Protein 9P4C (pdb70)

Structure (mmCIF, N/CA/C/O backbone):
data_9P4C
#
_entry.id   9P4C
#
_cell.length_a   92.960
_cell.length_b   98.835
_cell.length_c   66.595
_cell.angle_alpha   90.000
_cell.angle_beta   131.972
_cell.angle_gamma   90.000
#
_symmetry.space_group_name_H-M   'C 1 2 1'
#
loop_
_entity.id
_entity.type
_entity.pdbx_description
1 polymer 'Light chain of the RO4 Fab fragment'
2 polymer 'Heavy chain of the RO4 fab fragment'
3 polymer 'Mesothelin, cleaved form'
4 non-polymer GLYCEROL
5 water water
#
loop_
_atom_site.group_PDB
_atom_site.id
_atom_site.type_symbol
_atom_site.label_atom_id
_atom_site.label_alt_id
_atom_site.label_comp_id
_atom_site.label_asym_id
_atom_site.label_entity_id
_atom_site.label_seq_id
_atom_site.pdbx_PDB_ins_code
_atom_site.Cartn_x
_atom_site.Cartn_y
_atom_site.Cartn_z
_atom_site.occupancy
_atom_site.B_iso_or_equiv
_atom_site.auth_seq_id
_atom_site.auth_comp_id
_atom_site.auth_asym_id
_atom_site.auth_atom_id
_atom_site.pdbx_PDB_model_num
ATOM 1 N N . ALA A 1 1 ? -7.77200 22.15600 14.01500 1.000 38.95730 1 ALA L N 1
ATOM 2 C CA . ALA A 1 1 ? -9.06400 21.53700 14.42700 1.000 39.29945 1 ALA L CA 1
ATOM 3 C C . ALA A 1 1 ? -10.05900 21.67900 13.28700 1.000 23.56072 1 ALA L C 1
ATOM 4 O O . ALA A 1 1 ? -10.04400 22.68100 12.56100 1.000 28.22180 1 ALA L O 1
ATOM 13 N N . ASP A 1 2 ? -10.92100 20.68100 13.11700 1.000 19.18651 2 ASP L N 1
ATOM 14 C CA . ASP A 1 2 ? -11.92700 20.79000 12.08000 1.000 14.90968 2 ASP L CA 1
ATOM 15 C C . ASP A 1 2 ? -12.89500 21.91000 12.42600 1.000 15.95981 2 ASP L C 1
ATOM 16 O O . ASP A 1 2 ? -13.17300 22.18000 13.60100 1.000 16.69411 2 ASP L O 1
ATOM 25 N N . VAL A 1 3 ? -13.47500 22.50500 11.38500 1.000 14.45963 3 VAL L N 1
ATOM 26 C CA . VAL A 1 3 ? -14.50900 23.50500 11.58800 1.000 14.53595 3 VAL L CA 1
ATOM 27 C C . VAL A 1 3 ? -15.65800 22.89900 12.38000 1.000 15.31763 3 VAL L C 1
ATOM 28 O O . VAL A 1 3 ? -16.01600 21.72600 12.20500 1.000 12.69363 3 VAL L O 1
ATOM 41 N N . VAL A 1 4 ? -16.26000 23.71200 13.24500 1.000 13.57268 4 VAL L N 1
ATOM 42 C CA . VAL A 1 4 ? -17.42100 23.32300 14.03100 1.000 12.82259 4 VAL L CA 1
ATOM 43 C C . VAL A 1 4 ? -18.57700 24.22600 13.64200 1.000 12.32779 4 VAL L C 1
ATOM 44 O O . VAL A 1 4 ? -18.42800 25.45300 13.59100 1.000 14.92811 4 VAL L O 1
ATOM 57 N N . MET A 1 5 ? -19.71900 23.61600 13.36600 1.000 12.34885 5 MET L N 1
ATOM 58 C CA . MET A 1 5 ? -20.93900 24.31300 12.99000 1.000 11.45664 5 MET L CA 1
ATOM 59 C C . MET A 1 5 ? -21.88100 24.24200 14.18200 1.000 12.87260 5 MET L C 1
ATOM 60 O O . MET A 1 5 ? -22.32800 23.15500 14.55900 1.000 15.01496 5 MET L O 1
ATOM 74 N N . THR A 1 6 ? -22.18200 25.38500 14.77300 1.000 11.27767 6 THR L N 1
ATOM 75 C CA . THR A 1 6 ? -23.06900 25.44200 15.92600 1.000 12.96471 6 THR L CA 1
ATOM 76 C C . THR A 1 6 ? -24.44800 25.88500 15.45200 1.000 13.25159 6 THR L C 1
ATOM 77 O O . THR A 1 6 ? -24.62800 27.03000 15.02300 1.000 15.47028 6 THR L O 1
ATOM 88 N N . GLN A 1 7 ? -25.42400 24.99100 15.56700 1.000 11.51191 7 GLN L N 1
ATOM 89 C CA . GLN A 1 7 ? -26.77300 25.21000 15.07100 1.000 12.16725 7 GLN L CA 1
ATOM 90 C C . GLN A 1 7 ? -27.71600 25.44200 16.24500 1.000 14.44121 7 GLN L C 1
ATOM 91 O O . GLN A 1 7 ? -27.72000 24.66600 17.20600 1.000 14.31751 7 GLN L O 1
ATOM 105 N N . THR A 1 8 ? -28.50700 26.50700 16.16800 1.000 13.29633 8 THR L N 1
ATOM 106 C CA . THR A 1 8 ? -29.47200 26.86100 17.19400 1.000 12.65415 8 THR L CA 1
ATOM 107 C C . THR A 1 8 ? -30.74800 27.32700 16.51300 1.000 16.09403 8 THR L C 1
ATOM 108 O O . THR A 1 8 ? -30.70800 27.82300 15.38400 1.000 15.67030 8 THR L O 1
ATOM 119 N N . PRO A 1 9 ? -31.88700 27.15700 17.15400 1.000 15.67556 9 PRO L N 1
ATOM 120 C CA . PRO A 1 9 ? -32.12200 26.41100 18.38000 1.000 15.60977 9 PRO L CA 1
ATOM 121 C C . PRO A 1 9 ? -32.13800 24.93300 18.06900 1.000 15.24920 9 PRO L C 1
ATOM 122 O O . PRO A 1 9 ? -32.15900 24.51200 16.91600 1.000 17.87583 9 PRO L O 1
ATOM 133 N N . SER A 1 10 ? -32.15700 24.11200 19.11000 1.000 16.88624 10 SER L N 1
ATOM 134 C CA . SER A 1 10 ? -32.24900 22.67400 18.90000 1.000 18.75225 10 SER L CA 1
ATOM 135 C C . SER A 1 10 ? -33.64700 22.26500 18.45300 1.000 17.34945 10 SER L C 1
ATOM 136 O O . SER A 1 10 ? -33.80700 21.23600 17.78500 1.000 16.18089 10 SER L O 1
ATOM 144 N N . SER A 1 11 ? -34.66300 23.03500 18.83200 1.000 17.61264 11 SER L N 1
ATOM 145 C CA . SER A 1 11 ? -36.04100 22.77300 18.43900 1.000 16.55725 11 SER L CA 1
ATOM 146 C C . SER A 1 11 ? -36.77900 24.10100 18.35700 1.000 18.88384 11 SER L C 1
ATOM 147 O O . SER A 1 11 ? -36.51800 25.01300 19.14800 1.000 18.90227 11 SER L O 1
ATOM 155 N N . VAL A 1 12 ? -37.69800 24.21100 17.39900 1.000 16.41513 12 VAL L N 1
ATOM 156 C CA . VAL A 1 12 ? -38.49400 25.42300 17.22100 1.000 17.56526 12 VAL L CA 1
ATOM 157 C C . VAL A 1 12 ? -39.90100 25.01600 16.80100 1.000 25.96890 12 VAL L C 1
ATOM 158 O O . VAL A 1 12 ? -40.10200 23.97500 16.17200 1.000 17.46262 12 VAL L O 1
ATOM 171 N N . SER A 1 13 ? -40.89000 25.82400 17.19000 1.000 22.13686 13 SER L N 1
ATOM 172 C CA . SER A 1 13 ? -42.29100 25.50900 16.94000 1.000 25.96890 13 SER L CA 1
ATOM 173 C C . SER A 1 13 ? -42.99300 26.73000 16.37100 1.000 27.77438 13 SER L C 1
ATOM 174 O O . SER A 1 13 ? -42.68100 27.86900 16.72900 1.000 23.66863 13 SER L O 1
ATOM 182 N N . ALA A 1 14 ? -43.91100 26.49100 15.44500 1.000 17.77318 14 ALA L N 1
ATOM 183 C CA . ALA A 1 14 ? -44.79200 27.54000 14.97700 1.000 18.90490 14 ALA L CA 1
ATOM 184 C C . ALA A 1 14 ? -46.06200 26.88300 14.47500 1.000 17.31787 14 ALA L C 1
ATOM 185 O O . ALA A 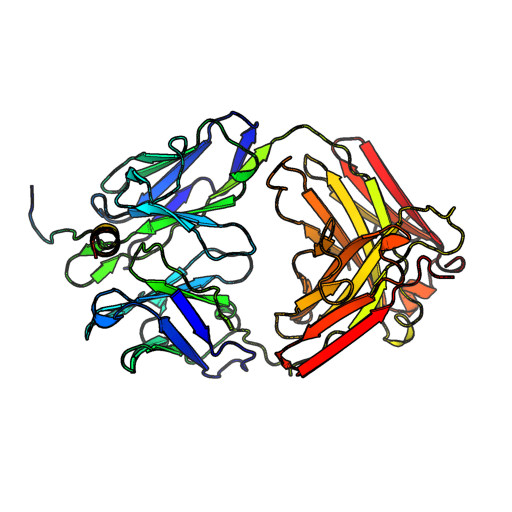1 14 ? -46.08900 25.68800 14.15200 1.000 17.13890 14 ALA L O 1
ATOM 192 N N . ALA A 1 15 ? -47.11600 27.68600 14.43900 1.000 18.76541 15 ALA L N 1
ATOM 193 C CA . ALA A 1 15 ? -48.38200 27.25100 13.89400 1.000 18.02321 15 ALA L CA 1
ATOM 194 C C . ALA A 1 15 ? -48.30100 27.15100 12.38100 1.000 20.72617 15 ALA L C 1
ATOM 195 O O . ALA A 1 15 ? -47.48000 27.80500 11.72300 1.000 18.07585 15 ALA L O 1
ATOM 202 N N . VAL A 1 16 ? -49.16900 26.30500 11.83300 1.000 19.08913 16 VAL L N 1
ATOM 203 C CA . VAL A 1 16 ? -49.36800 26.27600 10.39700 1.000 17.05994 16 VAL L CA 1
ATOM 204 C C . VAL A 1 16 ? -49.54400 27.69600 9.90200 1.000 20.52351 16 VAL L C 1
ATOM 205 O O . VAL A 1 16 ? -50.29200 28.48500 10.48700 1.000 21.49205 16 VAL L O 1
ATOM 218 N N . GLY A 1 17 ? -48.86800 28.01600 8.80400 1.000 18.87595 17 GLY L N 1
ATOM 219 C CA . GLY A 1 17 ? -48.93600 29.33300 8.23000 1.000 20.52351 17 GLY L CA 1
ATOM 220 C C . GLY A 1 17 ? -47.89300 30.27400 8.75900 1.000 17.28102 17 GLY L C 1
ATOM 221 O O . GLY A 1 17 ? -47.69100 31.34800 8.17800 1.000 17.67317 17 GLY L O 1
ATOM 225 N N . GLY A 1 18 ? -47.19700 29.88700 9.82100 1.000 15.64661 18 GLY L N 1
ATOM 226 C CA . GLY A 1 18 ? -46.24200 30.74900 10.47000 1.000 12.95682 18 GLY L CA 1
ATOM 227 C C . GLY A 1 18 ? -44.86100 30.67900 9.84900 1.000 14.63070 18 GLY L C 1
ATOM 228 O O . GLY A 1 18 ? -44.64100 30.09900 8.78700 1.000 16.17036 18 GLY L O 1
ATOM 232 N N . THR A 1 19 ? -43.92000 31.31300 10.54500 1.000 13.97273 19 THR L N 1
ATOM 233 C CA . THR A 1 19 ? -42.54000 31.44300 10.10100 1.000 17.14679 19 THR L CA 1
ATOM 234 C C . THR A 1 19 ? -41.59600 31.04600 11.22500 1.000 17.63633 19 THR L C 1
ATOM 235 O O . THR A 1 19 ? -41.78400 31.44300 12.37800 1.000 16.82307 19 THR L O 1
ATOM 246 N N . VAL A 1 20 ? -40.56900 30.27100 10.87400 1.000 17.62317 20 VAL L N 1
ATOM 247 C CA . VAL A 1 20 ? -39.51700 29.90200 11.81100 1.000 14.33593 20 VAL L CA 1
ATOM 248 C C . VAL A 1 20 ? -38.16800 30.19900 11.17300 1.000 13.61216 20 VAL L C 1
ATOM 249 O O . VAL A 1 20 ? -38.01000 30.18200 9.94600 1.000 14.94127 20 VAL L O 1
ATOM 262 N N . THR A 1 21 ? -37.19500 30.49300 12.03000 1.000 15.36237 21 THR L N 1
ATOM 263 C CA . THR A 1 21 ? -35.82300 30.69200 11.62200 1.000 14.15959 21 THR L CA 1
ATOM 264 C C . THR A 1 21 ? -34.90300 29.83400 12.47900 1.000 17.70212 21 THR L C 1
ATOM 265 O O . THR A 1 21 ? -35.18100 29.54800 13.65000 1.000 19.38127 21 THR L O 1
ATOM 276 N N . MET A 1 22 ? -33.79000 29.44300 11.87700 1.000 15.57292 22 MET L N 1
ATOM 277 C CA . MET A 1 22 ? -32.72900 28.73700 12.56900 1.000 16.68884 22 MET L CA 1
ATOM 278 C C . MET A 1 22 ? -31.39300 29.27100 12.06800 1.000 14.93074 22 MET L C 1
ATOM 279 O O . MET A 1 22 ? -31.27800 29.79400 10.95300 1.000 13.59110 22 MET L O 1
ATOM 293 N N . LYS A 1 23 ? -30.37600 29.12900 12.91900 1.000 16.51251 23 LYS L N 1
ATOM 294 C CA . LYS A 1 23 ? -29.06400 29.72300 12.70800 1.000 17.82056 23 LYS L CA 1
ATOM 295 C C . LYS A 1 23 ? -27.97700 28.65700 12.73400 1.000 13.84640 23 LYS L C 1
ATOM 296 O O . LYS A 1 23 ? -28.05200 27.69100 13.48800 1.000 12.56730 23 LYS L O 1
ATOM 315 N N . CYS A 1 24 ? -26.95500 28.86300 11.90300 1.000 12.82259 24 CYS L N 1
ATOM 316 C CA . CYS A 1 24 ? -25.75400 28.03700 11.83500 1.000 14.22539 24 CYS L CA 1
ATOM 317 C C . CYS A 1 24 ? -24.56700 28.98000 11.95600 1.000 14.16222 24 CYS L C 1
ATOM 318 O O . CYS A 1 24 ? -24.43600 29.91400 11.15500 1.000 17.63633 24 CYS L O 1
ATOM 325 N N . GLN A 1 25 ? -23.72200 28.76900 12.96300 1.000 15.13339 25 GLN L N 1
ATOM 326 C CA . GLN A 1 25 ? -22.52000 29.56700 13.15700 1.000 16.53356 25 GLN L CA 1
ATOM 327 C C . GLN A 1 25 ? -21.29000 28.70200 12.91400 1.000 16.60462 25 GLN L C 1
ATOM 328 O O . GLN A 1 25 ? -21.14600 27.64300 13.52800 1.000 18.41800 25 GLN L O 1
ATOM 342 N N . ALA A 1 26 ? -20.40900 29.15000 12.02100 1.000 14.83599 26 ALA L N 1
ATOM 343 C CA . ALA A 1 26 ? -19.18000 28.43000 11.71300 1.000 15.02812 26 ALA L CA 1
ATOM 344 C C . ALA A 1 26 ? -18.02300 28.97700 12.53700 1.000 16.97835 26 ALA L C 1
ATOM 345 O O . ALA A 1 26 ? -17.87800 30.19700 12.69300 1.000 18.86279 26 ALA L O 1
ATOM 352 N N . SER A 1 27 ? -17.17500 28.07400 13.03200 1.000 14.56754 27 SER L N 1
ATOM 353 C CA . SER A 1 27 ? -16.03600 28.49900 13.83100 1.000 16.60725 27 SER L CA 1
ATOM 354 C C . SER A 1 27 ? -14.91300 29.09400 12.99300 1.000 14.83862 27 SER L C 1
ATOM 355 O O . SER A 1 27 ? -14.00400 29.71700 13.55500 1.000 18.30746 27 SER L O 1
ATOM 363 N N . GLN A 1 28 ? -14.94900 28.88100 11.68400 1.000 14.95706 28 GLN L N 1
ATOM 364 C CA . GLN A 1 28 ? -14.03200 29.47700 10.72800 1.000 15.58608 28 GLN L CA 1
ATOM 365 C C . GLN A 1 28 ? -14.86300 29.94600 9.54700 1.000 16.55725 28 GLN L C 1
ATOM 366 O O . GLN A 1 28 ? -15.87500 29.32700 9.21600 1.000 15.11497 28 GLN L O 1
ATOM 380 N N . SER A 1 29 ? -14.42300 31.02200 8.89800 1.000 15.90191 29 SER L N 1
ATOM 381 C CA . SER A 1 29 ? -15.15700 31.54800 7.75200 1.000 14.28329 29 SER L CA 1
ATOM 382 C C . SER A 1 29 ? -15.15300 30.56700 6.58500 1.000 14.20697 29 SER L C 1
ATOM 383 O O . SER A 1 29 ? -14.10900 30.01400 6.23200 1.000 17.40998 29 SER L O 1
ATOM 391 N N . ILE A 1 30 ? -16.33100 30.37400 5.97200 1.000 13.65427 30 ILE L N 1
ATOM 392 C CA . ILE A 1 30 ? -16.49700 29.43400 4.86800 1.000 12.89365 30 ILE L CA 1
ATOM 393 C C . ILE A 1 30 ? -17.20400 30.10400 3.69100 1.000 13.47004 30 ILE L C 1
ATOM 394 O O . ILE A 1 30 ? -17.81000 29.42900 2.84800 1.000 13.09104 30 ILE L O 1
ATOM 410 N N . SER A 1 31 ? -17.11000 31.43000 3.61000 1.000 16.10983 31 SER L N 1
ATOM 411 C CA . SER A 1 31 ? -17.68700 32.20500 2.50800 1.000 15.56239 31 SER L CA 1
ATOM 412 C C . SER A 1 31 ? -19.16400 31.83600 2.40500 1.000 13.84113 31 SER L C 1
ATOM 413 O O . SER A 1 31 ? -19.89500 32.00400 3.39300 1.000 15.96770 31 SER L O 1
ATOM 421 N N . THR A 1 32 ? -19.66000 31.40300 1.25000 1.000 12.62520 32 THR L N 1
ATOM 422 C CA . THR A 1 32 ? -21.05300 30.99900 1.10900 1.000 14.60438 32 THR L CA 1
ATOM 423 C C . THR A 1 32 ? -21.16700 29.50000 0.83800 1.000 14.51753 32 THR L C 1
ATOM 424 O O . THR A 1 32 ? -22.19400 29.03000 0.33200 1.000 14.44647 32 THR L O 1
ATOM 435 N N . ALA A 1 33 ? -20.14400 28.73700 1.23000 1.000 12.08829 33 ALA L N 1
ATOM 436 C CA . ALA A 1 33 ? -20.04800 27.30600 0.93900 1.000 9.76170 33 ALA L CA 1
ATOM 437 C C . ALA A 1 33 ? -20.71800 26.50400 2.05400 1.000 11.98565 33 ALA L C 1
ATOM 438 O O . ALA A 1 33 ? -20.08700 25.82700 2.86800 1.000 12.64889 33 ALA L O 1
ATOM 445 N N . LEU A 1 34 ? -22.03800 26.55300 2.02400 1.000 10.13016 34 LEU L N 1
ATOM 446 C CA . LEU A 1 34 ? -22.85600 26.02100 3.09800 1.000 11.64613 34 LEU L CA 1
ATOM 447 C C . LEU A 1 34 ? -24.17400 25.54900 2.51400 1.000 11.79089 34 LEU L C 1
ATOM 448 O O . LEU A 1 34 ? -24.75200 26.21500 1.65000 1.000 12.16988 34 LEU L O 1
ATOM 464 N N . VAL A 1 35 ? -24.63800 24.39700 2.99100 1.000 9.59589 35 VAL L N 1
ATOM 465 C CA . VAL A 1 35 ? -25.91300 23.86700 2.54400 1.000 9.68537 35 VAL L CA 1
ATOM 466 C C . VAL A 1 35 ? -26.84100 23.61500 3.72500 1.000 9.85381 35 VAL L C 1
ATOM 467 O O . VAL A 1 35 ? -26.42300 23.53900 4.88400 1.000 9.97751 35 VAL L O 1
ATOM 480 N N . TRP A 1 36 ? -28.12000 23.47200 3.39100 1.000 9.22216 36 TRP L N 1
ATOM 481 C CA . TRP A 1 36 ? -29.16000 23.07300 4.32600 1.000 9.40376 36 TRP L CA 1
ATOM 482 C C . TRP A 1 36 ? -29.87300 21.82800 3.82200 1.000 9.15899 36 TRP L C 1
ATOM 483 O O . TRP A 1 36 ? -30.29000 21.77600 2.65300 1.000 11.43821 36 TRP L O 1
ATOM 504 N N . TYR A 1 37 ? -30.08300 20.87600 4.74500 1.000 8.79053 37 TYR L N 1
ATOM 505 C CA . TYR A 1 37 ? -30.80300 19.63500 4.52400 1.000 10.32492 37 TYR L CA 1
ATOM 506 C C . TYR A 1 37 ? -32.07400 19.57700 5.36700 1.000 9.32217 37 TYR L C 1
ATOM 507 O O . TYR A 1 37 ? -32.11900 20.07900 6.49500 1.000 11.09344 37 TYR L O 1
ATOM 525 N N . GLN A 1 38 ? -33.07800 18.89300 4.83100 1.000 9.00371 38 GLN L N 1
ATOM 526 C CA . GLN A 1 38 ? -34.30200 18.53900 5.54000 1.000 8.88264 38 GLN L CA 1
ATOM 527 C C . GLN A 1 38 ? -34.36700 17.02700 5.66900 1.000 10.22491 38 GLN L C 1
ATOM 528 O O . GLN A 1 38 ? -34.28700 16.32400 4.65900 1.000 12.12251 38 GLN L O 1
ATOM 542 N N . GLN A 1 39 ? -34.55100 16.54100 6.89600 1.000 10.10911 39 GLN L N 1
ATOM 543 C CA . GLN A 1 39 ? -34.65500 15.08500 7.09800 1.000 10.34861 39 GLN L CA 1
ATOM 544 C C . GLN A 1 39 ? -35.95600 14.64200 7.77200 1.000 10.49863 39 GLN L C 1
ATOM 545 O O . GLN A 1 39 ? -36.23700 15.10500 8.84800 1.000 14.30171 39 GLN L O 1
ATOM 559 N N . LYS A 1 40 ? -36.64400 13.72300 7.11300 1.000 19.16809 40 LYS L N 1
ATOM 560 C CA . LYS A 1 40 ? -37.81200 13.04500 7.69200 1.000 21.15517 40 LYS L CA 1
ATOM 561 C C . LYS A 1 40 ? -37.54000 11.53700 7.60600 1.000 31.85645 40 LYS L C 1
ATOM 562 O O . LYS A 1 40 ? -36.84300 11.11700 6.68300 1.000 29.68251 40 LYS L O 1
ATOM 581 N N . PRO A 1 41 ? -38.09000 10.68100 8.48900 1.000 35.53321 41 PRO L N 1
ATOM 582 C CA . PRO A 1 41 ? -37.98000 9.18800 8.34100 1.000 33.01448 41 PRO L CA 1
ATOM 583 C C . PRO A 1 41 ? -38.50200 8.68600 6.98800 1.000 34.60678 41 PRO L C 1
ATOM 584 O O . PRO A 1 41 ? -39.35900 9.35300 6.38300 1.000 47.12407 41 PRO L O 1
ATOM 595 N N . GLY A 1 42 ? -37.96100 7.57800 6.46300 1.000 44.36321 42 GLY L N 1
ATOM 596 C CA . GLY A 1 42 ? -38.42700 6.95300 5.20200 1.000 41.70237 42 GLY L CA 1
ATOM 597 C C . GLY A 1 42 ? -37.47500 7.17500 4.04300 1.000 39.62054 42 GLY L C 1
ATOM 598 O O . GLY A 1 42 ? -37.37900 6.29300 3.17400 1.000 42.49457 42 GLY L O 1
ATOM 602 N N . GLN A 1 43 ? -36.79300 8.30300 4.02300 1.000 32.19070 43 GLN L N 1
ATOM 603 C CA . GLN A 1 43 ? -35.86900 8.65100 2.92200 1.000 35.77534 43 GLN L CA 1
ATOM 604 C C . GLN A 1 43 ? -34.63000 9.30800 3.51800 1.000 37.67294 43 GLN L C 1
ATOM 605 O O . GLN A 1 43 ? -34.74600 9.90300 4.56800 1.000 26.42685 43 GLN L O 1
ATOM 619 N N . PRO A 1 44 ? -33.47500 9.30200 2.84500 1.000 25.98206 44 PRO L N 1
ATOM 620 C CA . PRO A 1 44 ? -32.31100 10.02700 3.37900 1.000 22.47112 44 PRO L CA 1
ATOM 621 C C . PRO A 1 44 ? -32.57300 11.52400 3.49000 1.000 19.91291 44 PRO L C 1
ATOM 622 O O . PRO A 1 44 ? -33.58800 12.03600 2.98600 1.000 19.88923 44 PRO L O 1
ATOM 633 N N . PRO A 1 45 ? -31.66900 12.29300 4.11500 1.000 18.65487 45 PRO L N 1
ATOM 634 C CA . PRO A 1 45 ? -31.78800 13.76000 4.10900 1.000 16.50987 45 PRO L CA 1
ATOM 635 C C . PRO A 1 45 ? -31.97300 14.28900 2.69600 1.000 15.80979 45 PRO L C 1
ATOM 636 O O . PRO A 1 45 ? -31.38000 13.72900 1.76200 1.000 16.58357 45 PRO L O 1
ATOM 647 N N . LYS A 1 46 ? -32.74000 15.35700 2.54100 1.000 14.64912 46 LYS L N 1
ATOM 648 C CA . 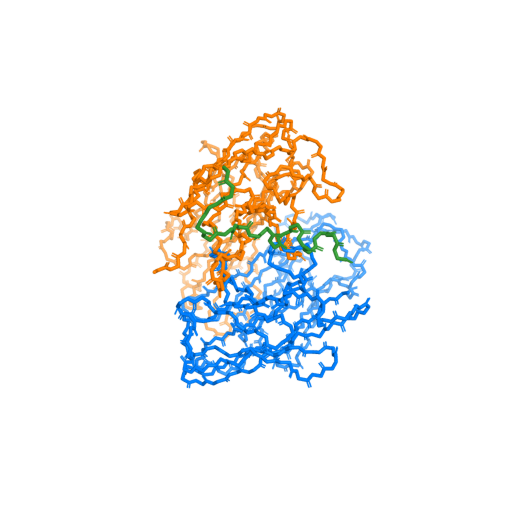LYS A 1 46 ? -33.02500 16.00800 1.26700 1.000 14.20170 46 LYS L CA 1
ATOM 649 C C . LYS A 1 46 ? -32.33800 17.36400 1.22300 1.000 12.68047 46 LYS L C 1
ATOM 650 O O . LYS A 1 46 ? -32.54100 18.20200 2.10800 1.000 11.84089 46 LYS L O 1
ATOM 669 N N . LEU A 1 47 ? -31.56500 17.60700 0.17200 1.000 12.62257 47 LEU L N 1
ATOM 670 C CA . LEU A 1 47 ? -30.96500 18.92000 -0.01200 1.000 11.71719 47 LEU L CA 1
ATOM 671 C C . LEU A 1 47 ? -32.03700 19.97200 -0.27900 1.000 13.08052 47 LEU L C 1
ATOM 672 O O . LEU A 1 47 ? -32.84200 19.82400 -1.20600 1.000 13.65164 47 LEU L O 1
ATOM 688 N N . LEU A 1 48 ? -32.02200 21.04900 0.51200 1.000 11.36189 48 LEU L N 1
ATOM 689 C CA . LEU A 1 48 ? -32.95600 22.15700 0.35400 1.000 10.70128 48 LEU L CA 1
ATOM 690 C C . LEU A 1 48 ? -32.32100 23.35400 -0.33000 1.000 12.35411 48 LEU L C 1
ATOM 691 O O . LEU A 1 48 ? -32.89800 23.95100 -1.24700 1.000 14.38857 48 LEU L O 1
ATOM 707 N N . ILE A 1 49 ? -31.14400 23.72900 0.15700 1.000 12.06197 49 ILE L N 1
ATOM 708 C CA . ILE A 1 49 ? -30.44100 24.93400 -0.25500 1.000 13.03577 49 ILE L CA 1
ATOM 709 C C . ILE A 1 49 ? -28.96000 24.60900 -0.33600 1.000 9.16952 49 ILE L C 1
ATOM 710 O O . ILE A 1 49 ? -28.40700 23.97800 0.56800 1.000 10.45125 49 ILE L O 1
ATOM 726 N N . ARG A 1 50 ? -28.30200 25.06700 -1.39900 1.000 12.26463 50 ARG L N 1
ATOM 727 C CA . ARG A 1 50 ? -26.85200 24.95500 -1.50600 1.000 11.74088 50 ARG L CA 1
ATOM 728 C C . ARG A 1 50 ? -26.30300 26.34400 -1.79600 1.000 12.56203 50 ARG L C 1
ATOM 729 O O . ARG A 1 50 ? -27.05000 27.27500 -2.13300 1.000 12.70679 50 ARG L O 1
ATOM 750 N N . SER A 1 51 ? -24.99200 26.49200 -1.60600 1.000 10.77761 51 SER L N 1
ATOM 751 C CA . SER A 1 51 ? -24.32400 27.78200 -1.76400 1.000 13.28317 51 SER L CA 1
ATOM 752 C C . SER A 1 51 ? -25.08100 28.89100 -1.03100 1.000 10.92499 51 SER L C 1
ATOM 753 O O . SER A 1 51 ? -25.31300 29.98200 -1.56300 1.000 14.15170 51 SER L O 1
ATOM 761 N N . THR A 1 52 ? -25.45700 28.58300 0.21700 1.000 12.31463 52 THR L N 1
ATOM 762 C CA . THR A 1 52 ? -26.10200 29.48100 1.17600 1.000 12.62520 52 THR L CA 1
ATOM 763 C C . THR A 1 52 ? -27.54100 29.84600 0.83700 1.000 15.98876 52 THR L C 1
ATOM 764 O O . THR A 1 52 ? -28.41000 29.81000 1.71900 1.000 14.51227 52 THR L O 1
ATOM 775 N N . SER A 1 53 ? -27.81700 30.17200 -0.41800 1.000 14.92284 53 SER L N 1
ATOM 776 C CA . SER A 1 53 ? -29.10400 30.75700 -0.76400 1.000 13.87798 53 SER L CA 1
ATOM 777 C C . SER A 1 53 ? -29.75000 30.17400 -2.01100 1.000 14.80967 53 SER L C 1
ATOM 778 O O . SER A 1 53 ? -30.88100 30.56200 -2.33500 1.000 16.69411 53 SER L O 1
ATOM 786 N N . THR A 1 54 ? -29.09900 29.25100 -2.71100 1.000 15.04391 54 THR L N 1
ATOM 787 C CA . THR A 1 54 ? -29.64000 28.71400 -3.95000 1.000 13.41477 54 THR L CA 1
ATOM 788 C C . THR A 1 54 ? -30.54600 27.53000 -3.64100 1.000 15.40448 54 THR L C 1
ATOM 789 O O . THR A 1 54 ? -30.07600 26.49700 -3.15500 1.000 15.43343 54 THR L O 1
ATOM 800 N N . LEU A 1 55 ? -31.83200 27.66800 -3.95400 1.000 17.16522 55 LEU L N 1
ATOM 801 C CA . LEU A 1 55 ? -32.77600 26.58300 -3.71900 1.000 22.07107 55 LEU L CA 1
ATOM 802 C C . LEU A 1 55 ? -32.44100 25.39300 -4.61000 1.000 17.37840 55 LEU L C 1
ATOM 803 O O . LEU A 1 55 ? -32.18900 25.54800 -5.80800 1.000 23.90023 55 LEU L O 1
ATOM 819 N N . ALA A 1 56 ? -32.45200 24.19900 -4.02500 1.000 19.06018 56 ALA L N 1
ATOM 820 C CA . ALA A 1 56 ? -32.31500 22.99100 -4.81800 1.000 18.43642 56 ALA L CA 1
ATOM 821 C C . ALA A 1 56 ? -33.60200 22.71700 -5.59800 1.000 23.61862 56 ALA L C 1
ATOM 822 O O . ALA A 1 56 ? -34.65600 23.31400 -5.34800 1.000 23.41070 56 ALA L O 1
ATOM 829 N N . SER A 1 57 ? -33.51900 21.77000 -6.53100 1.000 32.01173 57 SER L N 1
ATOM 830 C CA . SER A 1 57 ? -34.65400 21.49500 -7.40500 1.000 29.99044 57 SER L CA 1
ATOM 831 C C . SER A 1 57 ? -35.87000 21.07100 -6.58700 1.000 28.65080 57 SER L C 1
ATOM 832 O O . SER A 1 57 ? -35.75500 20.33000 -5.60500 1.000 31.47746 57 SER L O 1
ATOM 840 N N . GLY A 1 58 ? -37.03800 21.58000 -6.98800 1.000 36.85179 58 GLY L N 1
ATOM 841 C CA . GLY A 1 58 ? -38.31000 21.22000 -6.40000 1.000 35.61743 58 GLY L CA 1
ATOM 842 C C . GLY A 1 58 ? -38.62800 21.87200 -5.07600 1.000 34.32517 58 GLY L C 1
ATOM 843 O O . GLY A 1 58 ? -39.71800 21.64000 -4.53500 1.000 39.41788 58 GLY L O 1
ATOM 847 N N . VAL A 1 59 ? -37.72800 22.68100 -4.53500 1.000 27.54278 59 VAL L N 1
ATOM 848 C CA . VAL A 1 59 ? -37.91200 23.23700 -3.19900 1.000 20.38139 59 VAL L CA 1
ATOM 849 C C . VAL A 1 59 ? -38.69400 24.53800 -3.30600 1.000 22.64219 59 VAL L C 1
ATOM 850 O O . VAL A 1 59 ? -38.32200 25.42400 -4.08900 1.000 18.72593 59 VAL L O 1
ATOM 863 N N . PRO A 1 60 ? -39.78500 24.70000 -2.57100 1.000 17.29944 60 PRO L N 1
ATOM 864 C CA . PRO A 1 60 ? -40.59000 25.91000 -2.74100 1.000 18.06269 60 PRO L CA 1
ATOM 865 C C . PRO A 1 60 ? -39.93200 27.13600 -2.12600 1.000 18.46537 60 PRO L C 1
ATOM 866 O O . PRO A 1 60 ? -39.05600 27.05700 -1.26000 1.000 17.37314 60 PRO L O 1
ATOM 877 N N . SER A 1 61 ? -40.39300 28.29400 -2.60400 1.000 23.15278 61 SER L N 1
ATOM 878 C CA . SER A 1 61 ? -39.79300 29.57400 -2.26600 1.000 24.50820 61 SER L CA 1
ATOM 879 C C . SER A 1 61 ? -39.99600 29.96000 -0.81100 1.000 24.14237 61 SER L C 1
ATOM 880 O O . SER A 1 61 ? -39.38200 30.93400 -0.36200 1.000 25.18723 61 SER L O 1
ATOM 888 N N . ARG A 1 62 ? -40.86700 29.27200 -0.07600 1.000 22.04738 62 ARG L N 1
ATOM 889 C CA . ARG A 1 62 ? -41.02400 29.64800 1.32200 1.000 18.75225 62 ARG L CA 1
ATOM 890 C C . ARG A 1 62 ? -39.79500 29.29900 2.15100 1.000 17.63896 62 ARG L C 1
ATOM 891 O O . ARG A 1 62 ? -39.67200 29.79500 3.27500 1.000 21.51837 62 ARG L O 1
ATOM 912 N N . PHE A 1 63 ? -38.86900 28.51000 1.60300 1.000 16.59936 63 PHE L N 1
ATOM 913 C CA . PHE A 1 63 ? -37.55700 28.27900 2.19800 1.000 13.72533 63 PHE L CA 1
ATOM 914 C C . PHE A 1 63 ? -36.57000 29.31900 1.68500 1.000 14.74914 63 PHE L C 1
ATOM 915 O O . PHE A 1 63 ? -36.45000 29.53000 0.47200 1.000 21.23676 63 PHE L O 1
ATOM 932 N N . LYS A 1 64 ? -35.86300 29.96300 2.60400 1.000 14.78862 64 LYS L N 1
ATOM 933 C CA . LYS A 1 64 ? -34.92700 31.01400 2.23100 1.000 15.19130 64 LYS L CA 1
ATOM 934 C C . LYS A 1 64 ? -33.66400 30.87000 3.05400 1.000 14.58859 64 LYS L C 1
ATOM 935 O O . LYS A 1 64 ? -33.72200 30.78800 4.28000 1.000 13.19106 64 LYS L O 1
ATOM 954 N N . GLY A 1 65 ? -32.52500 30.85100 2.37900 1.000 15.98086 65 GLY L N 1
ATOM 955 C CA . GLY A 1 65 ? -31.23700 30.74600 3.04100 1.000 14.53859 65 GLY L CA 1
ATOM 956 C C . GLY A 1 65 ? -30.50900 32.06600 2.88700 1.000 14.82283 65 GLY L C 1
ATOM 957 O O . GLY A 1 65 ? -30.55800 32.69000 1.82400 1.000 17.43367 65 GLY L O 1
ATOM 961 N N . SER A 1 66 ? -29.85600 32.49800 3.95900 1.000 16.11246 66 SER L N 1
ATOM 962 C CA . SER A 1 66 ? -29.14000 33.76000 3.96500 1.000 14.53595 66 SER L CA 1
ATOM 963 C C . SER A 1 66 ? -27.86100 33.61300 4.76700 1.000 18.68908 66 SER L C 1
ATOM 964 O O . SER A 1 66 ? -27.64300 32.61400 5.46000 1.000 15.13339 66 SER L O 1
ATOM 972 N N . GLY A 1 67 ? -27.01600 34.62500 4.66800 1.000 17.86004 67 GLY L N 1
ATOM 973 C CA . GLY A 1 67 ? -25.81400 34.69900 5.47000 1.000 16.08351 67 GLY L CA 1
ATOM 974 C C . GLY A 1 67 ? -24.56400 34.57200 4.62300 1.000 17.76002 67 GLY L C 1
ATOM 975 O O . GLY A 1 67 ? -24.60000 34.51800 3.39400 1.000 19.19177 67 GLY L O 1
ATOM 979 N N . SER A 1 68 ? -23.44100 34.54300 5.32700 1.000 17.44683 68 SER L N 1
ATOM 980 C CA . SER A 1 68 ? -22.14000 34.43900 4.70100 1.000 17.83372 68 SER L CA 1
ATOM 981 C C . SER A 1 68 ? -21.10700 34.43100 5.81300 1.000 16.54935 68 SER L C 1
ATOM 982 O O . SER A 1 68 ? -21.37300 34.86300 6.94000 1.000 17.77845 68 SER L O 1
ATOM 990 N N . GLY A 1 69 ? -19.92800 33.92700 5.47600 1.000 18.86805 69 GLY L N 1
ATOM 991 C CA . GLY A 1 69 ? -18.77800 33.98600 6.34700 1.000 20.97883 69 GLY L CA 1
ATOM 992 C C . GLY A 1 69 ? -18.86900 32.98900 7.47300 1.000 15.45712 69 GLY L C 1
ATOM 993 O O . GLY A 1 69 ? -18.57100 31.79800 7.31400 1.000 16.47303 69 GLY L O 1
ATOM 997 N N . THR A 1 70 ? -19.30400 33.47200 8.62400 1.000 14.37278 70 THR L N 1
ATOM 998 C CA . THR A 1 70 ? -19.50400 32.58600 9.74500 1.000 14.05695 70 THR L CA 1
ATOM 999 C C . THR A 1 70 ? -20.92700 32.54200 10.27300 1.000 16.17036 70 THR L C 1
ATOM 1000 O O . THR A 1 70 ? -21.16200 31.82300 11.24700 1.000 17.79161 70 THR L O 1
ATOM 1011 N N . GLN A 1 71 ? -21.87700 33.28200 9.69500 1.000 14.19644 71 GLN L N 1
ATOM 1012 C CA . GLN A 1 71 ? -23.24800 33.31200 10.20700 1.000 17.27576 71 GLN L CA 1
ATOM 1013 C C . GLN A 1 71 ? -24.23600 33.01700 9.09000 1.000 15.33868 71 GLN L C 1
ATOM 1014 O O . GLN A 1 71 ? -24.24700 33.71500 8.07300 1.000 16.12035 71 GLN L O 1
ATOM 1028 N N . PHE A 1 72 ? -25.07700 31.99200 9.28200 1.000 13.65953 72 PHE L N 1
ATOM 1029 C CA . PHE A 1 72 ? -26.01900 31.54400 8.26200 1.000 11.98038 72 PHE L CA 1
ATOM 1030 C C . PHE A 1 72 ? -27.38500 31.31100 8.88100 1.000 14.29119 72 PHE L C 1
ATOM 1031 O O . PHE A 1 72 ? -27.49100 30.93200 10.04500 1.000 15.09918 72 PHE L O 1
ATOM 1048 N N . THR A 1 73 ? -28.43400 31.55800 8.10100 1.000 12.67257 73 THR L N 1
ATOM 1049 C CA . THR A 1 73 ? -29.79300 31.39600 8.60200 1.000 12.37517 73 THR L CA 1
ATOM 1050 C C . THR A 1 73 ? -30.62800 30.67400 7.56400 1.000 11.31715 73 THR L C 1
ATOM 1051 O O . THR A 1 73 ? -30.45600 30.89400 6.36500 1.000 13.85956 73 THR L O 1
ATOM 1062 N N . LEU A 1 74 ? -31.51400 29.79700 8.03200 1.000 13.37529 74 LEU L N 1
ATOM 1063 C CA . LEU A 1 74 ? -32.58300 29.23700 7.21800 1.000 13.10157 74 LEU L CA 1
ATOM 1064 C C . LEU A 1 74 ? -33.91000 29.73200 7.77400 1.000 13.86219 74 LEU L C 1
ATOM 1065 O O . LEU A 1 74 ? -34.16100 29.62900 8.97700 1.000 13.77797 74 LEU L O 1
ATOM 1081 N N . THR A 1 75 ? -34.74900 30.27000 6.89500 1.000 13.07262 75 THR L N 1
ATOM 1082 C CA . THR A 1 75 ? -36.07100 30.76000 7.23800 1.000 12.08040 75 THR L CA 1
ATOM 1083 C C . THR A 1 75 ? -37.10200 29.96700 6.45700 1.000 14.80967 75 THR L C 1
ATOM 1084 O O . THR A 1 75 ? -36.95800 29.78600 5.24200 1.000 14.79125 75 THR L O 1
ATOM 1095 N N . ILE A 1 76 ? -38.13100 29.49600 7.15100 1.000 12.93313 76 ILE L N 1
ATOM 1096 C CA . ILE A 1 76 ? -39.25600 28.80900 6.53400 1.000 13.93851 76 ILE L CA 1
ATOM 1097 C C . ILE A 1 76 ? -40.50300 29.63300 6.84500 1.000 16.95993 76 ILE L C 1
ATOM 1098 O O . ILE A 1 76 ? -40.90100 29.75800 8.01300 1.000 16.81781 76 ILE L O 1
ATOM 1114 N N . SER A 1 77 ? -41.12500 30.19600 5.81700 1.000 16.26248 77 SER L N 1
ATOM 1115 C CA . SER A 1 77 ? -42.37400 30.92300 5.96400 1.000 16.85202 77 SER L CA 1
ATOM 1116 C C . SER A 1 77 ? -43.54100 30.06200 5.49100 1.000 17.20996 77 SER L C 1
ATOM 1117 O O . SER A 1 77 ? -43.36000 29.00800 4.89400 1.000 16.19142 77 SER L O 1
ATOM 1125 N N . ASP A 1 78 ? -44.75100 30.54100 5.75000 1.000 17.91004 78 ASP L N 1
ATOM 1126 C CA . ASP A 1 78 ? -45.96600 29.84000 5.34400 1.000 15.10971 78 ASP L CA 1
ATOM 1127 C C . ASP A 1 78 ? -45.88300 28.35300 5.66900 1.000 18.13375 78 ASP L C 1
ATOM 1128 O O . ASP A 1 78 ? -46.14100 27.49300 4.82800 1.000 15.64661 78 ASP L O 1
ATOM 1137 N N . LEU A 1 79 ? -45.54600 28.05800 6.92500 1.000 14.17275 79 LEU L N 1
ATOM 1138 C CA . LEU A 1 79 ? -45.26800 26.68000 7.31200 1.000 12.94366 79 LEU L CA 1
ATOM 1139 C C . LEU A 1 79 ? -46.45200 25.76500 7.02900 1.000 15.73873 79 LEU L C 1
ATOM 1140 O O . LEU A 1 79 ? -47.60900 26.12400 7.26400 1.000 15.89927 79 LEU L O 1
ATOM 1156 N N . GLU A 1 80 ? -46.14000 24.55900 6.56600 1.000 12.75942 80 GLU L N 1
ATOM 1157 C CA . GLU A 1 80 ? -47.10400 23.50000 6.33300 1.000 14.47542 80 GLU L CA 1
ATOM 1158 C C . GLU A 1 80 ? -46.71200 22.29300 7.16900 1.000 15.47554 80 GLU L C 1
ATOM 1159 O O . GLU A 1 80 ? -45.55300 22.14400 7.56500 1.000 14.06748 80 GLU L O 1
ATOM 1171 N N . CYS A 1 81 ? -47.69300 21.42000 7.41700 1.000 17.52842 81 CYS L N 1
ATOM 1172 C CA . CYS A 1 81 ? -47.41900 20.17700 8.12800 1.000 16.92835 81 CYS L CA 1
ATOM 1173 C C . CYS A 1 81 ? -46.33900 19.36700 7.42700 1.000 14.97285 81 CYS L C 1
ATOM 1174 O O . CYS A 1 81 ? -45.54700 18.69300 8.09200 1.000 16.60462 81 CYS L O 1
ATOM 1181 N N . ALA A 1 82 ? -46.24700 19.47000 6.09800 1.000 17.34155 82 ALA L N 1
ATOM 1182 C CA . ALA A 1 82 ? -45.20000 18.77000 5.36100 1.000 17.99689 82 ALA L CA 1
ATOM 1183 C C . ALA A 1 82 ? -43.79700 19.26200 5.69300 1.000 19.47076 82 ALA L C 1
ATOM 1184 O O . ALA A 1 82 ? -42.82400 18.59800 5.31900 1.000 16.78096 82 ALA L O 1
ATOM 1191 N N . ASP A 1 83 ? -43.66200 20.39100 6.38100 1.000 14.44384 83 ASP L N 1
ATOM 1192 C CA . ASP A 1 83 ? -42.35700 20.92900 6.72500 1.000 13.78323 83 ASP L CA 1
ATOM 1193 C C . ASP A 1 83 ? -41.85000 20.45700 8.07900 1.000 14.24118 83 ASP L C 1
ATOM 1194 O O . ASP A 1 83 ? -40.71300 20.78400 8.45400 1.000 13.42793 83 ASP L O 1
ATOM 1203 N N . ALA A 1 84 ? -42.66500 19.71900 8.82200 1.000 13.30949 84 ALA L N 1
ATOM 1204 C CA . ALA A 1 84 ? -42.20400 19.12200 10.06400 1.000 14.29382 84 ALA L CA 1
ATOM 1205 C C . ALA A 1 84 ? -41.07300 18.15200 9.76700 1.000 13.89377 84 ALA L C 1
ATOM 1206 O O . ALA A 1 84 ? -41.23300 17.20300 8.99200 1.000 14.54648 84 ALA L O 1
ATOM 1213 N N . ALA A 1 85 ? -39.92100 18.40700 10.36900 1.000 12.27252 85 ALA L N 1
ATOM 1214 C CA . ALA A 1 85 ? -38.70600 17.68700 10.03400 1.000 12.83575 85 ALA L CA 1
ATOM 1215 C C . ALA A 1 85 ? -37.56400 18.17700 10.90300 1.000 11.01185 85 ALA L C 1
ATOM 1216 O O . ALA A 1 85 ? -37.72000 19.14400 11.64900 1.000 12.83049 85 ALA L O 1
ATOM 1223 N N . THR A 1 86 ? -36.40100 17.55300 10.78900 1.000 10.98026 86 THR L N 1
ATOM 1224 C CA . THR A 1 86 ? -35.18500 18.06600 11.39600 1.000 11.78299 86 THR L CA 1
ATOM 1225 C C . THR A 1 86 ? -34.29900 18.59500 10.27900 1.000 10.51179 86 THR L C 1
ATOM 1226 O O . THR A 1 86 ? -34.08700 17.90900 9.27100 1.000 12.75153 86 THR L O 1
ATOM 1237 N N . TYR A 1 87 ? -33.79900 19.80600 10.46500 1.000 9.03266 87 TYR L N 1
ATOM 1238 C CA . TYR A 1 87 ? -33.00100 20.51800 9.47300 1.000 10.02752 87 TYR L CA 1
ATOM 1239 C C . TYR A 1 87 ? -31.55700 20.59200 9.93900 1.000 9.61431 87 TYR L C 1
ATOM 1240 O O . TYR A 1 87 ? -31.28200 20.85600 11.11300 1.000 10.86183 87 TYR L O 1
ATOM 1258 N N . TYR A 1 88 ? -30.62900 20.36400 9.00700 1.000 9.44324 88 TYR L N 1
ATOM 1259 C CA . TYR A 1 88 ? -29.20900 20.41400 9.30700 1.000 10.09858 88 TYR L CA 1
ATOM 1260 C C . TYR A 1 88 ? -28.48100 21.33300 8.33700 1.000 8.61945 88 TYR L C 1
ATOM 1261 O O . TYR A 1 88 ? -28.73400 21.28800 7.13500 1.000 10.24333 88 TYR L O 1
ATOM 1279 N N . CYS A 1 89 ? -27.57700 22.15200 8.85500 1.000 9.25637 89 CYS L N 1
ATOM 1280 C CA . CYS A 1 89 ? -26.62500 22.80700 7.97000 1.000 9.88803 89 CYS L CA 1
ATOM 1281 C C . CYS A 1 89 ? -25.39800 21.91300 7.80200 1.000 11.12502 89 CYS L C 1
ATOM 1282 O O . CYS A 1 89 ? -25.09700 21.05300 8.63700 1.000 10.05384 89 CYS L O 1
ATOM 1289 N N . GLN A 1 90 ? -24.69700 22.11400 6.69100 1.000 11.10133 90 GLN L N 1
ATOM 1290 C CA . GLN A 1 90 ? -23.41600 21.45800 6.48000 1.000 10.24333 90 GLN L CA 1
ATOM 1291 C C . GLN A 1 90 ? -22.47000 22.41200 5.76600 1.000 7.93779 90 GLN L C 1
ATOM 1292 O O . GLN A 1 90 ? -22.81300 22.99000 4.72900 1.000 10.25912 90 GLN L O 1
ATOM 1306 N N . SER A 1 91 ? -21.27900 22.56900 6.32700 1.000 9.41429 91 SER L N 1
ATOM 1307 C CA . SER A 1 91 ? -20.19100 23.20700 5.60900 1.000 8.30626 91 SER L CA 1
ATOM 1308 C C . SER A 1 91 ? -19.82600 22.37600 4.38500 1.000 10.10384 91 SER L C 1
ATOM 1309 O O . SER A 1 91 ? -19.88200 21.14500 4.41100 1.000 10.57758 91 SER L O 1
ATOM 1317 N N . ALA A 1 92 ? -19.45800 23.04000 3.29800 1.000 9.96172 92 ALA L N 1
ATOM 1318 C CA . ALA A 1 92 ? -19.14900 22.30900 2.06800 1.000 8.04570 92 ALA L CA 1
ATOM 1319 C C . ALA A 1 92 ? -18.07700 23.06500 1.28900 1.000 8.49576 92 ALA L C 1
ATOM 1320 O O . ALA A 1 92 ? -18.28100 23.53300 0.16200 1.000 11.48032 92 ALA L O 1
ATOM 1327 N N . ALA A 1 93 ? -16.88900 23.17300 1.87500 1.000 11.43558 93 ALA L N 1
ATOM 1328 C CA . ALA A 1 93 ? -15.83800 24.01800 1.33900 1.000 12.65152 93 ALA L CA 1
ATOM 1329 C C . ALA A 1 93 ? -14.55000 23.22500 1.20600 1.000 10.84604 93 ALA L C 1
ATOM 1330 O O . ALA A 1 93 ? -14.29100 22.31700 1.99600 1.000 12.27252 93 ALA L O 1
ATOM 1337 N N . LEU A 1 94 ? -13.72900 23.60800 0.22200 1.000 10.19333 94 LEU L N 1
ATOM 1338 C CA . LEU A 1 94 ? -12.33400 23.18800 0.12100 1.000 11.76194 94 LEU L CA 1
ATOM 1339 C C . LEU A 1 94 ? -11.47700 24.42700 0.34700 1.000 12.56730 94 LEU L C 1
ATOM 1340 O O . LEU A 1 94 ? -11.56100 25.38000 -0.43300 1.000 13.56215 94 LEU L O 1
ATOM 1356 N N . ILE A 1 95 ? -10.65000 24.40700 1.39700 1.000 12.69363 95 ILE L N 1
ATOM 1357 C CA . ILE A 1 95 ? -9.83900 25.55000 1.81100 1.000 13.60163 95 ILE L CA 1
ATOM 1358 C C . ILE A 1 95 ? -8.45700 25.01600 2.16300 1.000 13.77270 95 ILE L C 1
ATOM 1359 O O . ILE A 1 95 ? -8.32000 24.23500 3.10500 1.000 13.97536 95 ILE L O 1
ATOM 1375 N N . GLY A 1 96 ? -7.43700 25.41500 1.40900 1.000 13.40424 96 GLY L N 1
ATOM 1376 C CA . GLY A 1 96 ? -6.08400 25.00500 1.76200 1.000 14.03063 96 GLY L CA 1
ATOM 1377 C C . GLY A 1 96 ? -5.86800 23.50800 1.74700 1.000 16.66252 96 GLY L C 1
ATOM 1378 O O . GLY A 1 96 ? -5.12500 22.97800 2.58400 1.000 20.21295 96 GLY L O 1
ATOM 1382 N N . GLY A 1 97 ? -6.49800 22.81000 0.80600 1.000 16.64936 97 GLY L N 1
ATOM 1383 C CA . GLY A 1 97 ? -6.37400 21.37000 0.72200 1.000 19.58130 97 GLY L CA 1
ATOM 1384 C C . GLY A 1 97 ? -7.09800 20.58600 1.79200 1.000 17.07310 97 GLY L C 1
ATOM 1385 O O . GLY A 1 97 ? -6.84100 19.38700 1.94400 1.000 19.46023 97 GLY L O 1
ATOM 1389 N N . VAL A 1 98 ? -8.00000 21.21800 2.53300 1.000 14.35172 98 VAL L N 1
ATOM 1390 C CA . VAL A 1 98 ? -8.78000 20.57200 3.58000 1.000 11.57507 98 VAL L CA 1
ATOM 1391 C C . VAL A 1 98 ? -10.25000 20.70500 3.21600 1.000 13.91483 98 VAL L C 1
ATOM 1392 O O . VAL A 1 98 ? -10.70600 21.80700 2.89800 1.000 13.90693 98 VAL L O 1
ATOM 1405 N N . VAL A 1 99 ? -11.00700 19.60900 3.31500 1.000 11.86984 99 VAL L N 1
ATOM 1406 C CA . VAL A 1 99 ? -12.45600 19.67300 3.15200 1.000 12.06460 99 VAL L CA 1
ATOM 1407 C C . VAL A 1 99 ? -13.06700 20.06100 4.49300 1.000 11.50401 99 VAL L C 1
ATOM 1408 O O . VAL A 1 99 ? -12.83400 19.40000 5.51000 1.000 13.19895 99 VAL L O 1
ATOM 1421 N N . PHE A 1 100 ? -13.81400 21.15800 4.48100 1.000 12.04618 100 PHE L N 1
ATOM 1422 C CA . PHE A 1 100 ? -14.62100 21.64800 5.59500 1.000 10.72497 100 PHE L CA 1
ATOM 1423 C C . PHE A 1 100 ? -16.01400 21.08100 5.33900 1.000 10.55653 100 PHE L C 1
ATOM 1424 O O . PHE A 1 100 ? -16.77500 21.64900 4.54900 1.000 12.06987 100 PHE L O 1
ATOM 1441 N N . GLY A 1 101 ? -16.33400 19.95200 5.97500 1.000 10.83288 101 GLY L N 1
ATOM 1442 C CA . GLY A 1 101 ? -17.56600 19.23800 5.70000 1.000 10.52495 101 GLY L CA 1
ATOM 1443 C C . GLY A 1 101 ? -18.45300 18.96200 6.89800 1.000 9.41429 101 GLY L C 1
ATOM 1444 O O . GLY A 1 101 ? -19.39300 18.17000 6.79500 1.000 10.59074 101 GLY L O 1
ATOM 1448 N N . ALA A 1 102 ? -18.19600 19.62100 8.02300 1.000 9.53535 102 ALA L N 1
ATOM 1449 C CA . ALA A 1 102 ? -18.92700 19.32400 9.24700 1.000 10.18017 102 ALA L CA 1
ATOM 1450 C C . ALA A 1 102 ? -20.39900 19.71800 9.14700 1.000 10.72760 102 ALA L C 1
ATOM 1451 O O . ALA A 1 102 ? -20.75600 20.75000 8.57500 1.000 10.65128 102 ALA L O 1
ATOM 1458 N N . PHE A 1 103 ? -21.25700 18.91000 9.78000 1.000 8.80369 103 PHE L N 1
ATOM 1459 C CA . PHE A 1 103 ? -22.66300 19.25000 9.96700 1.000 9.60378 103 PHE L CA 1
ATOM 1460 C C . PHE A 1 103 ? -22.92200 20.02300 11.26400 1.000 9.87750 103 PHE L C 1
ATOM 1461 O O . PHE A 1 103 ? -22.28500 19.78600 12.29400 1.000 10.63812 103 PHE L O 1
ATOM 1478 N N . GLY A 1 104 ? -23.94200 20.87500 11.23200 1.000 10.00909 104 GLY L N 1
ATOM 1479 C CA . GLY A 1 104 ? -24.52500 21.37000 12.46000 1.000 10.90657 104 GLY L CA 1
ATOM 1480 C C . GLY A 1 104 ? -25.31800 20.28600 13.16500 1.000 11.16186 104 GLY L C 1
ATOM 1481 O O . GLY A 1 104 ? -25.65600 19.24200 12.60400 1.000 12.22252 104 GLY L O 1
ATOM 1485 N N . GLY A 1 105 ? -25.63800 20.56000 14.42400 1.000 9.54062 105 GLY L N 1
ATOM 1486 C CA . GLY A 1 105 ? -26.30400 19.58400 15.26600 1.000 9.00108 105 GLY L CA 1
ATOM 1487 C C . GLY A 1 105 ? -27.77800 19.34600 14.97800 1.000 12.20146 105 GLY L C 1
ATOM 1488 O O . GLY A 1 105 ? -28.33800 18.40700 15.55700 1.000 12.79364 105 GLY L O 1
ATOM 1492 N N . GLY A 1 106 ? -28.42000 20.17200 14.16200 1.000 10.79077 106 GLY L N 1
ATOM 1493 C CA . GLY A 1 106 ? -29.80000 19.98600 13.76400 1.000 9.25111 106 GLY L CA 1
ATOM 1494 C C . GLY A 1 106 ? -30.76700 20.85500 14.55400 1.000 11.64087 106 GLY L C 1
ATOM 1495 O O . GLY A 1 106 ? -30.52400 21.22000 15.71000 1.000 13.19369 106 GLY L O 1
ATOM 1499 N N . THR A 1 107 ? -31.87600 21.19300 13.89900 1.000 11.79352 107 THR L N 1
ATOM 1500 C CA . THR A 1 107 ? -33.00600 21.89600 14.48900 1.000 10.00383 107 THR L CA 1
ATOM 1501 C C . THR A 1 107 ? -34.27000 21.11800 14.14400 1.000 11.75930 107 THR L C 1
ATOM 1502 O O . THR A 1 107 ? -34.60100 20.96000 12.96500 1.000 12.32253 107 THR L O 1
ATOM 1513 N N . GLU A 1 108 ? -34.96700 20.62400 15.16200 1.000 12.35938 108 GLU L N 1
ATOM 1514 C CA . GLU A 1 108 ? -36.27200 20.00600 14.96000 1.000 13.10420 108 GLU L CA 1
ATOM 1515 C C . GLU A 1 108 ? -37.32700 21.09700 14.82300 1.000 13.43582 108 GLU L C 1
ATOM 1516 O O . GLU A 1 108 ? -37.40000 21.99700 15.66300 1.000 16.77043 108 GLU L O 1
ATOM 1528 N N . VAL A 1 109 ? -38.12900 21.03200 13.76400 1.000 11.91459 109 VAL L N 1
ATOM 1529 C CA . VAL A 1 109 ? -39.24800 21.94700 13.55900 1.000 10.97763 109 VAL L CA 1
ATOM 1530 C C . VAL A 1 109 ? -40.54200 21.19500 13.82700 1.000 12.58309 109 VAL L C 1
ATOM 1531 O O . VAL A 1 109 ? -40.84200 20.19800 13.15900 1.000 13.88061 109 VAL L O 1
ATOM 1544 N N . VAL A 1 110 ? -41.30100 21.68400 14.80800 1.000 12.93839 110 VAL L N 1
ATOM 1545 C CA . VAL A 1 110 ? -42.63000 21.18700 15.13500 1.000 13.84640 110 VAL L CA 1
ATOM 1546 C C . VAL A 1 110 ? -43.64800 22.15000 14.56000 1.000 15.76768 110 VAL L C 1
ATOM 1547 O O . VAL A 1 110 ? -43.58500 23.35500 14.82300 1.000 15.03601 110 VAL L O 1
ATOM 1560 N N . VAL A 1 111 ? -44.59400 21.62800 13.79400 1.000 12.79627 111 VAL L N 1
ATOM 1561 C CA . VAL A 1 111 ? -45.61600 22.44400 13.16000 1.000 11.05396 111 VAL L CA 1
ATOM 1562 C C . VAL A 1 111 ? -46.91900 22.20900 13.90000 1.000 12.11724 111 VAL L C 1
ATOM 1563 O O . VAL A 1 111 ? -47.38100 21.06500 14.01100 1.000 14.67281 111 VAL L O 1
ATOM 1576 N N . ARG A 1 112 ? -47.51700 23.28100 14.40300 1.000 13.94641 112 ARG L N 1
ATOM 1577 C CA . ARG A 1 112 ? -48.71600 23.17100 15.22300 1.000 14.32277 112 ARG L CA 1
ATOM 1578 C C . ARG A 1 112 ? -49.94500 23.30100 14.33200 1.000 16.12299 112 ARG L C 1
ATOM 1579 O O . ARG A 1 112 ? -50.28200 24.39900 13.87500 1.000 21.14201 112 ARG L O 1
ATOM 1600 N N . GLY A 1 113 ? -50.62700 22.18100 14.11100 1.000 20.57878 113 GLY L N 1
ATOM 1601 C CA . GLY A 1 113 ? -51.87700 22.16400 13.38700 1.000 19.56287 113 GLY L CA 1
ATOM 1602 C C . GLY A 1 113 ? -53.07900 22.30600 14.29700 1.000 20.49193 113 GLY L C 1
ATOM 1603 O O . GLY A 1 113 ? -52.98500 22.74600 15.44600 1.000 21.12885 113 GLY L O 1
ATOM 1607 N N . ASP A 1 114 ? -54.22700 21.92200 13.76000 1.000 22.01580 114 ASP L N 1
ATOM 1608 C CA . ASP A 1 114 ? -55.45400 21.94800 14.53400 1.000 23.68968 114 ASP L CA 1
ATOM 1609 C C . ASP A 1 114 ? -55.34900 20.99200 15.71700 1.000 19.67868 114 ASP L C 1
ATOM 1610 O O . ASP A 1 114 ? -54.93500 19.83800 15.55500 1.000 22.40795 114 ASP L O 1
ATOM 1619 N N . PRO A 1 115 ? -55.76700 21.40600 16.90400 1.000 21.13148 115 PRO L N 1
ATOM 1620 C CA . PRO A 1 115 ? -55.78900 20.46100 18.02100 1.000 21.50521 115 PRO L CA 1
ATOM 1621 C C . PRO A 1 115 ? -56.79000 19.34200 17.77600 1.000 22.72378 115 PRO L C 1
ATOM 1622 O O . PRO A 1 115 ? -57.90300 19.56800 17.29200 1.000 23.64757 115 PRO L O 1
ATOM 1633 N N . VAL A 1 116 ? -56.37100 18.12900 18.12600 1.000 19.74184 116 VAL L N 1
ATOM 1634 C CA . VAL A 1 116 ? -57.18400 16.92400 18.01800 1.000 19.53392 116 VAL L CA 1
ATOM 1635 C C . VAL A 1 116 ? -56.91200 16.08400 19.25900 1.000 16.07824 116 VAL L C 1
ATOM 1636 O O . VAL A 1 116 ? -55.75100 15.79100 19.56500 1.000 16.01508 116 VAL L O 1
ATOM 1649 N N . ALA A 1 117 ? -57.99300 15.69100 19.98500 1.000 18.51011 117 ALA L N 1
ATOM 1650 C CA . ALA A 1 117 ? -57.84100 14.83200 21.15500 1.000 19.45496 117 ALA L CA 1
ATOM 1651 C C . ALA A 1 117 ? -57.61200 13.37800 20.74300 1.000 15.68872 117 ALA L C 1
ATOM 1652 O O . ALA A 1 117 ? -58.25000 12.89000 19.80500 1.000 19.49181 117 ALA L O 1
ATOM 1659 N N . PRO A 1 118 ? -56.73700 12.65900 21.44700 1.000 17.54158 118 PRO L N 1
ATOM 1660 C CA . PRO A 1 118 ? -56.48500 11.26200 21.09300 1.000 17.52842 118 PRO L CA 1
ATOM 1661 C C . PRO A 1 118 ? -57.67700 10.37100 21.38300 1.000 17.20996 118 PRO L C 1
ATOM 1662 O O . PRO A 1 118 ? -58.45400 10.60500 22.31400 1.000 21.72629 118 PRO L O 1
ATOM 1673 N N . THR A 1 119 ? -57.79400 9.31400 20.59100 1.000 17.86793 119 THR L N 1
ATOM 1674 C CA . THR A 1 119 ? -58.49500 8.11700 21.04100 1.000 18.66013 119 THR L CA 1
ATOM 1675 C C . THR A 1 119 ? -57.43600 7.07900 21.40400 1.000 20.07609 119 THR L C 1
ATOM 1676 O O . THR A 1 119 ? -56.28200 7.16400 20.97800 1.000 18.22324 119 THR L O 1
ATOM 1687 N N . VAL A 1 120 ? -57.83600 6.09600 22.19800 1.000 15.58608 120 VAL L N 1
ATOM 1688 C CA . VAL A 1 120 ? -56.89500 5.20300 22.85900 1.000 13.48320 120 VAL L CA 1
ATOM 1689 C C . VAL A 1 120 ? -57.37800 3.77200 22.72400 1.000 14.01484 120 VAL L C 1
ATOM 1690 O O . VAL A 1 120 ? -58.56700 3.48900 22.90100 1.000 14.89389 120 VAL L O 1
ATOM 1703 N N . LEU A 1 121 ? -56.44500 2.87700 22.40600 1.000 12.95155 121 LEU L N 1
ATOM 1704 C CA . LEU A 1 121 ? -56.68700 1.44800 22.29700 1.000 13.06209 121 LEU L CA 1
ATOM 1705 C C . LEU A 1 121 ? -55.72700 0.70800 23.21000 1.000 12.43570 121 LEU L C 1
ATOM 1706 O O . LEU A 1 121 ? -54.55000 1.07500 23.31500 1.000 12.08829 121 LEU L O 1
ATOM 1722 N N . ILE A 1 122 ? -56.19900 -0.35000 23.85000 1.000 12.74890 122 ILE L N 1
ATOM 1723 C CA . ILE A 1 122 ? -55.31800 -1.19000 24.64500 1.000 12.28305 122 ILE L CA 1
ATOM 1724 C C . ILE A 1 122 ? -55.40700 -2.62100 24.12600 1.000 12.36201 122 ILE L C 1
ATOM 1725 O O . ILE A 1 122 ? -56.47800 -3.09300 23.72700 1.000 13.48056 122 ILE L O 1
ATOM 1741 N N . PHE A 1 123 ? -54.25300 -3.27400 24.04900 1.000 11.78826 123 PHE L N 1
ATOM 1742 C CA . PHE A 1 123 ? -54.15800 -4.61400 23.48100 1.000 11.88564 123 PHE L CA 1
ATOM 1743 C C . PHE A 1 123 ? -53.60900 -5.59600 24.49400 1.000 11.75930 123 PHE L C 1
ATOM 1744 O O . PHE A 1 123 ? -52.39900 -5.57000 24.78800 1.000 13.51478 123 PHE L O 1
ATOM 1761 N N . PRO A 1 124 ? -54.43700 -6.47100 25.04600 1.000 12.30147 124 PRO L N 1
ATOM 1762 C CA . PRO A 1 124 ? -53.93100 -7.46300 25.99000 1.000 13.39371 124 PRO L CA 1
ATOM 1763 C C . PRO A 1 124 ? -52.92900 -8.37600 25.31400 1.000 13.57531 124 PRO L C 1
ATOM 1764 O O . PRO A 1 124 ? -52.93600 -8.52900 24.08100 1.000 15.38342 124 PRO L O 1
ATOM 1775 N N . PRO A 1 125 ? -52.03500 -8.98300 26.08100 1.000 13.12263 125 PRO L N 1
ATOM 1776 C CA . PRO A 1 125 ? -51.03100 -9.85800 25.47100 1.000 12.94629 125 PRO L CA 1
ATOM 1777 C C . PRO A 1 125 ? -51.65400 -11.08100 24.83800 1.000 13.93325 125 PRO L C 1
ATOM 1778 O O . PRO A 1 125 ? -52.50600 -11.75300 25.42700 1.000 14.89389 125 PRO L O 1
ATOM 1789 N N . ALA A 1 126 ? -51.16900 -11.40900 23.64900 1.000 12.41728 126 ALA L N 1
ATOM 1790 C CA . ALA A 1 126 ? -51.59800 -12.64600 23.02900 1.000 16.35196 126 ALA L CA 1
ATOM 1791 C C . ALA A 1 126 ? -51.31600 -13.82700 23.95100 1.000 13.04630 126 ALA L C 1
ATOM 1792 O O . ALA A 1 126 ? -50.37800 -13.81900 24.75200 1.000 12.73047 126 ALA L O 1
ATOM 1799 N N . ALA A 1 127 ? -52.11800 -14.87800 23.79300 1.000 17.69159 127 ALA L N 1
ATOM 1800 C CA . ALA A 1 127 ? -52.06800 -15.98600 24.73300 1.000 18.39957 127 ALA L CA 1
ATOM 1801 C C . ALA A 1 127 ? -50.71100 -16.67200 24.79800 1.000 19.45496 127 ALA L C 1
ATOM 1802 O O . ALA A 1 127 ? -50.41600 -17.30100 25.82000 1.000 18.18376 127 ALA L O 1
ATOM 1809 N N . ASP A 1 128 ? -49.88800 -16.59400 23.74200 1.000 16.76254 128 ASP L N 1
ATOM 1810 C CA . ASP A 1 128 ? -48.60100 -17.28400 23.74400 1.000 15.95454 128 ASP L CA 1
ATOM 1811 C C . ASP A 1 128 ? -47.46800 -16.45000 24.33700 1.000 15.43606 128 ASP L C 1
ATOM 1812 O O . ASP A 1 128 ? -46.33900 -16.94300 24.44200 1.000 18.32588 128 ASP L O 1
ATOM 1821 N N . GLN A 1 129 ? -47.73600 -15.22000 24.77100 1.000 13.54110 129 GLN L N 1
ATOM 1822 C CA . GLN A 1 129 ? -46.67400 -14.44900 25.39900 1.000 12.62783 129 GLN L CA 1
ATOM 1823 C C . GLN A 1 129 ? -46.25600 -15.03800 26.74400 1.000 12.89365 129 GLN L C 1
ATOM 1824 O O . GLN A 1 129 ? -45.06300 -15.08500 27.05500 1.000 14.55438 129 GLN L O 1
ATOM 1838 N N . VAL A 1 130 ? -47.21100 -15.44300 27.58600 1.000 14.17275 130 VAL L N 1
ATOM 1839 C CA . VAL A 1 130 ? -46.84200 -15.69400 28.98000 1.000 14.52543 130 VAL L CA 1
ATOM 1840 C C . VAL A 1 130 ? -45.85600 -16.85500 29.08300 1.000 14.23065 130 VAL L C 1
ATOM 1841 O O . VAL A 1 130 ? -44.97900 -16.85100 29.95800 1.000 17.00204 130 VAL L O 1
ATOM 1854 N N . ALA A 1 131 ? -45.90200 -17.80900 28.14400 1.000 16.44671 131 ALA L N 1
ATOM 1855 C CA . ALA A 1 131 ? -44.94000 -18.90400 28.16800 1.000 18.94438 131 ALA L CA 1
ATOM 1856 C C . ALA A 1 131 ? -43.49700 -18.44400 27.99600 1.000 18.28377 131 ALA L C 1
ATOM 1857 O O . ALA A 1 131 ? -42.58000 -19.20600 28.32000 1.000 22.53428 131 ALA L O 1
ATOM 1864 N N . THR A 1 132 ? -43.26700 -17.24800 27.43800 1.000 17.32576 132 THR L N 1
ATOM 1865 C CA . THR A 1 132 ? -41.90800 -16.78000 27.20300 1.000 15.80716 132 THR L CA 1
ATOM 1866 C C . THR A 1 132 ? -41.22600 -16.27800 28.46700 1.000 16.41513 132 THR L C 1
ATOM 1867 O O . THR A 1 132 ? -40.01400 -16.04600 28.44600 1.000 19.14966 132 THR L O 1
ATOM 1878 N N . GLY A 1 133 ? -41.98600 -16.02700 29.53600 1.000 16.76517 133 GLY L N 1
ATOM 1879 C CA . GLY A 1 133 ? -41.44700 -15.47700 30.75900 1.000 15.68346 133 GLY L CA 1
ATOM 1880 C C . GLY A 1 133 ? -41.67600 -13.99500 30.92400 1.000 14.62281 133 GLY L C 1
ATOM 1881 O O . GLY A 1 133 ? -41.48300 -13.46500 32.03200 1.000 15.02022 133 GLY L O 1
ATOM 1885 N N . THR A 1 134 ? -42.07700 -13.31200 29.85900 1.000 14.20697 134 THR L N 1
ATOM 1886 C CA . THR A 1 134 ? -42.36700 -11.89400 29.93300 1.000 15.25183 134 THR L CA 1
ATOM 1887 C C . THR A 1 134 ? -43.60100 -11.60900 29.09000 1.000 15.02812 134 THR L C 1
ATOM 1888 O O . THR A 1 134 ? -43.91100 -12.32700 28.13400 1.000 16.30195 134 THR L O 1
ATOM 1899 N N . VAL A 1 135 ? -44.29800 -10.54200 29.45900 1.000 12.88312 135 VAL L N 1
ATOM 1900 C CA . VAL A 1 135 ? -45.55000 -10.14400 28.83400 1.000 13.72533 135 VAL L CA 1
ATOM 1901 C C . VAL A 1 135 ? -45.41400 -8.67600 28.47000 1.000 14.61228 135 VAL L C 1
ATOM 1902 O O . VAL A 1 135 ? -44.92100 -7.88600 29.28100 1.000 16.26511 135 VAL L O 1
ATOM 1915 N N . THR A 1 136 ? -45.81900 -8.31500 27.25200 1.000 12.31990 136 THR L N 1
ATOM 1916 C CA . THR A 1 136 ? -45.75700 -6.93800 26.77500 1.000 11.89353 136 THR L CA 1
ATOM 1917 C C . THR A 1 136 ? -47.15900 -6.50700 26.38000 1.000 15.11234 136 THR L C 1
ATOM 1918 O O . THR A 1 136 ? -47.76300 -7.11200 25.49000 1.000 14.88336 136 THR L O 1
ATOM 1929 N N . ILE A 1 137 ? -47.69000 -5.51100 27.08600 1.000 13.70427 137 ILE L N 1
ATOM 1930 C CA . ILE A 1 137 ? -49.02300 -4.96100 26.86300 1.000 11.01974 137 ILE L CA 1
ATOM 1931 C C . ILE A 1 137 ? -48.85500 -3.68300 26.05200 1.000 10.39335 137 ILE L C 1
ATOM 1932 O O . ILE A 1 137 ? -47.94200 -2.89500 26.32100 1.000 13.29370 137 ILE L O 1
ATOM 1948 N N . VAL A 1 138 ? -49.69700 -3.47600 25.04100 1.000 10.35650 138 VAL L N 1
ATOM 1949 C CA . VAL A 1 138 ? -49.52000 -2.36400 24.11300 1.000 12.77785 138 VAL L CA 1
ATOM 1950 C C . VAL A 1 138 ? -50.72400 -1.43500 24.21000 1.000 14.54385 138 VAL L C 1
ATOM 1951 O O . VAL A 1 138 ? -51.87700 -1.88600 24.21700 1.000 13.15421 138 VAL L O 1
ATOM 1964 N N . CYS A 1 139 ? -50.44700 -0.14500 24.29700 1.000 11.37242 139 CYS L N 1
ATOM 1965 C CA . CYS A 1 139 ? -51.43900 0.91200 24.26200 1.000 12.51203 139 CYS L CA 1
ATOM 1966 C C . CYS A 1 139 ? -51.11500 1.81200 23.08200 1.000 12.21462 139 CYS L C 1
ATOM 1967 O O . CYS A 1 139 ? -49.94600 2.12500 22.84300 1.000 13.66216 139 CYS L O 1
ATOM 1974 N N . VAL A 1 140 ? -52.13100 2.22000 22.33300 1.000 11.30136 140 VAL L N 1
ATOM 1975 C CA . VAL A 1 140 ? -51.93600 3.13500 21.21600 1.000 11.67245 140 VAL L CA 1
ATOM 1976 C C . VAL A 1 140 ? -52.80000 4.37400 21.41700 1.000 11.99618 140 VAL L C 1
ATOM 1977 O O . VAL A 1 140 ? -53.99400 4.26800 21.73000 1.000 12.58309 140 VAL L O 1
ATOM 1990 N N . ALA A 1 141 ? -52.18800 5.54800 21.25800 1.000 12.91734 141 ALA L N 1
ATOM 1991 C CA . ALA A 1 141 ? -52.90600 6.81700 21.22700 1.000 14.15959 141 ALA L CA 1
ATOM 1992 C C . ALA A 1 141 ? -52.93400 7.28000 19.77700 1.000 12.41728 141 ALA L C 1
ATOM 1993 O O . ALA A 1 141 ? -51.87600 7.51300 19.17300 1.000 13.68322 141 ALA L O 1
ATOM 2000 N N . ASN A 1 142 ? -54.14400 7.40000 19.23400 1.000 15.19656 142 ASN L N 1
ATOM 2001 C CA . ASN A 1 142 ? -54.37200 7.68500 17.83200 1.000 18.04164 142 ASN L CA 1
ATOM 2002 C C . ASN A 1 142 ? -54.52900 9.17000 17.55500 1.000 17.47841 142 ASN L C 1
ATOM 2003 O O . ASN A 1 142 ? -55.30000 9.86400 18.22100 1.000 19.21020 142 ASN L O 1
ATOM 2014 N N . LYS A 1 143 ? -53.86800 9.61700 16.49600 1.000 14.66492 143 LYS L N 1
ATOM 2015 C CA . LYS A 1 143 ? -54.19700 10.83900 15.77700 1.000 13.67006 143 LYS L CA 1
ATOM 2016 C C . LYS A 1 143 ? -54.47700 12.03700 16.66800 1.000 14.94653 143 LYS L C 1
ATOM 2017 O O . LYS A 1 143 ? -55.62900 12.46200 16.80900 1.000 17.09679 143 LYS L O 1
ATOM 2036 N N . TYR A 1 144 ? -53.42800 12.63700 17.21600 1.000 12.09882 144 TYR L N 1
ATOM 2037 C CA . TYR A 1 144 ? -53.62000 13.68500 18.20300 1.000 15.00969 144 TYR L CA 1
ATOM 2038 C C . TYR A 1 144 ? -52.61100 14.80900 18.02500 1.000 16.13088 144 TYR L C 1
ATOM 2039 O O . TYR A 1 144 ? -51.51100 14.61900 17.50200 1.000 13.50162 144 TYR L O 1
ATOM 2057 N N . PHE A 1 145 ? -53.01400 15.99200 18.47900 1.000 14.45700 145 PHE L N 1
ATOM 2058 C CA . PHE A 1 145 ? -52.11100 17.11700 18.61100 1.000 13.45688 145 PHE L CA 1
ATOM 2059 C C . PHE A 1 145 ? -52.73000 18.05700 19.63300 1.000 14.70439 145 PHE L C 1
ATOM 2060 O O . PHE A 1 145 ? -53.94200 18.29000 19.56400 1.000 19.87080 145 PHE L O 1
ATOM 2077 N N . PRO A 1 146 ? -51.96100 18.62900 20.57100 1.000 13.61479 146 PRO L N 1
ATOM 2078 C CA . PRO A 1 146 ? -50.51200 18.54100 20.79600 1.000 14.49911 146 PRO L CA 1
ATOM 2079 C C . PRO A 1 146 ? -50.09400 17.28200 21.56100 1.000 12.88839 146 PRO L C 1
ATOM 2080 O O . PRO A 1 146 ? -50.90300 16.37000 21.75100 1.000 15.27815 146 PRO L O 1
ATOM 2091 N N . ASP A 1 147 ? -48.84800 17.25100 22.04100 1.000 17.92057 147 ASP L N 1
ATOM 2092 C CA . ASP A 1 147 ? -48.30000 16.06900 22.68900 1.000 16.77570 147 ASP L CA 1
ATOM 2093 C C . ASP A 1 147 ? -49.11600 15.64700 23.91700 1.000 14.19381 147 ASP L C 1
ATOM 2094 O O . ASP A 1 147 ? -49.78000 16.45500 24.59400 1.000 16.69674 147 ASP L O 1
ATOM 2103 N N . VAL A 1 148 ? -48.98900 14.36100 24.23800 1.000 15.44659 148 VAL L N 1
ATOM 2104 C CA . VAL A 1 148 ? -49.65800 13.74400 25.37000 1.000 14.77809 148 VAL L CA 1
ATOM 2105 C C . VAL A 1 148 ? -48.61100 13.16200 26.31100 1.000 18.08375 148 VAL L C 1
ATOM 2106 O O . VAL A 1 148 ? -47.44500 12.97300 25.96000 1.000 17.27312 148 VAL L O 1
ATOM 2119 N N . THR A 1 149 ? -49.05600 12.84600 27.51500 1.000 17.84688 149 THR L N 1
ATOM 2120 C CA . THR A 1 149 ? -48.29500 12.02000 28.43400 1.000 18.91543 149 THR L CA 1
ATOM 2121 C C . THR A 1 149 ? -49.10300 10.75000 28.66000 1.000 17.28892 149 THR L C 1
ATOM 2122 O O . THR A 1 149 ? -50.33700 10.76700 28.59800 1.000 19.75237 149 THR L O 1
ATOM 2133 N N . VAL A 1 150 ? -48.40100 9.64300 28.87100 1.000 17.19153 150 VAL L N 1
ATOM 2134 C CA . VAL A 1 150 ? -49.02800 8.34500 29.07300 1.000 15.78874 150 VAL L CA 1
ATOM 2135 C C . VAL A 1 150 ? -48.58400 7.81500 30.42500 1.000 15.20972 150 VAL L C 1
ATOM 2136 O O . VAL A 1 150 ? -47.41400 7.93500 30.80600 1.000 17.48104 150 VAL L O 1
ATOM 2149 N N . THR A 1 151 ? -49.53900 7.28400 31.17100 1.000 16.25458 151 THR L N 1
ATOM 2150 C CA . THR A 1 151 ? -49.25100 6.55700 32.39100 1.000 21.78156 151 THR L CA 1
ATOM 2151 C C . THR A 1 151 ? -49.96500 5.21900 32.33700 1.000 18.10217 151 THR L C 1
ATOM 2152 O O . THR A 1 151 ? -50.98300 5.04500 31.65200 1.000 18.03374 151 THR L O 1
ATOM 2163 N N . TRP A 1 152 ? -49.36800 4.26500 33.02700 1.000 15.32815 152 TRP L N 1
ATOM 2164 C CA . TRP A 1 152 ? -49.91500 2.94000 33.18600 1.000 12.81733 152 TRP L CA 1
ATOM 2165 C C . TRP A 1 152 ? -50.25200 2.71400 34.64600 1.000 12.63573 152 TRP L C 1
ATOM 2166 O O . TRP A 1 152 ? -49.45700 3.03700 35.53400 1.000 14.21486 152 TRP L O 1
ATOM 2187 N N . GLU A 1 153 ? -51.41200 2.12700 34.88100 1.000 12.90418 153 GLU L N 1
ATOM 2188 C CA . GLU A 1 153 ? -51.81400 1.71300 36.21300 1.000 14.20433 153 GLU L CA 1
ATOM 2189 C C . GLU A 1 153 ? -52.14600 0.23100 36.22300 1.000 16.91255 153 GLU L C 1
ATOM 2190 O O . GLU A 1 153 ? -52.84100 -0.26400 35.33500 1.000 17.38630 153 GLU L O 1
ATOM 2202 N N . VAL A 1 154 ? -51.65800 -0.47000 37.24000 1.000 13.76744 154 VAL L N 1
ATOM 2203 C CA . VAL A 1 154 ? -51.94800 -1.88500 37.44300 1.000 15.58608 154 VAL L CA 1
ATOM 2204 C C . VAL A 1 154 ? -52.66000 -1.98300 38.78700 1.000 14.58596 154 VAL L C 1
ATOM 2205 O O . VAL A 1 154 ? -52.07100 -1.66500 39.83000 1.000 14.77546 154 VAL L O 1
ATOM 2218 N N . ASP A 1 155 ? -53.93100 -2.40700 38.76600 1.000 15.59924 155 ASP L N 1
ATOM 2219 C CA . ASP A 1 155 ? -54.74100 -2.45500 39.98700 1.000 16.50724 155 ASP L CA 1
ATOM 2220 C C . ASP A 1 155 ? -54.60500 -1.13400 40.73000 1.000 16.96256 155 ASP L C 1
ATOM 2221 O O . ASP A 1 155 ? -54.39100 -1.08300 41.94600 1.000 18.81278 155 ASP L O 1
ATOM 2230 N N . GLY A 1 156 ? -54.68700 -0.04900 39.97400 1.000 16.98098 156 GLY L N 1
ATOM 2231 C CA . GLY A 1 156 ? -54.66700 1.28100 40.51700 1.000 17.92057 156 GLY L CA 1
ATOM 2232 C C . GLY A 1 156 ? -53.30200 1.84200 40.82700 1.000 17.72055 156 GLY L C 1
ATOM 2233 O O . GLY A 1 156 ? -53.20700 3.02200 41.17500 1.000 20.04451 156 GLY L O 1
ATOM 2237 N N . THR A 1 157 ? -52.23900 1.06700 40.67500 1.000 17.29944 157 THR L N 1
ATOM 2238 C CA . THR A 1 157 ? -50.91100 1.53000 41.04800 1.000 18.24166 157 THR L CA 1
ATOM 2239 C C . THR A 1 157 ? -50.17700 2.05500 39.83000 1.000 16.75990 157 THR L C 1
ATOM 2240 O O . THR A 1 157 ? -50.02400 1.34000 38.84200 1.000 17.00993 157 THR L O 1
ATOM 2251 N N . THR A 1 158 ? -49.71300 3.29600 39.91100 1.000 18.44695 158 THR L N 1
ATOM 2252 C CA . THR A 1 158 ? -48.96400 3.87800 38.80700 1.000 18.83910 158 THR L CA 1
ATOM 2253 C C . THR A 1 158 ? -47.63800 3.15300 38.62600 1.000 17.79687 158 THR L C 1
ATOM 2254 O O . THR A 1 158 ? -46.86500 2.99800 39.57900 1.000 20.96830 158 THR L O 1
ATOM 2265 N N . GLN A 1 159 ? -47.37100 2.72900 37.39000 1.000 17.08626 159 GLN L N 1
ATOM 2266 C CA . GLN A 1 159 ? -46.11700 2.07000 37.05900 1.000 18.48906 159 GLN L CA 1
ATOM 2267 C C . GLN A 1 159 ? -45.01400 3.08300 36.80300 1.000 17.52315 159 GLN L C 1
ATOM 2268 O O . GLN A 1 159 ? -45.22300 4.10500 36.14200 1.000 22.77905 159 GLN L O 1
ATOM 2282 N N . THR A 1 160 ? -43.82500 2.77800 37.32300 1.000 18.72330 160 THR L N 1
ATOM 2283 C CA . THR A 1 160 ? -42.67400 3.65500 37.20900 1.000 22.29215 160 THR L CA 1
ATOM 2284 C C . THR A 1 160 ? -41.49800 2.99900 36.49000 1.000 25.04511 160 THR L C 1
ATOM 2285 O O . THR A 1 160 ? -40.45700 3.64900 36.32900 1.000 29.12191 160 THR L O 1
ATOM 2296 N N . THR A 1 161 ? -41.62200 1.72900 36.08600 1.000 21.47100 161 THR L N 1
ATOM 2297 C CA . THR A 1 161 ? -40.60800 1.02000 35.31100 1.000 21.88683 161 THR L CA 1
ATOM 2298 C C . THR A 1 161 ? -41.30400 0.13600 34.28200 1.000 20.52878 161 THR L C 1
ATOM 2299 O O . THR A 1 161 ? -42.49200 -0.17500 34.40200 1.000 22.81853 161 THR L O 1
ATOM 2310 N N . GLY A 1 162 ? -40.54500 -0.27200 33.27000 1.000 23.70811 162 GLY L N 1
ATOM 2311 C CA . GLY A 1 162 ? -41.03500 -1.19800 32.27400 1.000 22.21056 162 GLY L CA 1
ATOM 2312 C C . GLY A 1 162 ? -41.80800 -0.58100 31.13200 1.000 20.49456 162 GLY L C 1
ATOM 2313 O O . GLY A 1 162 ? -42.43800 -1.32200 30.36900 1.000 19.70236 162 GLY L O 1
ATOM 2317 N N . ILE A 1 163 ? -41.77500 0.74200 30.97900 1.000 19.79711 163 ILE L N 1
ATOM 2318 C CA . ILE A 1 163 ? -42.56500 1.45000 29.97400 1.000 18.24166 163 ILE L CA 1
ATOM 2319 C C . ILE A 1 163 ? -41.65000 1.96600 28.87000 1.000 17.94426 163 ILE L C 1
ATOM 2320 O O . ILE A 1 163 ? -40.59500 2.54700 29.14800 1.000 19.70499 163 ILE L O 1
ATOM 2336 N N . GLU A 1 164 ? -42.05800 1.75300 27.61700 1.000 15.52818 164 GLU L N 1
ATOM 2337 C CA . GLU A 1 164 ? -41.33700 2.24400 26.45000 1.000 15.92559 164 GLU L CA 1
ATOM 2338 C C . GLU A 1 164 ? -42.33000 2.89200 25.50300 1.000 16.22300 164 GLU L C 1
ATOM 2339 O O . GLU A 1 164 ? -43.35600 2.28900 25.16500 1.000 15.80979 164 GLU L O 1
ATOM 2351 N N . ASN A 1 165 ? -42.02900 4.11000 25.07400 1.000 16.76254 165 ASN L N 1
ATOM 2352 C CA . ASN A 1 165 ? -42.92200 4.88600 24.23000 1.000 13.36213 165 ASN L CA 1
ATOM 2353 C C . ASN A 1 165 ? -42.24600 5.14800 22.89600 1.000 13.79113 165 ASN L C 1
ATOM 2354 O O . ASN A 1 165 ? -41.03300 5.36600 22.84100 1.000 15.48870 165 ASN L O 1
ATOM 2365 N N . SER A 1 166 ? -43.04900 5.13700 21.83500 1.000 13.18579 166 SER L N 1
ATOM 2366 C CA . SER A 1 166 ? -42.57800 5.40000 20.48400 1.000 13.58584 166 SER L CA 1
ATOM 2367 C C . SER A 1 166 ? -43.60300 6.23500 19.73700 1.000 13.04104 166 SER L C 1
ATOM 2368 O O . SER A 1 166 ? -44.76400 5.84000 19.60400 1.000 15.54397 166 SER L O 1
ATOM 2376 N N . LYS A 1 167 ? -43.17700 7.38500 19.24500 1.000 15.85453 167 LYS L N 1
ATOM 2377 C CA . LYS A 1 167 ? -44.06900 8.33700 18.60800 1.000 17.10205 167 LYS L CA 1
ATOM 2378 C C . LYS A 1 167 ? -43.75800 8.39800 17.12300 1.000 23.47650 167 LYS L C 1
ATOM 2379 O O . LYS A 1 167 ? -42.59000 8.51300 16.74400 1.000 19.98661 167 LYS L O 1
ATOM 2398 N N . THR A 1 168 ? -44.80000 8.33700 16.29100 1.000 16.05456 168 THR L N 1
ATOM 2399 C CA . THR A 1 168 ? -44.62000 8.51400 14.85700 1.000 16.87044 168 THR L CA 1
ATOM 2400 C C . THR A 1 168 ? -44.25700 9.96100 14.53000 1.000 19.18651 168 THR L C 1
ATOM 2401 O O . THR A 1 168 ? -44.49000 10.87000 15.33100 1.000 20.28138 168 THR L O 1
ATOM 2412 N N . PRO A 1 169 ? -43.71000 10.20800 13.34500 1.000 18.76278 169 PRO L N 1
ATOM 2413 C CA . PRO A 1 169 ? -43.52900 11.59400 12.90700 1.000 19.18388 169 PRO L CA 1
ATOM 2414 C C . PRO A 1 169 ? -44.87300 12.28100 12.75000 1.000 16.86255 169 PRO L C 1
ATOM 2415 O O . PRO A 1 169 ? -45.91300 11.63800 12.58600 1.000 23.11330 169 PRO L O 1
ATOM 2426 N N . GLN A 1 170 ? -44.84500 13.61000 12.80200 1.000 15.27815 170 GLN L N 1
ATOM 2427 C CA . GLN A 1 170 ? -46.05300 14.36500 12.51900 1.000 15.86243 170 GLN L CA 1
ATOM 2428 C C . GLN A 1 170 ? -46.57900 14.00900 11.13500 1.000 16.74938 170 GLN L C 1
ATOM 2429 O O . GLN A 1 170 ? -45.82600 13.93900 10.15400 1.000 21.05252 170 GLN L O 1
ATOM 2443 N N . ASN A 1 171 ? -47.89000 13.81600 11.05400 1.000 16.51251 171 ASN L N 1
ATOM 2444 C CA . ASN A 1 171 ? -48.53000 13.53200 9.77800 1.000 19.92607 171 ASN L CA 1
ATOM 2445 C C . ASN A 1 171 ? -48.29600 14.69800 8.82700 1.000 19.87607 171 ASN L C 1
ATOM 2446 O O . ASN A 1 171 ? -48.47400 15.86300 9.19300 1.000 22.14213 171 ASN L O 1
ATOM 2457 N N . SER A 1 172 ? -47.87400 14.37900 7.60800 1.000 25.72151 172 SER L N 1
ATOM 2458 C CA . SER A 1 172 ? -47.51100 15.41200 6.65300 1.000 24.22396 172 SER L CA 1
ATOM 2459 C C . SER A 1 172 ? -48.70200 16.21900 6.17000 1.000 26.59793 172 SER L C 1
ATOM 2460 O O . SER A 1 172 ? -48.50300 17.27200 5.55600 1.000 28.34024 172 SER L O 1
ATOM 2468 N N . ALA A 1 173 ? -49.92300 15.74600 6.41700 1.000 26.40580 173 ALA L N 1
ATOM 2469 C CA . ALA A 1 173 ? -51.13700 16.42400 5.98700 1.000 33.66456 173 ALA L CA 1
ATOM 2470 C C . ALA A 1 173 ? -51.79800 17.23600 7.09600 1.000 26.03470 173 ALA L C 1
ATOM 2471 O O . ALA A 1 173 ? -52.18300 18.38400 6.85300 1.000 33.47507 173 ALA L O 1
ATOM 2478 N N . ASP A 1 174 ? -51.94300 16.67300 8.30500 1.000 24.80561 174 ASP L N 1
ATOM 2479 C CA . ASP A 1 174 ? -52.66900 17.34000 9.38300 1.000 24.56610 174 ASP L CA 1
ATOM 2480 C C . ASP A 1 174 ? -51.86800 17.50500 10.67100 1.000 21.50784 174 ASP L C 1
ATOM 2481 O O . ASP A 1 174 ? -52.42700 17.96200 11.67600 1.000 22.60271 174 ASP L O 1
ATOM 2490 N N . CYS A 1 175 ? -50.57800 17.17900 10.67200 1.000 20.09715 175 CYS L N 1
ATOM 2491 C CA . CYS A 1 175 ? -49.65200 17.45200 11.76400 1.000 15.78347 175 CYS L CA 1
ATOM 2492 C C . CYS A 1 175 ? -49.85100 16.55600 12.99000 1.000 14.63333 175 CYS L C 1
ATOM 2493 O O . CYS A 1 175 ? -49.12700 16.71600 13.97300 1.000 14.56490 175 CYS L O 1
ATOM 2500 N N . THR A 1 176 ? -50.76600 15.59500 12.95800 1.000 15.84927 176 THR L N 1
ATOM 2501 C CA . THR A 1 176 ? -51.00100 14.81600 14.16300 1.000 17.55210 176 THR L CA 1
ATOM 2502 C C . THR A 1 176 ? -49.92300 13.76000 14.40100 1.000 14.03853 176 THR L C 1
ATOM 2503 O O . THR A 1 176 ? -49.20400 13.32600 13.49400 1.000 16.01508 176 THR L O 1
ATOM 2514 N N . TYR A 1 177 ? -49.83500 13.35400 15.66000 1.000 14.86757 177 TYR L N 1
ATOM 2515 C CA . TYR A 1 177 ? -49.00000 12.25900 16.11400 1.000 15.19656 177 TYR L CA 1
ATOM 2516 C C . TYR A 1 177 ? -49.82300 10.99900 16.32700 1.000 14.10959 177 TYR L C 1
ATOM 2517 O O . TYR A 1 177 ? -51.04500 11.04100 16.46500 1.000 14.88073 177 TYR L O 1
ATOM 2535 N N . ASN A 1 178 ? -49.11600 9.87600 16.41900 1.000 13.22790 178 ASN L N 1
ATOM 2536 C CA . ASN A 1 178 ? -49.62500 8.62900 16.96800 1.000 15.59134 178 ASN L CA 1
ATOM 2537 C C . ASN A 1 178 ? -48.56900 8.09900 17.92900 1.000 13.23053 178 ASN L C 1
ATOM 2538 O O . ASN A 1 178 ? -47.37800 8.32100 17.72900 1.000 15.70188 178 ASN L O 1
ATOM 2549 N N . LEU A 1 179 ? -48.99400 7.40500 18.97700 1.000 12.38570 179 LEU L N 1
ATOM 2550 C CA . LEU A 1 179 ? -48.06200 6.94300 19.99700 1.000 13.93851 179 LEU L CA 1
ATOM 2551 C C . LEU A 1 179 ? -48.33900 5.48900 20.32200 1.000 16.16246 179 LEU L C 1
ATOM 2552 O O . LEU A 1 179 ? -49.50100 5.11000 20.49700 1.000 15.63609 179 LEU L O 1
ATOM 2568 N N . SER A 1 180 ? -47.28600 4.67500 20.39500 1.000 13.50951 180 SER L N 1
ATOM 2569 C CA . SER A 1 180 ? -47.37800 3.38100 21.05700 1.000 13.22264 180 SER L CA 1
ATOM 2570 C C . SER A 1 180 ? -46.68100 3.47200 22.40600 1.000 14.58596 180 SER L C 1
ATOM 2571 O O . SER A 1 180 ? -45.56200 3.99100 22.50000 1.000 19.95502 180 SER L O 1
ATOM 2579 N N . SER A 1 181 ? -47.33000 2.95400 23.43800 1.000 12.11461 181 SER L N 1
ATOM 2580 C CA . SER A 1 181 ? -46.72700 2.78600 24.74800 1.000 14.07011 181 SER L CA 1
ATOM 2581 C C . SER A 1 181 ? -46.81600 1.31500 25.09800 1.000 17.14153 181 SER L C 1
ATOM 2582 O O . SER A 1 181 ? -47.89800 0.72800 24.99900 1.000 17.62580 181 SER L O 1
ATOM 2590 N N . THR A 1 182 ? -45.70900 0.71500 25.51600 1.000 12.12514 182 THR L N 1
ATOM 2591 C CA . THR A 1 182 ? -45.76400 -0.67100 25.95600 1.000 15.62293 182 THR L CA 1
ATOM 2592 C C . THR A 1 182 ? -45.31000 -0.81400 27.39700 1.000 17.12574 182 THR L C 1
ATOM 2593 O O . THR A 1 182 ? -44.38200 -0.13800 27.84600 1.000 16.70990 182 THR L O 1
ATOM 2604 N N . LEU A 1 183 ? -45.98200 -1.70300 28.11500 1.000 13.67006 183 LEU L N 1
ATOM 2605 C CA . LEU A 1 183 ? -45.62600 -2.06900 29.47400 1.000 11.42505 183 LEU L CA 1
ATOM 2606 C C . LEU A 1 183 ? -45.18200 -3.51900 29.44800 1.000 12.87523 183 LEU L C 1
ATOM 2607 O O . LEU A 1 183 ? -45.93300 -4.39000 28.99600 1.000 13.83061 183 LEU L O 1
ATOM 2623 N N . THR A 1 184 ? -43.96200 -3.77300 29.90200 1.000 12.54624 184 THR L N 1
ATOM 2624 C CA . THR A 1 184 ? -43.41800 -5.11900 29.94700 1.000 12.80417 184 THR L CA 1
ATOM 2625 C C . THR A 1 184 ? -43.23900 -5.54400 31.39800 1.000 13.26475 184 THR L C 1
ATOM 2626 O O . THR A 1 184 ? -42.65400 -4.81100 32.20300 1.000 16.40460 184 THR L O 1
ATOM 2637 N N . LEU A 1 185 ? -43.72100 -6.74600 31.70400 1.000 15.61766 185 LEU L N 1
ATOM 2638 C CA . LEU A 1 185 ? -43.71200 -7.32100 33.03800 1.000 12.66204 185 LEU L CA 1
ATOM 2639 C C . LEU A 1 185 ? -43.26100 -8.77100 32.92500 1.000 14.80704 185 LEU L C 1
ATOM 2640 O O . LEU A 1 185 ? -43.36500 -9.38200 31.85700 1.000 15.96244 185 LEU L O 1
ATOM 2656 N N . THR A 1 186 ? -42.77600 -9.33700 34.02800 1.000 14.74124 186 THR L N 1
ATOM 2657 C CA . THR A 1 186 ? -42.58100 -10.77700 34.00800 1.000 13.07525 186 THR L CA 1
ATOM 2658 C C . THR A 1 186 ? -43.94200 -11.46200 33.99100 1.000 13.49109 186 THR L C 1
ATOM 2659 O O . THR A 1 186 ? -44.96900 -10.87600 34.33500 1.000 15.38342 186 THR L O 1
ATOM 2670 N N . SER A 1 187 ? -43.93800 -12.72400 33.57700 1.000 14.91495 187 SER L N 1
ATOM 2671 C CA . SER A 1 187 ? -45.17800 -13.48700 33.55800 1.000 15.44396 187 SER L CA 1
ATOM 2672 C C . SER A 1 187 ? -45.77600 -13.58200 34.95100 1.000 15.16761 187 SER L C 1
ATOM 2673 O O . SER A 1 187 ? -46.99600 -13.48300 35.1190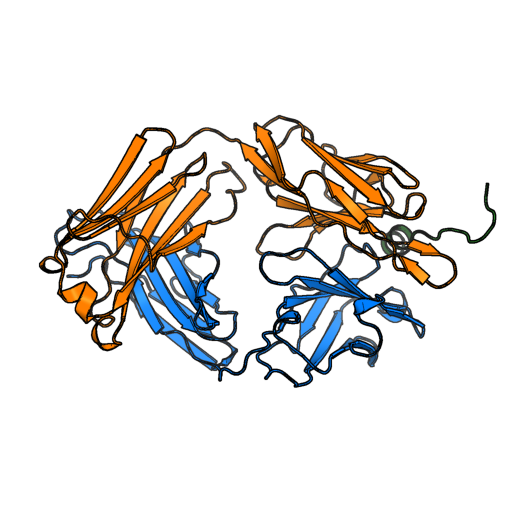0 1.000 15.57555 187 SER L O 1
ATOM 2681 N N . THR A 1 188 ? -44.93300 -13.75000 35.96800 1.000 13.81218 188 THR L N 1
ATOM 2682 C CA . THR A 1 188 ? -45.46000 -13.83200 37.32300 1.000 12.19094 188 THR L CA 1
ATOM 2683 C C . THR A 1 188 ? -46.09000 -12.51500 37.74400 1.000 14.64912 188 THR L C 1
ATOM 2684 O O . THR A 1 188 ? -47.16000 -12.50700 38.35600 1.000 16.35722 188 THR L O 1
ATOM 2695 N N . GLN A 1 189 ? -45.45600 -11.39200 37.40100 1.000 15.37026 189 GLN L N 1
ATOM 2696 C CA . GLN A 1 189 ? -46.03500 -10.09000 37.71500 1.000 17.58632 189 GLN L CA 1
ATOM 2697 C C . GLN A 1 189 ? -47.38100 -9.92000 37.02700 1.000 15.33079 189 GLN L C 1
ATOM 2698 O O . GLN A 1 189 ? -48.35900 -9.46300 37.63600 1.000 16.32301 189 GLN L O 1
ATOM 2712 N N . TYR A 1 190 ? -47.44100 -10.27800 35.74600 1.000 13.84377 190 TYR L N 1
ATOM 2713 C CA . TYR A 1 190 ? -48.67900 -10.14100 34.99400 1.000 14.41225 190 TYR L CA 1
ATOM 2714 C C . TYR A 1 190 ? -49.78400 -10.98200 35.62000 1.000 14.77546 190 TYR L C 1
ATOM 2715 O O . TYR A 1 190 ? -50.91500 -10.51100 35.78000 1.000 16.29406 190 TYR L O 1
ATOM 2733 N N . ASN A 1 191 ? -49.47100 -12.22600 35.99500 1.000 16.39407 191 ASN L N 1
ATOM 2734 C CA . ASN A 1 191 ? -50.46700 -13.14000 36.53700 1.000 14.79125 191 ASN L CA 1
ATOM 2735 C C . ASN A 1 191 ? -50.82600 -12.81200 37.97800 1.000 19.13124 191 ASN L C 1
ATOM 2736 O O . ASN A 1 191 ? -51.73600 -13.43700 38.52900 1.000 19.99450 191 ASN L O 1
ATOM 2747 N N . SER A 1 192 ? -50.14900 -11.83800 38.58300 1.000 16.10456 192 SER L N 1
ATOM 2748 C CA . SER A 1 192 ? -50.36100 -11.44800 39.96700 1.000 20.23927 192 SER L CA 1
ATOM 2749 C C . SER A 1 192 ? -51.28900 -10.25700 40.11900 1.000 17.00204 192 SER L C 1
ATOM 2750 O O . SER A 1 192 ? -51.60900 -9.87800 41.24900 1.000 22.20266 192 SER L O 1
ATOM 2758 N N . HIS A 1 193 ? -51.73900 -9.66800 39.02000 1.000 18.11533 193 HIS L N 1
ATOM 2759 C CA . HIS A 1 193 ? -52.61900 -8.51200 39.06800 1.000 15.23077 193 HIS L CA 1
ATOM 2760 C C . HIS A 1 193 ? -53.76600 -8.70800 38.09500 1.000 15.75715 193 HIS L C 1
ATOM 2761 O O . HIS A 1 193 ? -53.73400 -9.57800 37.22000 1.000 16.93624 193 HIS L O 1
ATOM 2775 N N . LYS A 1 194 ? -54.81800 -7.92300 38.30900 1.000 17.56526 194 LYS L N 1
ATOM 2776 C CA . LYS A 1 194 ? -56.07000 -8.09100 37.58800 1.000 16.39670 194 LYS L CA 1
ATOM 2777 C C . LYS A 1 194 ? -56.23000 -7.07000 36.47200 1.000 16.76517 194 LYS L C 1
ATOM 2778 O O . LYS A 1 194 ? -56.36700 -7.43700 35.29700 1.000 19.04176 194 LYS L O 1
ATOM 2797 N N . GLU A 1 195 ? -56.21600 -5.78800 36.81700 1.000 15.39132 195 GLU L N 1
ATOM 2798 C CA . GLU A 1 195 ? -56.60800 -4.73900 35.89400 1.000 15.11760 195 GLU L CA 1
ATOM 2799 C C . GLU A 1 195 ? -55.39800 -3.97100 35.39000 1.000 14.65176 195 GLU L C 1
ATOM 2800 O O . GLU A 1 195 ? -54.56000 -3.51700 36.18100 1.000 14.31487 195 GLU L O 1
ATOM 2812 N N . TYR A 1 196 ? -55.34200 -3.81600 34.06500 1.000 13.55162 196 TYR L N 1
ATOM 2813 C CA . TYR A 1 196 ? -54.29300 -3.10800 33.34700 1.000 13.84113 196 TYR L CA 1
ATOM 2814 C C . TYR A 1 196 ? -54.90500 -1.90300 32.65500 1.000 12.74627 196 TYR L C 1
ATOM 2815 O O . TYR A 1 196 ? -55.85200 -2.04400 31.87600 1.000 12.93050 196 TYR L O 1
ATOM 2833 N N . THR A 1 197 ? -54.36400 -0.72300 32.94800 1.000 15.49923 197 THR L N 1
ATOM 2834 C CA . THR A 1 197 ? -54.93100 0.53800 32.50000 1.000 13.54110 197 THR L CA 1
ATOM 2835 C C . THR A 1 197 ? -53.87700 1.40500 31.82600 1.000 13.37792 197 THR L C 1
ATOM 2836 O O . THR A 1 197 ? -52.80000 1.61900 32.38700 1.000 14.14906 197 THR L O 1
ATOM 2847 N N . CYS A 1 198 ? -54.19800 1.90800 30.63400 1.000 12.63046 198 CYS L N 1
ATOM 2848 C CA . CYS A 1 198 ? -53.41000 2.90900 29.92200 1.000 14.54648 198 CYS L CA 1
ATOM 2849 C C . CYS A 1 198 ? -54.17700 4.22400 29.99500 1.000 16.61515 198 CYS L C 1
ATOM 2850 O O . CYS A 1 198 ? -55.34900 4.27500 29.61400 1.000 16.51251 198 CYS L O 1
ATOM 2857 N N . LYS A 1 199 ? -53.53000 5.27900 30.49100 1.000 15.37816 199 LYS L N 1
ATOM 2858 C CA . LYS A 1 199 ? -54.13200 6.60100 30.64200 1.000 14.27276 199 LYS L CA 1
ATOM 2859 C C . LYS A 1 199 ? -53.33500 7.59400 29.80600 1.000 18.93911 199 LYS L C 1
ATOM 2860 O O . LYS A 1 199 ? -52.12900 7.75500 30.01400 1.000 17.78108 199 LYS L O 1
ATOM 2879 N N . VAL A 1 200 ? -54.00800 8.26300 28.87500 1.000 14.84915 200 VAL L N 1
ATOM 2880 C CA . VAL A 1 200 ? -53.37400 9.24000 27.99300 1.000 14.27013 200 VAL L CA 1
ATOM 2881 C C . VAL A 1 200 ? -53.94300 10.61200 28.31800 1.000 17.79424 200 VAL L C 1
ATOM 2882 O O . VAL A 1 200 ? -55.16400 10.81700 28.26400 1.000 18.17850 200 VAL L O 1
ATOM 2895 N N . THR A 1 201 ? -53.05900 11.55300 28.62800 1.000 15.47554 201 THR L N 1
ATOM 2896 C CA . THR A 1 201 ? -53.44700 12.87600 29.08800 1.000 16.39670 201 THR L CA 1
ATOM 2897 C C . THR A 1 201 ? -52.94400 13.94000 28.13000 1.000 16.70990 201 THR L C 1
ATOM 2898 O O . THR A 1 201 ? -51.76700 13.95400 27.76200 1.000 19.12071 201 THR L O 1
ATOM 2909 N N . GLN A 1 202 ? -53.84000 14.84600 27.75800 1.000 19.39969 202 GLN L N 1
ATOM 2910 C CA . GLN A 1 202 ? -53.54800 15.94300 26.84200 1.000 18.32325 202 GLN L CA 1
ATOM 2911 C C . GLN A 1 202 ? -54.05900 17.19900 27.53100 1.000 19.24968 202 GLN L C 1
ATOM 2912 O O . GLN A 1 202 ? -55.27200 17.36400 27.69000 1.000 22.06580 202 GLN L O 1
ATOM 2926 N N . GLY A 1 203 ? -53.15300 18.07000 27.94600 1.000 24.93720 203 GLY L N 1
ATOM 2927 C CA . GLY A 1 203 ? -53.57600 19.20800 28.74200 1.000 27.86387 203 GLY L CA 1
ATOM 2928 C C . GLY A 1 203 ? -54.13100 18.69400 30.04800 1.000 29.10349 203 GLY L C 1
ATOM 2929 O O . GLY A 1 203 ? -53.44000 18.01300 30.81600 1.000 36.66229 203 GLY L O 1
ATOM 2933 N N . THR A 1 204 ? -55.40500 18.98800 30.30100 1.000 27.40329 204 THR L N 1
ATOM 2934 C CA . THR A 1 204 ? -56.06800 18.51200 31.50500 1.000 37.19657 204 THR L CA 1
ATOM 2935 C C . THR A 1 204 ? -57.07800 17.40500 31.22800 1.000 29.88779 204 THR L C 1
ATOM 2936 O O . THR A 1 204 ? -57.77300 16.97700 32.15100 1.000 36.00168 204 THR L O 1
ATOM 2947 N N . THR A 1 205 ? -57.19100 16.92800 29.99600 1.000 27.82439 205 THR L N 1
ATOM 2948 C CA . THR A 1 205 ? -58.19400 15.92100 29.68800 1.000 26.85059 205 THR L CA 1
ATOM 2949 C C . THR A 1 205 ? -57.50600 14.58700 29.48700 1.000 26.36895 205 THR L C 1
ATOM 2950 O O . THR A 1 205 ? -56.45200 14.51000 28.84700 1.000 23.62125 205 THR L O 1
ATOM 2961 N N . SER A 1 206 ? -58.09300 13.54500 30.04900 1.000 23.65810 206 SER L N 1
ATOM 2962 C CA . SER A 1 206 ? -57.50600 12.22500 29.97900 1.000 21.35519 206 SER L CA 1
ATOM 2963 C C . SER A 1 206 ? -58.48300 11.25800 29.33700 1.000 21.67102 206 SER L C 1
ATOM 2964 O O . SER A 1 206 ? -59.70600 11.41400 29.41700 1.000 25.02668 206 SER L O 1
ATOM 2972 N N . VAL A 1 207 ? -57.90600 10.27700 28.66500 1.000 21.34730 207 VAL L N 1
ATOM 2973 C CA . VAL A 1 207 ? -58.63300 9.20400 28.01400 1.000 26.05576 207 VAL L CA 1
ATOM 2974 C C . VAL A 1 207 ? -58.01900 7.92700 28.54800 1.000 27.35065 207 VAL L C 1
ATOM 2975 O O . VAL A 1 207 ? -56.79200 7.78500 28.53700 1.000 23.44755 207 VAL L O 1
ATOM 2988 N N . VAL A 1 208 ? -58.85400 7.01500 29.03000 1.000 27.34275 208 VAL L N 1
ATOM 2989 C CA . VAL A 1 208 ? -58.39400 5.81300 29.71100 1.000 29.75620 208 VAL L CA 1
ATOM 2990 C C . VAL A 1 208 ? -58.96200 4.59700 28.99800 1.000 24.45820 208 VAL L C 1
ATOM 2991 O O . VAL A 1 208 ? -60.11500 4.61400 28.55400 1.000 25.65571 208 VAL L O 1
ATOM 3004 N N . GLN A 1 209 ? -58.14400 3.55200 28.87300 1.000 18.99175 209 GLN L N 1
ATOM 3005 C CA . GLN A 1 209 ? -58.62700 2.23500 28.48100 1.000 22.46585 209 GLN L CA 1
ATOM 3006 C C . GLN A 1 209 ? -58.03300 1.18400 29.40300 1.000 15.32026 209 GLN L C 1
ATOM 3007 O O . GLN A 1 209 ? -56.84300 1.24100 29.73400 1.000 16.80991 209 GLN L O 1
ATOM 3021 N N . SER A 1 210 ? -58.85400 0.20000 29.77500 1.000 16.38354 210 SER L N 1
ATOM 3022 C CA . SER A 1 210 ? -58.42500 -0.86900 30.65800 1.000 15.88612 210 SER L CA 1
ATOM 3023 C C . SER A 1 210 ? -58.91800 -2.21800 30.16500 1.000 16.94414 210 SER L C 1
ATOM 3024 O O . SER A 1 210 ? -59.86500 -2.31800 29.38400 1.000 18.95754 210 SER L O 1
ATOM 3032 N N . PHE A 1 211 ? -58.27800 -3.26400 30.67200 1.000 16.36512 211 PHE L N 1
ATOM 3033 C CA . PHE A 1 211 ? -58.80600 -4.61400 30.56800 1.000 17.74950 211 PHE L CA 1
ATOM 3034 C C . PHE A 1 211 ? -58.44900 -5.34600 31.85600 1.000 17.54158 211 PHE L C 1
ATOM 3035 O O . PHE A 1 211 ? -57.55400 -4.94500 32.61000 1.000 15.93086 211 PHE L O 1
ATOM 3052 N N . ASN A 1 212 ? -59.20000 -6.40400 32.11800 1.000 18.97333 212 ASN L N 1
ATOM 3053 C CA . ASN A 1 212 ? -58.89000 -7.34300 33.18200 1.000 20.55510 212 ASN L CA 1
ATOM 3054 C C . ASN A 1 212 ? -58.26500 -8.59700 32.59500 1.000 19.15493 212 ASN L C 1
ATOM 3055 O O . ASN A 1 212 ? -58.86900 -9.25100 31.73700 1.000 21.51837 212 ASN L O 1
ATOM 3066 N N . ARG A 1 213 ? -57.10500 -8.97900 33.12400 1.000 17.89425 213 ARG L N 1
ATOM 3067 C CA . ARG A 1 213 ? -56.40100 -10.15000 32.61200 1.000 18.36273 213 ARG L CA 1
ATOM 3068 C C . ARG A 1 213 ? -57.32400 -11.35400 32.44600 1.000 28.49026 213 ARG L C 1
ATOM 3069 O O . ARG A 1 213 ? -57.31100 -12.01700 31.40300 1.000 29.15613 213 ARG L O 1
ATOM 3090 N N . GLY A 1 214 ? -58.12500 -11.66400 33.46400 1.000 24.87403 214 GLY L N 1
ATOM 3091 C CA . GLY A 1 214 ? -58.92100 -12.88400 33.40900 1.000 24.60558 214 GLY L CA 1
ATOM 3092 C C . GLY A 1 214 ? -60.02300 -12.88900 32.36300 1.000 26.55582 214 GLY L C 1
ATOM 3093 O O . GLY A 1 214 ? -60.58300 -13.96000 32.09000 1.000 29.21666 214 GLY L O 1
ATOM 3097 N N . ASP A 1 215 ? -60.35100 -11.72600 31.79000 1.000 29.37721 215 ASP L N 1
ATOM 3098 C CA . ASP A 1 215 ? -61.42700 -11.61000 30.81800 1.000 31.73538 215 ASP L CA 1
ATOM 3099 C C . ASP A 1 215 ? -60.98300 -11.85600 29.38200 1.000 29.99307 215 ASP L C 1
ATOM 3100 O O . ASP A 1 215 ? -61.83400 -12.10300 28.51700 1.000 39.96005 215 ASP L O 1
ATOM 3109 N N . CYS A 1 216 ? -59.68900 -11.74500 29.09300 1.000 33.43296 216 CYS L N 1
ATOM 3110 C CA . CYS A 1 216 ? -59.23400 -11.77300 27.70900 1.000 41.15757 216 CYS L CA 1
ATOM 3111 C C . CYS A 1 216 ? -58.47600 -13.05100 27.37300 1.000 48.74005 216 CYS L C 1
ATOM 3112 O O . CYS A 1 216 ? -58.44000 -13.46500 26.21200 1.000 49.11115 216 CYS L O 1
ATOM 3133 N N . SER B 2 2 ? -28.17200 7.06100 -9.31800 1.000 62.62000 2 SER H N 1
ATOM 3134 C CA . SER B 2 2 ? -28.56700 6.46300 -8.02100 1.000 59.14000 2 SER H CA 1
ATOM 3135 C C .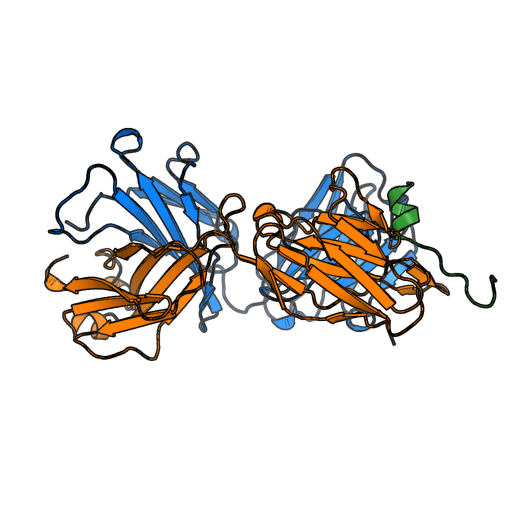 SER B 2 2 ? -27.34800 5.97400 -7.23000 1.000 60.10000 2 SER H C 1
ATOM 3136 O O . SER B 2 2 ? -26.29700 5.76600 -7.82800 1.000 59.32000 2 SER H O 1
ATOM 3144 N N . LEU B 2 3 ? -27.51600 5.82400 -5.92400 1.000 14.22802 3 LEU H N 1
ATOM 3145 C CA . LEU B 2 3 ? -26.45400 5.31500 -5.03400 1.000 12.01460 3 LEU H CA 1
ATOM 3146 C C . LEU B 2 3 ? -27.07900 4.23700 -4.15100 1.000 11.54875 3 LEU H C 1
ATOM 3147 O O . LEU B 2 3 ? -28.22900 4.41700 -3.75800 1.000 12.46202 3 LEU H O 1
ATOM 3163 N N . GLU B 2 4 ? -26.32300 3.20000 -3.83700 1.000 10.76708 4 GLU H N 1
ATOM 3164 C CA . GLU B 2 4 ? -26.80700 2.18400 -2.87400 1.000 12.13303 4 GLU H CA 1
ATOM 3165 C C . GLU B 2 4 ? -25.65100 1.70800 -1.99600 1.000 11.69614 4 GLU H C 1
ATOM 3166 O O . GLU B 2 4 ? -24.67300 1.21200 -2.52500 1.000 13.69112 4 GLU H O 1
ATOM 3178 N N . GLU B 2 5 ? -25.78900 1.85800 -0.69100 1.000 12.09882 5 GLU H N 1
ATOM 3179 C CA . GLU B 2 5 ? -24.81900 1.35300 0.25800 1.000 11.71193 5 GLU H CA 1
ATOM 3180 C C . GLU B 2 5 ? -25.10400 -0.10400 0.58200 1.000 11.74878 5 GLU H C 1
ATOM 3181 O O . GLU B 2 5 ? -26.26500 -0.52400 0.67300 1.000 13.91219 5 GLU H O 1
ATOM 3193 N N . SER B 2 6 ? -24.03600 -0.85600 0.82600 1.000 10.85920 6 SER H N 1
ATOM 3194 C CA . SER B 2 6 ? -24.15700 -2.24500 1.23800 1.000 11.25398 6 SER H CA 1
ATOM 3195 C C . SER B 2 6 ? -23.08400 -2.57400 2.26400 1.000 13.42793 6 SER H C 1
ATOM 3196 O O . SER B 2 6 ? -22.08200 -1.86800 2.39900 1.000 12.26726 6 SER H O 1
ATOM 3204 N N . GLY B 2 7 ? -23.30500 -3.67700 2.97900 1.000 13.80692 7 GLY H N 1
ATOM 3205 C CA . GLY B 2 7 ? -22.33800 -4.21200 3.91400 1.000 14.03063 7 GLY H CA 1
ATOM 3206 C C . GLY B 2 7 ? -22.71900 -4.08300 5.36600 1.000 15.69136 7 GLY H C 1
ATOM 3207 O O . GLY B 2 7 ? -22.00700 -4.61700 6.22600 1.000 15.59661 7 GLY H O 1
ATOM 3211 N N . GLY B 2 8 ? -23.79500 -3.37400 5.67100 1.000 13.81218 8 GLY H N 1
ATOM 3212 C CA . GLY B 2 8 ? -24.19100 -3.21600 7.04700 1.000 14.76756 8 GLY H CA 1
ATOM 3213 C C . GLY B 2 8 ? -24.63200 -4.52000 7.67700 1.000 14.21223 8 GLY H C 1
ATOM 3214 O O . GLY B 2 8 ? -25.16000 -5.42600 7.02900 1.000 18.08112 8 GLY H O 1
ATOM 3218 N N . GLY B 2 9 ? -24.41300 -4.60200 8.97800 1.000 14.73071 9 GLY H N 1
ATOM 3219 C CA . GLY B 2 9 ? -24.90000 -5.73000 9.73200 1.000 13.89640 9 GLY H CA 1
ATOM 3220 C C . GLY B 2 9 ? -24.35500 -5.67600 11.14000 1.000 10.97237 9 GLY H C 1
ATOM 3221 O O . GLY B 2 9 ? -23.74100 -4.69500 11.56500 1.000 12.52519 9 GLY H O 1
ATOM 3225 N N . LEU B 2 10 ? -24.59500 -6.76600 11.84000 1.000 12.11461 10 LEU H N 1
ATOM 3226 C CA . LEU B 2 10 ? -24.09400 -6.94800 13.18500 1.000 12.09882 10 LEU H CA 1
ATOM 3227 C C . LEU B 2 10 ? -22.60500 -7.25200 13.17200 1.000 15.37026 10 LEU H C 1
ATOM 3228 O O . LEU B 2 10 ? -22.15200 -8.12900 12.42800 1.000 18.23113 10 LEU H O 1
ATOM 3244 N N . VAL B 2 11 ? -21.84500 -6.52900 13.99800 1.000 12.63836 11 VAL H N 1
ATOM 3245 C CA . VAL B 2 11 ? -20.41400 -6.77600 14.17500 1.000 14.81493 11 VAL H CA 1
ATOM 3246 C C . VAL B 2 11 ? -20.05800 -6.71700 15.65800 1.000 16.68884 11 VAL H C 1
ATOM 3247 O O . VAL B 2 11 ? -20.56100 -5.87200 16.40800 1.000 14.87810 11 VAL H O 1
ATOM 3260 N N . THR B 2 12 ? -19.19700 -7.63900 16.07800 1.000 14.05168 12 THR H N 1
ATOM 3261 C CA . THR B 2 12 ? -18.78700 -7.72300 17.46800 1.000 13.31739 12 THR H CA 1
ATOM 3262 C C . THR B 2 12 ? -17.89900 -6.53700 17.83400 1.000 17.19153 12 THR H C 1
ATOM 3263 O O . THR B 2 12 ? -17.09800 -6.08200 17.01100 1.000 16.14667 12 THR H O 1
ATOM 3274 N N . PRO B 2 13 ? -18.01900 -6.00200 19.05000 1.000 14.03063 13 PRO H N 1
ATOM 3275 C CA . PRO B 2 13 ? -17.11100 -4.92500 19.45900 1.000 12.14356 13 PRO H CA 1
ATOM 3276 C C . PRO B 2 13 ? -15.66500 -5.36900 19.34400 1.000 12.78311 13 PRO H C 1
ATOM 3277 O O . PRO B 2 13 ? -15.30600 -6.48900 19.70800 1.000 16.82044 13 PRO H O 1
ATOM 3288 N N . GLY B 2 14 ? -14.83700 -4.46600 18.83900 1.000 11.70930 14 GLY H N 1
ATOM 3289 C CA . GLY B 2 14 ? -13.47200 -4.78600 18.52500 1.000 12.98050 14 GLY H CA 1
ATOM 3290 C C . GLY B 2 14 ? -13.25200 -5.22900 17.10400 1.000 17.26523 14 GLY H C 1
ATOM 3291 O O . GLY B 2 14 ? -12.09600 -5.35600 16.68800 1.000 18.18113 14 GLY H O 1
ATOM 3295 N N . GLY B 2 15 ? -14.32000 -5.46200 16.34500 1.000 14.19644 15 GLY H N 1
ATOM 3296 C CA . GLY B 2 15 ? -14.21300 -6.01500 15.01500 1.000 14.10432 15 GLY H CA 1
ATOM 3297 C C . GLY B 2 15 ? -14.04200 -4.95500 13.94600 1.000 17.60474 15 GLY H C 1
ATOM 3298 O O . GLY B 2 15 ? -13.82600 -3.77200 14.22000 1.000 14.65702 15 GLY H O 1
ATOM 3302 N N . ILE B 2 16 ? -14.11000 -5.41500 12.69600 1.000 14.86494 16 ILE H N 1
ATOM 3303 C CA . ILE B 2 16 ? -13.89100 -4.59300 11.51400 1.000 14.66228 16 ILE H CA 1
ATOM 3304 C C . ILE B 2 16 ? -15.08300 -4.79900 10.58800 1.000 14.52016 16 ILE H C 1
ATOM 3305 O O . ILE B 2 16 ? -15.81900 -5.78600 10.68400 1.000 16.17036 16 ILE H O 1
ATOM 3321 N N . LEU B 2 17 ? -15.28900 -3.83700 9.69700 1.000 13.70427 17 LEU H N 1
ATOM 3322 C CA . LEU B 2 17 ? -16.34400 -3.95700 8.70800 1.000 14.26224 17 LEU H CA 1
ATOM 3323 C C . LEU B 2 17 ? -15.97900 -3.10200 7.51100 1.000 12.80680 17 LEU H C 1
ATOM 3324 O O . LEU B 2 17 ? -15.41300 -2.01700 7.65800 1.000 14.25697 17 LEU H O 1
ATOM 3340 N N . THR B 2 18 ? -16.33900 -3.57100 6.31900 1.000 14.85704 18 THR H N 1
ATOM 3341 C CA . THR B 2 18 ? -16.19400 -2.77300 5.10500 1.000 14.09906 18 THR H CA 1
ATOM 3342 C C . THR B 2 18 ? -17.55700 -2.52800 4.47400 1.000 10.70918 18 THR H C 1
ATOM 3343 O O . THR B 2 18 ? -18.27100 -3.48400 4.15300 1.000 15.37026 18 THR H O 1
ATOM 3354 N N . LEU B 2 19 ? -17.90800 -1.26500 4.27600 1.000 11.28030 19 LEU H N 1
ATOM 3355 C CA . LEU B 2 19 ? -19.11100 -0.90600 3.54500 1.000 9.96698 19 LEU H CA 1
ATOM 3356 C C . LEU B 2 19 ? -18.73700 -0.53900 2.12200 1.000 10.57232 19 LEU H C 1
ATOM 3357 O O . LEU B 2 19 ? -17.62300 -0.10000 1.86200 1.000 11.70930 19 LEU H O 1
ATOM 3373 N N . THR B 2 20 ? -19.69900 -0.67200 1.21800 1.000 12.91734 20 THR H N 1
ATOM 3374 C CA . THR B 2 20 ? -19.50900 -0.30000 -0.17700 1.000 11.92775 20 THR H CA 1
ATOM 3375 C C . THR B 2 20 ? -20.62500 0.63600 -0.61600 1.000 12.95155 20 THR H C 1
ATOM 3376 O O . THR B 2 20 ? -21.78600 0.46400 -0.23600 1.000 12.21725 20 THR H O 1
ATOM 3387 N N . CYS B 2 21 ? -20.25000 1.64400 -1.39000 1.000 11.52770 21 CYS H N 1
ATOM 3388 C CA . CYS B 2 21 ? -21.16900 2.54200 -2.07200 1.000 12.39886 21 CYS H CA 1
ATOM 3389 C C . CYS B 2 21 ? -21.06500 2.23400 -3.56000 1.000 14.18328 21 CYS H C 1
ATOM 3390 O O . CYS B 2 21 ? -19.97100 2.31600 -4.12700 1.000 12.61993 21 CYS H O 1
ATOM 3397 N N . THR B 2 22 ? -22.18400 1.86600 -4.17900 1.000 11.58560 22 THR H N 1
ATOM 3398 C CA . THR B 2 22 ? -22.24200 1.53100 -5.59900 1.000 12.45939 22 THR H CA 1
ATOM 3399 C C . THR B 2 22 ? -23.07300 2.58000 -6.31800 1.000 16.62831 22 THR H C 1
ATOM 3400 O O . THR B 2 22 ? -24.22500 2.83400 -5.94600 1.000 13.68322 22 THR H O 1
ATOM 3411 N N . ALA B 2 23 ? -22.48300 3.18400 -7.33500 1.000 12.84101 23 ALA H N 1
ATOM 3412 C CA . ALA B 2 23 ? -23.11400 4.20600 -8.14300 1.000 14.42015 23 ALA H CA 1
ATOM 3413 C C . ALA B 2 23 ? -23.64500 3.61100 -9.43600 1.000 13.65953 23 ALA H C 1
ATOM 3414 O O . ALA B 2 23 ? -23.07000 2.67300 -9.99300 1.000 17.18890 23 ALA H O 1
ATOM 3421 N N . SER B 2 24 ? -24.74600 4.18300 -9.91200 1.000 15.63082 24 SER H N 1
ATOM 3422 C CA . SER B 2 24 ? -25.29100 3.90000 -11.22700 1.000 15.59134 24 SER H CA 1
ATOM 3423 C C . SER B 2 24 ? -25.62600 5.21300 -11.92000 1.000 16.22826 24 SER H C 1
ATOM 3424 O O . SER B 2 24 ? -26.16900 6.13400 -11.30100 1.000 17.95215 24 SER H O 1
ATOM 3432 N N . GLY B 2 25 ? -25.27200 5.30500 -13.20000 1.000 17.37050 25 GLY H N 1
ATOM 3433 C CA . GLY B 2 25 ? -25.70500 6.41200 -14.02000 1.000 21.51574 25 GLY H CA 1
ATOM 3434 C C . GLY B 2 25 ? -24.77500 7.60600 -14.05200 1.000 17.85477 25 GLY H C 1
ATOM 3435 O O . GLY B 2 25 ? -25.12300 8.62300 -14.66700 1.000 23.39754 25 GLY H O 1
ATOM 3439 N N . PHE B 2 26 ? -23.60600 7.52400 -13.43000 1.000 19.03912 26 PHE H N 1
ATOM 3440 C CA . PHE B 2 26 ? -22.65300 8.62900 -13.46100 1.000 16.48619 26 PHE H CA 1
ATOM 3441 C C . PHE B 2 26 ? -21.28200 8.07000 -13.09600 1.000 21.61575 26 PHE H C 1
ATOM 3442 O O . PHE B 2 26 ? -21.14700 6.92500 -12.65400 1.000 17.61001 26 PHE H O 1
ATOM 3459 N N . ASP B 2 27 ? -20.26000 8.88900 -13.31600 1.000 19.74710 27 ASP H N 1
ATOM 3460 C CA . ASP B 2 27 ? -18.87200 8.53100 -13.04300 1.000 16.26248 27 ASP H CA 1
ATOM 3461 C C . ASP B 2 27 ? -18.45800 9.10600 -11.70000 1.000 16.13088 27 ASP H C 1
ATOM 3462 O O . ASP B 2 27 ? -18.28900 10.32200 -11.57200 1.000 17.48104 27 ASP H O 1
ATOM 3471 N N . ILE B 2 28 ? -18.22400 8.22200 -10.72700 1.000 15.51239 28 ILE H N 1
ATOM 3472 C CA . ILE B 2 28 ? -17.84000 8.65500 -9.38900 1.000 14.35698 28 ILE H CA 1
ATOM 3473 C C . ILE B 2 28 ? -16.56900 9.49300 -9.40200 1.000 15.91507 28 ILE H C 1
ATOM 3474 O O . ILE B 2 28 ? -16.33600 10.28900 -8.48000 1.000 14.83073 28 ILE H O 1
ATOM 3490 N N . SER B 2 29 ? -15.70400 9.29200 -10.39300 1.000 16.92835 29 SER H N 1
ATOM 3491 C CA . SER B 2 29 ? -14.43700 10.01200 -10.41900 1.000 16.72832 29 SER H CA 1
ATOM 3492 C C . SER B 2 29 ? -14.63900 11.51500 -10.48400 1.000 17.72318 29 SER H C 1
ATOM 3493 O O . SER B 2 29 ? -13.72700 12.26900 -10.11600 1.000 20.55246 29 SER H O 1
ATOM 3501 N N . ARG B 2 30 ? -15.81100 11.96500 -10.93200 1.000 16.08351 30 ARG H N 1
ATOM 3502 C CA . ARG B 2 30 ? -16.06800 13.37900 -11.16200 1.000 15.55713 30 ARG H CA 1
ATOM 3503 C C . ARG B 2 30 ? -16.67400 14.07900 -9.94000 1.000 13.52531 30 ARG H C 1
ATOM 3504 O O . ARG B 2 30 ? -16.99200 15.27100 -10.02400 1.000 17.97584 30 ARG H O 1
ATOM 3525 N N . HIS B 2 31 ? -16.78000 13.39000 -8.80200 1.000 12.35674 31 HIS H N 1
ATOM 3526 C CA . HIS B 2 31 ? -17.52100 13.87000 -7.63900 1.000 11.89353 31 HIS H CA 1
ATOM 3527 C C . HIS B 2 31 ? -16.75700 13.57600 -6.36200 1.000 12.33832 31 HIS H C 1
ATOM 3528 O O . HIS B 2 31 ? -16.00700 12.59900 -6.27600 1.000 12.10145 31 HIS H O 1
ATOM 3542 N N . TYR B 2 32 ? -16.99100 14.41100 -5.35400 1.000 11.94091 32 TYR H N 1
ATOM 3543 C CA . TYR B 2 32 ? -16.52400 14.14400 -3.99400 1.000 9.88013 32 TYR H CA 1
ATOM 3544 C C . TYR B 2 32 ? -17.47200 13.13900 -3.35700 1.000 9.40639 32 TYR H C 1
ATOM 3545 O O . TYR B 2 32 ? -18.42800 13.50400 -2.67100 1.000 10.31439 32 TYR H O 1
ATOM 3563 N N . MET B 2 33 ? -17.22600 11.85700 -3.59400 1.000 8.60630 33 MET H N 1
ATOM 3564 C CA . MET B 2 33 ? -18.03100 10.81600 -2.98100 1.000 8.60630 33 MET H CA 1
ATOM 3565 C C . MET B 2 33 ? -17.79100 10.83300 -1.47900 1.000 9.13267 33 MET H C 1
ATOM 3566 O O . MET B 2 33 ? -16.64900 10.75300 -1.01700 1.000 9.83276 33 MET H O 1
ATOM 3580 N N . THR B 2 34 ? -18.86700 10.93300 -0.71400 1.000 9.04056 34 THR H N 1
ATOM 3581 C CA . THR B 2 34 ? -18.77100 11.28800 0.69000 1.000 9.74854 34 THR H CA 1
ATOM 3582 C C . THR B 2 34 ? -19.52700 10.30100 1.56200 1.000 9.84065 34 THR H C 1
ATOM 3583 O O . THR B 2 34 ? -20.65900 9.92700 1.25300 1.000 11.08817 34 THR H O 1
ATOM 3594 N N . TRP B 2 35 ? -18.90800 9.91600 2.67500 1.000 7.44300 35 TRP H N 1
ATOM 3595 C CA . TRP B 2 35 ? -19.54700 9.08300 3.68100 1.000 8.45628 35 TRP H CA 1
ATOM 3596 C C . TRP B 2 35 ? -19.99600 9.92200 4.87300 1.000 8.07992 35 TRP H C 1
ATOM 3597 O O . TRP B 2 35 ? -19.22500 10.73300 5.40700 1.000 7.88779 35 TRP H O 1
ATOM 3618 N N . VAL B 2 36 ? -21.23700 9.67700 5.29500 1.000 8.11676 36 VAL H N 1
ATOM 3619 C CA . VAL B 2 36 ? -21.93200 10.35000 6.38300 1.000 7.64565 36 VAL H CA 1
ATOM 3620 C C . VAL B 2 36 ? -22.54800 9.26600 7.24200 1.000 7.50090 36 VAL H C 1
ATOM 3621 O O . VAL B 2 36 ? -23.04800 8.26700 6.71400 1.000 12.16198 36 VAL H O 1
ATOM 3634 N N . ARG B 2 37 ? -22.56400 9.46400 8.55500 1.000 9.42481 37 ARG H N 1
ATOM 3635 C CA . ARG B 2 37 ? -23.28200 8.53000 9.39700 1.000 8.14045 37 ARG H CA 1
ATOM 3636 C C . ARG B 2 37 ? -24.19500 9.26900 10.35900 1.000 8.56945 37 ARG H C 1
ATOM 3637 O O . ARG B 2 37 ? -24.04400 10.46700 10.61600 1.000 8.90633 37 ARG H O 1
ATOM 3658 N N . GLN B 2 38 ? -25.11800 8.49800 10.92400 1.000 8.86422 38 GLN H N 1
ATOM 3659 C CA . GLN B 2 38 ? -26.11500 9.02600 11.84300 1.000 8.53523 38 GLN H CA 1
ATOM 3660 C C . GLN B 2 38 ? -26.43600 7.93900 12.85300 1.000 10.24333 38 GLN H C 1
ATOM 3661 O O . GLN B 2 38 ? -27.07800 6.93900 12.51200 1.000 11.00921 38 GLN H O 1
ATOM 3675 N N . ALA B 2 39 ? -25.97000 8.13200 14.08300 1.000 11.68824 39 ALA H N 1
ATOM 3676 C CA . ALA B 2 39 ? -26.33000 7.24200 15.16500 1.000 14.60701 39 ALA H CA 1
ATOM 3677 C C . ALA B 2 39 ? -27.81400 7.40100 15.45000 1.000 12.75153 39 ALA H C 1
ATOM 3678 O O . ALA B 2 39 ? -28.38700 8.47400 15.24900 1.000 14.41752 39 ALA H O 1
ATOM 3685 N N . PRO B 2 40 ? -28.46900 6.35800 15.93300 1.000 14.48332 40 PRO H N 1
ATOM 3686 C CA . PRO B 2 40 ? -29.91900 6.45500 16.12400 1.000 16.50461 40 PRO H CA 1
ATOM 3687 C C . PRO B 2 40 ? -30.28600 7.57400 17.09100 1.000 17.61001 40 PRO H C 1
ATOM 3688 O O . PRO B 2 40 ? -29.73800 7.68000 18.19100 1.000 19.94450 40 PRO H O 1
ATOM 3699 N N . GLY B 2 41 ? -31.20500 8.43400 16.66000 1.000 20.22085 41 GLY H N 1
ATOM 3700 C CA . GLY B 2 41 ? -31.63300 9.54300 17.48700 1.000 17.61001 41 GLY H CA 1
ATOM 3701 C C . GLY B 2 41 ? -30.69500 10.73100 17.51400 1.000 21.25255 41 GLY H C 1
ATOM 3702 O O . GLY B 2 41 ? -30.96800 11.70000 18.23400 1.000 21.47363 41 GLY H O 1
ATOM 3706 N N . GLU B 2 42 ? -29.61600 10.69800 16.74600 1.000 18.77594 42 GLU H N 1
ATOM 3707 C CA . GLU B 2 42 ? -28.56600 11.70300 16.79900 1.000 13.95430 42 GLU H CA 1
ATOM 3708 C C . GLU B 2 42 ? -28.45200 12.39400 15.43500 1.000 11.94617 42 GLU H C 1
ATOM 3709 O O . GLU B 2 42 ? -29.23600 12.14600 14.51600 1.000 13.46740 42 GLU H O 1
ATOM 3721 N N . GLY B 2 43 ? -27.45400 13.24900 15.30500 1.000 13.02261 43 GLY H N 1
ATOM 3722 C CA . GLY B 2 43 ? -27.31400 14.06100 14.11500 1.000 12.39886 43 GLY H CA 1
ATOM 3723 C C . GLY B 2 43 ? -26.45900 13.41800 13.04100 1.000 11.83826 43 GLY H C 1
ATOM 3724 O O . GLY B 2 43 ? -25.81600 12.39000 13.23100 1.000 12.89365 43 GLY H O 1
ATOM 3728 N N . LEU B 2 44 ? -26.45500 14.06000 11.88100 1.000 9.76170 44 LEU H N 1
ATOM 3729 C CA . LEU B 2 44 ? -25.56400 13.66200 10.80800 1.000 9.48798 44 LEU H CA 1
ATOM 3730 C C . LEU B 2 44 ? -24.11900 14.01900 11.12800 1.000 9.15110 44 LEU H C 1
ATOM 3731 O O . LEU B 2 44 ? -23.83400 15.07400 11.70600 1.000 9.83539 44 LEU H O 1
ATOM 3747 N N . GLU B 2 45 ? -23.20100 13.15900 10.67900 1.000 8.71683 45 GLU H N 1
ATOM 3748 C CA . GLU B 2 45 ? -21.77500 13.32100 10.94600 1.000 8.05360 45 GLU H CA 1
ATOM 3749 C C . GLU B 2 45 ? -20.97400 12.99000 9.69600 1.000 7.67724 45 GLU H C 1
ATOM 3750 O O . GLU B 2 45 ? -21.08600 11.88200 9.17400 1.000 9.48272 45 GLU H O 1
ATOM 3762 N N . TRP B 2 46 ? -20.17500 13.95300 9.23100 1.000 8.29573 46 TRP H N 1
ATOM 3763 C CA . TRP B 2 46 ? -19.28900 13.74900 8.09000 1.000 7.86410 46 TRP H CA 1
ATOM 3764 C C . TRP B 2 46 ? -18.10400 12.88100 8.49400 1.000 8.71683 46 TRP H C 1
ATOM 3765 O O . TRP B 2 46 ? -17.42100 13.16900 9.48200 1.000 9.24585 46 TRP H O 1
ATOM 3786 N N . ILE B 2 47 ? -17.87600 11.80400 7.74300 1.000 8.49576 47 ILE H N 1
ATOM 3787 C CA . ILE B 2 47 ? -16.73200 10.92600 7.97200 1.000 9.48535 47 ILE H CA 1
ATOM 3788 C C . ILE B 2 47 ? -15.55800 11.31000 7.08000 1.000 7.72198 47 ILE H C 1
ATOM 3789 O O . ILE B 2 47 ? -14.44000 11.52000 7.55500 1.000 9.16689 47 ILE H O 1
ATOM 3805 N N . GLY B 2 48 ? -15.79800 11.37500 5.77700 1.000 8.98266 48 GLY H N 1
ATOM 3806 C CA . GLY B 2 48 ? -14.73600 11.65000 4.83300 1.000 8.07202 48 GLY H CA 1
ATOM 3807 C C . GLY B 2 48 ? -15.26300 11.60300 3.41500 1.000 8.42733 48 GLY H C 1
ATOM 3808 O O . GLY B 2 48 ? -16.42200 11.25000 3.16600 1.000 8.41680 48 GLY H O 1
ATOM 3812 N N . SER B 2 49 ? -14.37600 11.96900 2.48400 1.000 9.03793 49 SER H N 1
ATOM 3813 C CA . SER B 2 49 ? -14.70900 12.11600 1.07300 1.000 8.84580 49 SER H CA 1
ATOM 3814 C C . SER B 2 49 ? -13.54200 11.65900 0.21000 1.000 9.26690 49 SER H C 1
ATOM 3815 O O . SER B 2 49 ? -12.37600 11.73400 0.61500 1.000 11.01185 49 SER H O 1
ATOM 3823 N N . ILE B 2 50 ? -13.85600 11.25300 -1.01700 1.000 10.01173 50 ILE H N 1
ATOM 3824 C CA . ILE B 2 50 ? -12.83500 10.90100 -1.99800 1.000 10.38546 50 ILE H CA 1
ATOM 3825 C C . ILE B 2 50 ? -13.19200 11.53200 -3.33600 1.000 11.14607 50 ILE H C 1
ATOM 3826 O O . ILE B 2 50 ? -14.32900 11.40000 -3.80900 1.000 11.33031 50 ILE H O 1
ATOM 3842 N N . TYR B 2 51 ? -12.22400 12.23300 -3.92300 1.000 13.49109 51 TYR H N 1
ATOM 3843 C CA . TYR B 2 51 ? -12.36200 12.92400 -5.20300 1.000 12.11198 51 TYR H CA 1
ATOM 3844 C C . TYR B 2 51 ? -11.19000 12.44600 -6.04300 1.000 16.27300 51 TYR H C 1
ATOM 3845 O O . TYR B 2 51 ? -10.04500 12.86300 -5.82300 1.000 16.58094 51 TYR H O 1
ATOM 3863 N N . GLY B 2 52 ? -11.48800 11.56500 -6.98300 1.000 17.80477 52 GLY H N 1
ATOM 3864 C CA . GLY B 2 52 ? -10.43700 10.97500 -7.78500 1.000 18.17586 52 GLY H CA 1
ATOM 3865 C C . GLY B 2 52 ? -9.49900 10.20800 -6.88100 1.000 16.18352 52 GLY H C 1
ATOM 3866 O O . GLY B 2 52 ? -9.90500 9.25100 -6.20600 1.000 19.60235 52 GLY H O 1
ATOM 3870 N N . GLY B 2 53 ? -8.23500 10.64300 -6.85100 1.000 21.16833 53 GLY H N 1
ATOM 3871 C CA . GLY B 2 53 ? -7.18400 10.06800 -6.04000 1.000 27.48224 53 GLY H CA 1
ATOM 3872 C C . GLY B 2 53 ? -6.98200 10.69300 -4.67700 1.000 29.97728 53 GLY H C 1
ATOM 3873 O O . GLY B 2 53 ? -6.13900 10.22300 -3.90600 1.000 30.01412 53 GLY H O 1
ATOM 3877 N N . SER B 2 54 ? -7.73800 11.73200 -4.34500 1.000 19.22336 54 SER H N 1
ATOM 3878 C CA . SER B 2 54 ? -7.54100 12.48800 -3.11800 1.000 15.44922 54 SER H CA 1
ATOM 3879 C C . SER B 2 54 ? -8.57800 12.07500 -2.08100 1.000 12.91734 54 SER H C 1
ATOM 3880 O O . SER B 2 54 ? -9.77600 12.04200 -2.38200 1.000 13.97799 54 SER H O 1
ATOM 3888 N N . THR B 2 55 ? -8.12300 11.78700 -0.85700 1.000 14.33330 55 THR H N 1
ATOM 3889 C CA . THR B 2 55 ? -9.03900 11.48700 0.23600 1.000 11.72246 55 THR H CA 1
ATOM 3890 C C . THR B 2 55 ? -8.93400 12.54500 1.32600 1.000 11.91195 55 THR H C 1
ATOM 3891 O O . THR B 2 55 ? -7.88600 13.16700 1.52900 1.000 15.18340 55 THR H O 1
ATOM 3902 N N . TYR B 2 56 ? -10.05400 12.73400 2.01900 1.000 12.57782 56 TYR H N 1
ATOM 3903 C CA . TYR B 2 56 ? -10.21600 13.75200 3.04600 1.000 11.37768 56 TYR H CA 1
ATOM 3904 C C . TYR B 2 56 ? -10.98300 13.12400 4.19200 1.000 10.51442 56 TYR H C 1
ATOM 3905 O O . TYR B 2 56 ? -12.02500 12.50400 3.96400 1.000 13.34371 56 TYR H O 1
ATOM 3923 N N . TYR B 2 57 ? -10.49500 13.30300 5.41600 1.000 12.48308 57 TYR H N 1
ATOM 3924 C CA . TYR B 2 57 ? -11.15400 12.72700 6.57400 1.000 11.15923 57 TYR H CA 1
ATOM 3925 C C . TYR B 2 57 ? -11.44500 13.76300 7.64600 1.000 10.46968 57 TYR H C 1
ATOM 3926 O O . TYR B 2 57 ? -10.66000 14.67800 7.89400 1.000 13.04367 57 TYR H O 1
ATOM 3944 N N . ALA B 2 58 ? -12.57700 13.58000 8.31700 1.000 12.93050 58 ALA H N 1
ATOM 3945 C CA . ALA B 2 58 ? -12.79900 14.28300 9.56800 1.000 13.55952 58 ALA H CA 1
ATOM 3946 C C . ALA B 2 58 ? -11.73500 13.86400 10.57300 1.000 13.44372 58 ALA H C 1
ATOM 3947 O O . ALA B 2 58 ? -11.31200 12.70600 10.60100 1.000 14.47016 58 ALA H O 1
ATOM 3954 N N . SER B 2 59 ? -11.30800 14.81200 11.41700 1.000 12.61204 59 SER H N 1
ATOM 3955 C CA . SER B 2 59 ? -10.21100 14.51900 12.33800 1.000 13.64900 59 SER H CA 1
ATOM 3956 C C . SER B 2 59 ? -10.56000 13.36300 13.26300 1.000 16.21247 59 SER H C 1
ATOM 3957 O O . SER B 2 59 ? -9.69500 12.53900 13.58000 1.000 19.13914 59 SER H O 1
ATOM 3965 N N . TRP B 2 60 ? -11.83200 13.26000 13.67300 1.000 15.93612 60 TRP H N 1
ATOM 3966 C CA . TRP B 2 60 ? -12.24600 12.18200 14.56700 1.000 19.02333 60 TRP H CA 1
ATOM 3967 C C . TRP B 2 60 ? -12.10600 10.80800 13.91600 1.000 17.59948 60 TRP H C 1
ATOM 3968 O O . TRP B 2 60 ? -11.96600 9.81400 14.63700 1.000 22.15266 60 TRP H O 1
ATOM 3989 N N . ALA B 2 61 ? -12.11300 10.73000 12.57900 1.000 14.89389 61 ALA H N 1
ATOM 3990 C CA . ALA B 2 61 ? -12.12700 9.45900 11.85700 1.000 16.00192 61 ALA H CA 1
ATOM 3991 C C . ALA B 2 61 ? -10.77100 9.02200 11.31500 1.000 18.79699 61 ALA H C 1
ATOM 3992 O O . ALA B 2 61 ? -10.61100 7.84700 10.95600 1.000 20.62353 61 ALA H O 1
ATOM 3999 N N . LYS B 2 62 ? -9.80700 9.93200 11.22400 1.000 21.16306 62 LYS H N 1
ATOM 4000 C CA . LYS B 2 62 ? -8.50100 9.61800 10.65600 1.000 20.98409 62 LYS H CA 1
ATOM 4001 C C . LYS B 2 62 ? -7.87700 8.39200 11.31000 1.000 22.69219 62 LYS H C 1
ATOM 4002 O O . LYS B 2 62 ? -7.88400 8.24700 12.53300 1.000 22.05791 62 LYS H O 1
ATOM 4021 N N . GLY B 2 63 ? -7.34500 7.49800 10.48400 1.000 22.26583 63 GLY H N 1
ATOM 4022 C CA . GLY B 2 63 ? -6.70300 6.28300 10.96400 1.000 25.50832 63 GLY H CA 1
ATOM 4023 C C . GLY B 2 63 ? -7.62900 5.08700 11.13200 1.000 21.27887 63 GLY H C 1
ATOM 4024 O O . GLY B 2 63 ? -7.27300 3.96500 10.77100 1.000 24.92930 63 GLY H O 1
ATOM 4028 N N . ARG B 2 64 ? -8.81800 5.31100 11.66700 1.000 21.86315 64 ARG H N 1
ATOM 4029 C CA . ARG B 2 64 ? -9.74400 4.21600 11.93700 1.000 15.70715 64 ARG H CA 1
ATOM 4030 C C . ARG B 2 64 ? -10.71400 3.95100 10.79100 1.000 16.78886 64 ARG H C 1
ATOM 4031 O O . ARG B 2 64 ? -11.30100 2.86100 10.71800 1.000 18.44695 64 ARG H O 1
ATOM 4052 N N . PHE B 2 65 ? -10.91200 4.92800 9.91700 1.000 12.88312 65 PHE H N 1
ATOM 4053 C CA . PHE B 2 65 ? -11.81000 4.83600 8.77900 1.000 11.03027 65 PHE H CA 1
ATOM 4054 C C . PHE B 2 65 ? -10.97000 5.12600 7.54800 1.000 15.08865 65 PHE H C 1
ATOM 4055 O O . PHE B 2 65 ? -10.19800 6.09000 7.54500 1.000 15.94928 65 PHE H O 1
ATOM 4072 N N . THR B 2 66 ? -11.11700 4.30700 6.51700 1.000 14.13064 66 THR H N 1
ATOM 4073 C CA . THR B 2 66 ? -10.35400 4.47700 5.29100 1.000 10.88288 66 THR H CA 1
ATOM 4074 C C . THR B 2 66 ? -11.29900 4.35600 4.11300 1.000 12.46202 66 THR H C 1
ATOM 4075 O O . THR B 2 66 ? -12.10600 3.42300 4.06200 1.000 13.75954 66 THR H O 1
ATOM 4086 N N . ILE B 2 67 ? -11.18400 5.28800 3.16600 1.000 11.49348 67 ILE H N 1
ATOM 4087 C CA . ILE B 2 67 ? -12.02500 5.34100 1.97400 1.000 10.58022 67 ILE H CA 1
ATOM 4088 C C . ILE B 2 67 ? -11.14800 5.05900 0.76800 1.000 11.70930 67 ILE H C 1
ATOM 4089 O O . ILE B 2 67 ? -10.06700 5.63900 0.64700 1.000 13.24896 67 ILE H O 1
ATOM 4105 N N . SER B 2 68 ? -11.61400 4.18000 -0.12100 1.000 11.88827 68 SER H N 1
ATOM 4106 C CA . SER B 2 68 ? -10.88400 3.93400 -1.35700 1.000 11.01448 68 SER H CA 1
ATOM 4107 C C . SER B 2 68 ? -11.84100 3.61800 -2.49900 1.000 10.89604 68 SER H C 1
ATOM 4108 O O . SER B 2 68 ? -12.99500 3.23500 -2.29600 1.000 13.60953 68 SER H O 1
ATOM 4116 N N . LYS B 2 69 ? -11.33900 3.81000 -3.71400 1.000 13.72270 69 LYS H N 1
ATOM 4117 C CA . LYS B 2 69 ? -12.06400 3.46000 -4.92300 1.000 11.85932 69 LYS H CA 1
ATOM 4118 C C . LYS B 2 69 ? -11.76700 2.00100 -5.22700 1.000 13.61479 69 LYS H C 1
ATOM 4119 O O . LYS B 2 69 ? -10.60100 1.60900 -5.29400 1.000 16.16246 69 LYS H O 1
ATOM 4138 N N . THR B 2 70 ? -12.81000 1.20700 -5.41200 1.000 12.58835 70 THR H N 1
ATOM 4139 C CA . THR B 2 70 ? -12.63400 -0.22000 -5.60900 1.000 14.14643 70 THR H CA 1
ATOM 4140 C C . THR B 2 70 ? -13.10200 -0.71000 -6.96900 1.000 14.31224 70 THR H C 1
ATOM 4141 O O . THR B 2 70 ? -12.88100 -1.88200 -7.29000 1.000 18.87858 70 THR H O 1
ATOM 4152 N N . SER B 2 71 ? -13.71500 0.14000 -7.77400 1.000 14.15696 71 SER H N 1
ATOM 4153 C CA . SER B 2 71 ? -14.01200 -0.16500 -9.16700 1.000 16.27564 71 SER H CA 1
ATOM 4154 C C . SER B 2 71 ? -14.45500 1.14000 -9.80700 1.000 14.98601 71 SER H C 1
ATOM 4155 O O . SER B 2 71 ? -14.52600 2.18300 -9.15000 1.000 15.21761 71 SER H O 1
ATOM 4163 N N . SER B 2 72 ? -14.82200 1.06000 -11.07700 1.000 16.02297 72 SER H N 1
ATOM 4164 C CA . SER B 2 72 ? -15.31600 2.23800 -11.76800 1.000 16.08088 72 SER H CA 1
ATOM 4165 C C . SER B 2 72 ? -16.63100 2.74400 -11.20200 1.000 15.68083 72 SER H C 1
ATOM 4166 O O . SER B 2 72 ? -17.01500 3.87500 -11.51100 1.000 17.21785 72 SER H O 1
ATOM 4174 N N . THR B 2 73 ? -17.32100 1.94400 -10.38600 1.000 14.49121 73 THR H N 1
ATOM 4175 C CA . THR B 2 73 ? -18.60500 2.33600 -9.84200 1.000 15.46238 73 THR H CA 1
ATOM 4176 C C . THR B 2 73 ? -18.68800 2.22500 -8.33100 1.000 13.84377 73 THR H C 1
ATOM 4177 O O . THR B 2 73 ? -19.77400 2.43700 -7.78300 1.000 14.99653 73 THR H O 1
ATOM 4188 N N . THR B 2 74 ? -17.60700 1.87900 -7.63700 1.000 12.80680 74 THR H N 1
ATOM 4189 C CA . THR B 2 74 ? -17.72100 1.66600 -6.19900 1.000 13.90956 74 THR H CA 1
ATOM 4190 C C . THR B 2 74 ? -16.62000 2.35500 -5.41000 1.000 14.69387 74 THR H C 1
ATOM 4191 O O . THR B 2 74 ? -15.46100 2.39000 -5.83200 1.000 13.26475 74 THR H O 1
ATOM 4202 N N . VAL B 2 75 ? -16.99500 2.87200 -4.23600 1.000 13.61479 75 VAL H N 1
ATOM 4203 C CA . VAL B 2 75 ? -16.04900 3.30600 -3.21700 1.000 11.65929 75 VAL H CA 1
ATOM 4204 C C . VAL B 2 75 ? -16.37000 2.51300 -1.95800 1.000 14.54122 75 VAL H C 1
ATOM 4205 O O . VAL B 2 75 ? -17.52500 2.13000 -1.73100 1.000 12.96998 75 VAL H O 1
ATOM 4218 N N . ASP B 2 76 ? -15.35100 2.22900 -1.15600 1.000 13.75165 76 ASP H N 1
ATOM 4219 C CA . ASP B 2 76 ? -15.61300 1.55600 0.10600 1.000 14.79388 76 ASP H CA 1
ATOM 4220 C C . ASP B 2 76 ? -15.26200 2.43500 1.29700 1.000 14.44910 76 ASP H C 1
ATOM 4221 O O . ASP B 2 76 ? -14.72500 3.53900 1.17700 1.000 16.45724 76 ASP H O 1
ATOM 4230 N N . LEU B 2 77 ? -15.66800 1.93600 2.46400 1.000 10.87499 77 LEU H N 1
ATOM 4231 C CA . LEU B 2 77 ? -15.37200 2.52600 3.76000 1.000 11.63297 77 LEU H CA 1
ATOM 4232 C C . LEU B 2 77 ? -14.95200 1.36900 4.64600 1.000 12.30674 77 LEU H C 1
ATOM 4233 O O . LEU B 2 77 ? -15.78100 0.50800 4.97300 1.000 12.01460 77 LEU H O 1
ATOM 4249 N N . LYS B 2 78 ? -13.67900 1.32800 5.00800 1.000 11.71456 78 LYS H N 1
ATOM 4250 C CA . LYS B 2 78 ? -13.15700 0.29400 5.88700 1.000 13.06209 78 LYS H CA 1
ATOM 4251 C C . LYS B 2 78 ? -13.03600 0.88900 7.28100 1.000 11.13028 78 LYS H C 1
ATOM 4252 O O . LYS B 2 78 ? -12.37300 1.91200 7.46400 1.000 13.70954 78 LYS H O 1
ATOM 4271 N N . MET B 2 79 ? -13.67300 0.24300 8.25400 1.000 11.58034 79 MET H N 1
ATOM 4272 C CA . MET B 2 79 ? -13.75100 0.70300 9.63300 1.000 12.21725 79 MET H CA 1
ATOM 4273 C C . MET B 2 79 ? -13.14500 -0.34000 10.55900 1.000 16.05456 79 MET H C 1
ATOM 4274 O O . MET B 2 79 ? -13.40100 -1.53700 10.40100 1.000 20.79460 79 MET H O 1
ATOM 4288 N N . THR B 2 80 ? -12.36200 0.11000 11.54600 1.000 13.19895 80 THR H N 1
ATOM 4289 C CA . THR B 2 80 ? -11.68700 -0.79600 12.47200 1.000 15.53871 80 THR H CA 1
ATOM 4290 C C . THR B 2 80 ? -11.93800 -0.38300 13.92200 1.000 13.74639 80 THR H C 1
ATOM 4291 O O . THR B 2 80 ? -12.43000 0.71000 14.20200 1.000 12.51203 80 THR H O 1
ATOM 4302 N N . SER B 2 81 ? -11.57200 -1.27900 14.84600 1.000 14.54122 81 SER H N 1
ATOM 4303 C CA . SER B 2 81 ? -11.75800 -1.10100 16.29600 1.000 14.95969 81 SER H CA 1
ATOM 4304 C C . SER B 2 81 ? -13.14600 -0.55300 16.62800 1.000 13.77797 81 SER H C 1
ATOM 4305 O O . SER B 2 81 ? -13.30600 0.42900 17.36000 1.000 14.09116 81 SER H O 1
ATOM 4313 N N . LEU B 2 82 ? -14.16500 -1.24300 16.12900 1.000 13.85166 82 LEU H N 1
ATOM 4314 C CA . LEU B 2 82 ? -15.53400 -0.77000 16.27300 1.000 10.99869 82 LEU H CA 1
ATOM 4315 C C . LEU B 2 82 ? -16.03200 -0.91200 17.70900 1.000 13.87535 82 LEU H C 1
ATOM 4316 O O . LEU B 2 82 ? -15.74400 -1.89400 18.39600 1.000 13.63585 82 LEU H O 1
ATOM 4332 N N . THR B 2 83 ? -16.76900 0.09600 18.17100 1.000 12.31990 83 THR H N 1
ATOM 4333 C CA . THR B 2 83 ? -17.48100 0.00100 19.43800 1.000 12.57519 83 THR H CA 1
ATOM 4334 C C . THR B 2 83 ? -18.92100 0.44000 19.23000 1.000 11.13555 83 THR H C 1
ATOM 4335 O O . THR B 2 83 ? -19.33100 0.80500 18.12800 1.000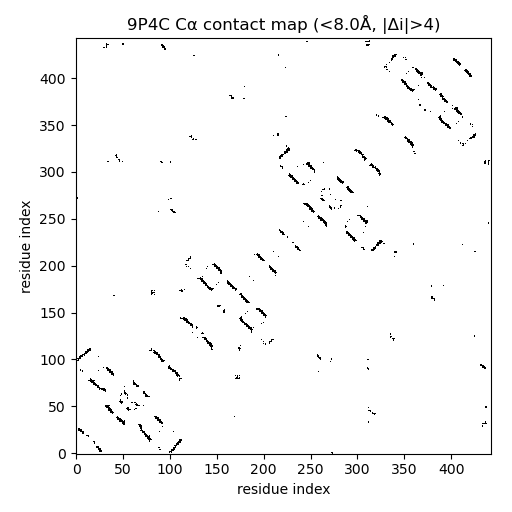 11.21713 83 THR H O 1
ATOM 4346 N N . THR B 2 84 ? -19.70800 0.38100 20.30900 1.000 13.19106 84 THR H N 1
ATOM 4347 C CA . THR B 2 84 ? -21.11200 0.74400 20.19300 1.000 13.34107 84 THR H CA 1
ATOM 4348 C C . THR B 2 84 ? -21.29300 2.19000 19.75700 1.000 16.56778 84 THR H C 1
ATOM 4349 O O . THR B 2 84 ? -22.36000 2.54700 19.24500 1.000 14.07537 84 THR H O 1
ATOM 4360 N N . GLU B 2 85 ? -20.28500 3.03300 19.97200 1.000 12.04618 85 GLU H N 1
ATOM 4361 C CA . GLU B 2 85 ? -20.34800 4.40200 19.47700 1.000 13.72270 85 GLU H CA 1
ATOM 4362 C C . GLU B 2 85 ? -20.40600 4.46900 17.95400 1.000 16.18352 85 GLU H C 1
ATOM 4363 O O . GLU B 2 85 ? -20.74800 5.52000 17.40400 1.000 16.72569 85 GLU H O 1
ATOM 4375 N N . ASP B 2 86 ? -20.08300 3.38300 17.25400 1.000 10.57495 86 ASP H N 1
ATOM 4376 C CA . ASP B 2 86 ? -20.09000 3.36700 15.79900 1.000 9.48008 86 ASP H CA 1
ATOM 4377 C C . ASP B 2 86 ? -21.37300 2.80000 15.22200 1.000 9.61431 86 ASP H C 1
ATOM 4378 O O . ASP B 2 86 ? -21.54200 2.76300 13.99900 1.000 10.21438 86 ASP H O 1
ATOM 4387 N N . THR B 2 87 ? -22.27800 2.34400 16.07700 1.000 9.31954 87 THR H N 1
ATOM 4388 C CA . THR B 2 87 ? -23.59300 1.93600 15.61900 1.000 9.21689 87 THR H CA 1
ATOM 4389 C C . THR B 2 87 ? -24.32000 3.12400 15.00300 1.000 9.83276 87 THR H C 1
ATOM 4390 O O . THR B 2 87 ? -24.48800 4.17000 15.64300 1.000 12.15935 87 THR H O 1
ATOM 4401 N N . ALA B 2 88 ? -24.77400 2.95400 13.76700 1.000 9.40902 88 ALA H N 1
ATOM 4402 C CA . ALA B 2 88 ? -25.30200 4.08100 13.01400 1.000 9.85908 88 ALA H CA 1
ATOM 4403 C C . ALA B 2 88 ? -25.78400 3.60600 11.65600 1.000 10.85920 88 ALA H C 1
ATOM 4404 O O . ALA B 2 88 ? -25.43200 2.51500 11.20300 1.000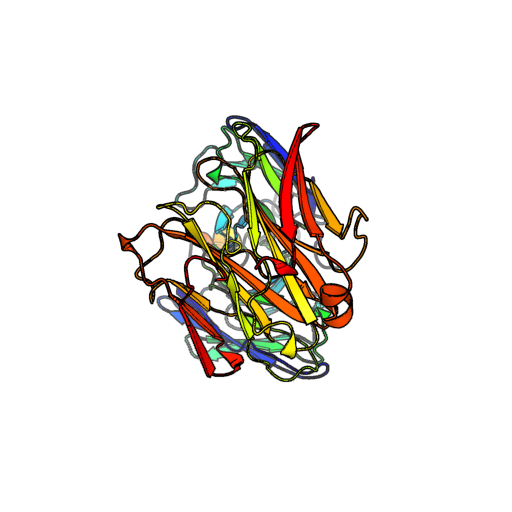 11.63561 88 ALA H O 1
ATOM 4411 N N . THR B 2 89 ? -26.60600 4.44000 11.01500 1.000 9.17215 89 THR H N 1
ATOM 4412 C CA . THR B 2 89 ? -26.83300 4.30700 9.58000 1.000 8.86422 89 THR H CA 1
ATOM 4413 C C . THR B 2 89 ? -25.72900 5.06300 8.85200 1.000 11.13818 89 THR H C 1
ATOM 4414 O O . THR B 2 89 ? -25.40100 6.19300 9.21800 1.000 10.06173 89 THR H O 1
ATOM 4425 N N . TYR B 2 90 ? -25.11600 4.40800 7.87300 1.000 8.62472 90 TYR H N 1
ATOM 4426 C CA . TYR B 2 90 ? -24.03900 4.97900 7.07200 1.000 8.40364 90 TYR H CA 1
ATOM 4427 C C . TYR B 2 90 ? -24.57100 5.25900 5.68000 1.000 8.09571 90 TYR H C 1
ATOM 4428 O O . TYR B 2 90 ? -25.12800 4.36300 5.02900 1.000 9.55904 90 TYR H O 1
ATOM 4446 N N . PHE B 2 91 ? -24.36600 6.48800 5.23800 1.000 8.64841 91 PHE H N 1
ATOM 4447 C CA . PHE B 2 91 ? -24.83200 6.92300 3.91700 1.000 8.55629 91 PHE H CA 1
ATOM 4448 C C . PHE B 2 91 ? -23.71100 7.37000 3.04300 1.000 7.36930 91 PHE H C 1
ATOM 4449 O O . PHE B 2 91 ? -22.73700 7.82900 3.50400 1.000 8.19046 91 PHE H O 1
ATOM 4466 N N . CYS B 2 92 ? -23.84800 7.12900 1.75900 1.000 8.40364 92 CYS H N 1
ATOM 4467 C CA . CYS B 2 92 ? -22.96200 7.75700 0.79200 1.000 10.81445 92 CYS H CA 1
ATOM 4468 C C . CYS B 2 92 ? -23.71400 8.81600 -0.00200 1.000 12.73837 92 CYS H C 1
ATOM 4469 O O . CYS B 2 92 ? -24.91700 8.70500 -0.27400 1.000 10.01699 92 CYS H O 1
ATOM 4476 N N . VAL B 2 93 ? -22.98400 9.88000 -0.29600 1.000 10.01436 93 VAL H N 1
ATOM 4477 C CA . VAL B 2 93 ? -23.52100 11.09200 -0.88100 1.000 9.10635 93 VAL H CA 1
ATOM 4478 C C . VAL B 2 93 ? -22.64600 11.47700 -2.06000 1.000 10.44073 93 VAL H C 1
ATOM 4479 O O . VAL B 2 93 ? -21.40800 11.42900 -1.98400 1.000 10.25649 93 VAL H O 1
ATOM 4492 N N . ARG B 2 94 ? -23.28300 11.87000 -3.14300 1.000 10.96974 94 ARG H N 1
ATOM 4493 C CA . ARG B 2 94 ? -22.54800 12.39000 -4.28600 1.000 11.93564 94 ARG H CA 1
ATOM 4494 C C . ARG B 2 94 ? -22.28300 13.87200 -4.06100 1.000 11.36715 94 ARG H C 1
ATOM 4495 O O . ARG B 2 94 ? -23.15900 14.71000 -4.28900 1.000 12.08040 94 ARG H O 1
ATOM 4516 N N . GLY B 2 95 ? -21.07100 14.19600 -3.63200 1.000 10.50126 95 GLY H N 1
ATOM 4517 C CA . GLY B 2 95 ? -20.65700 15.56200 -3.38500 1.000 10.89868 95 GLY H CA 1
ATOM 4518 C C . GLY B 2 95 ? -20.65200 15.93700 -1.91500 1.000 11.38558 95 GLY H C 1
ATOM 4519 O O . GLY B 2 95 ? -21.43100 15.42500 -1.10200 1.000 11.81457 95 GLY H O 1
ATOM 4523 N N . VAL B 2 96 ? -19.75700 16.84900 -1.55600 1.000 10.14069 96 VAL H N 1
ATOM 4524 C CA . VAL B 2 96 ? -19.84100 17.49700 -0.25900 1.000 11.06185 96 VAL H CA 1
ATOM 4525 C C . VAL B 2 96 ? -20.95200 18.52600 -0.36200 1.000 11.55138 96 VAL H C 1
ATOM 4526 O O . VAL B 2 96 ? -20.88700 19.44400 -1.18900 1.000 13.10947 96 VAL H O 1
ATOM 4539 N N . GLY B 2 97 ? -21.97000 18.37900 0.47700 1.000 9.29848 97 GLY H N 1
ATOM 4540 C CA . GLY B 2 97 ? -23.15700 19.18400 0.33900 1.000 11.81721 97 GLY H CA 1
ATOM 4541 C C . GLY B 2 97 ? -23.98100 18.79000 -0.85900 1.000 10.49600 97 GLY H C 1
ATOM 4542 O O . GLY B 2 97 ? -24.73800 19.60900 -1.37600 1.000 12.42781 97 GLY H O 1
ATOM 4546 N N . GLY B 2 98 ? -23.92100 17.52400 -1.26000 1.000 9.97751 98 GLY H N 1
ATOM 4547 C CA . GLY B 2 98 ? -24.64500 17.08400 -2.42900 1.000 12.46728 98 GLY H CA 1
ATOM 4548 C C . GLY B 2 98 ? -26.08800 16.67400 -2.16900 1.000 10.65917 98 GLY H C 1
ATOM 4549 O O . GLY B 2 98 ? -26.56300 16.53200 -1.03100 1.000 12.03302 98 GLY H O 1
ATOM 4553 N N . GLY B 2 99 ? -26.80200 16.47900 -3.27700 1.000 12.04618 99 GLY H N 1
ATOM 4554 C CA . GLY B 2 99 ? -28.21000 16.15500 -3.23400 1.000 12.64099 99 GLY H CA 1
ATOM 4555 C C . GLY B 2 99 ? -28.58300 14.70600 -3.45800 1.000 13.67796 99 GLY H C 1
ATOM 4556 O O . GLY B 2 99 ? -29.69500 14.28900 -3.12300 1.000 14.64123 99 GLY H O 1
ATOM 4560 N N . LEU B 2 100 ? -27.67400 13.91800 -4.01000 1.000 10.99869 100 LEU H N 1
ATOM 4561 C CA . LEU B 2 100 ? -27.93600 12.51200 -4.28700 1.000 10.39072 100 LEU H CA 1
ATOM 4562 C C . LEU B 2 100 ? -27.35400 11.67500 -3.16000 1.000 10.08542 100 LEU H C 1
ATOM 4563 O O . LEU B 2 100 ? -26.14400 11.72000 -2.90800 1.000 11.10396 100 LEU H O 1
ATOM 4579 N N . TRP B 2 101 ? -28.23200 10.93200 -2.47400 1.000 9.69064 101 TRP H N 1
ATOM 4580 C CA . TRP B 2 101 ? -27.91800 10.10700 -1.32100 1.000 9.52483 101 TRP H CA 1
ATOM 4581 C C . TRP B 2 101 ? -28.37200 8.68100 -1.59500 1.000 11.89353 101 TRP H C 1
ATOM 4582 O O . TRP B 2 101 ? -29.38000 8.46200 -2.27600 1.000 14.59122 101 TRP H O 1
ATOM 4603 N N . GLY B 2 102 ? -27.65200 7.71500 -1.04800 1.000 11.09870 102 GLY H N 1
ATOM 4604 C CA . GLY B 2 102 ? -28.19700 6.37600 -0.93400 1.000 10.12227 102 GLY H CA 1
ATOM 4605 C C . GLY B 2 102 ? -29.18900 6.29400 0.20600 1.000 10.08279 102 GLY H C 1
ATOM 4606 O O . GLY B 2 102 ? -29.35200 7.21700 1.00500 1.000 12.77785 102 GLY H O 1
ATOM 4610 N N . PRO B 2 103 ? -29.88600 5.15400 0.29100 1.000 10.69339 103 PRO H N 1
ATOM 4611 C CA . PRO B 2 103 ? -30.86900 4.97700 1.37800 1.000 11.44611 103 PRO H CA 1
ATOM 4612 C C . PRO B 2 103 ? -30.24300 4.68900 2.72900 1.000 11.75141 103 PRO H C 1
ATOM 4613 O O . PRO B 2 103 ? -30.94400 4.74800 3.75300 1.000 12.68836 103 PRO H O 1
ATOM 4624 N N . GLY B 2 104 ? -28.96500 4.33900 2.75100 1.000 10.66707 104 GLY H N 1
ATOM 4625 C CA . GLY B 2 104 ? -28.23500 4.04900 3.96000 1.000 9.71695 104 GLY H CA 1
ATOM 4626 C C . GLY B 2 104 ? -28.13500 2.55600 4.21800 1.000 11.12239 104 GLY H C 1
ATOM 4627 O O . GLY B 2 104 ? -28.94000 1.75200 3.73900 1.000 14.92021 104 GLY H O 1
ATOM 4631 N N . THR B 2 105 ? -27.10400 2.18300 4.97100 1.000 11.63297 105 THR H N 1
ATOM 4632 C CA . THR B 2 105 ? -26.92200 0.81700 5.45400 1.000 11.46453 105 THR H CA 1
ATOM 4633 C C . THR B 2 105 ? -26.61200 0.87400 6.94600 1.000 10.25912 105 THR H C 1
ATOM 4634 O O . THR B 2 105 ? -25.85600 1.73300 7.41300 1.000 12.37517 105 THR H O 1
ATOM 4645 N N . LEU B 2 106 ? -27.23100 -0.02800 7.70300 1.000 13.20685 106 LEU H N 1
ATOM 4646 C CA . LEU B 2 106 ? -27.17200 0.01400 9.15300 1.000 10.09068 106 LEU H CA 1
ATOM 4647 C C . LEU B 2 106 ? -26.05800 -0.86700 9.69500 1.000 10.74076 106 LEU H C 1
ATOM 4648 O O . LEU B 2 106 ? -25.99900 -2.06000 9.38900 1.000 12.77522 106 LEU H O 1
ATOM 4664 N N . VAL B 2 107 ? -25.19200 -0.28200 10.51700 1.000 9.88540 107 VAL H N 1
ATOM 4665 C CA . VAL B 2 107 ? -24.12800 -0.99600 11.21500 1.000 12.91997 107 VAL H CA 1
ATOM 4666 C C . VAL B 2 107 ? -24.49900 -1.04300 12.68900 1.000 10.89341 107 VAL H C 1
ATOM 4667 O O . VAL B 2 107 ? -24.76500 0.00300 13.30100 1.000 11.80668 107 VAL H O 1
ATOM 4680 N N . THR B 2 108 ? -24.51700 -2.24300 13.26000 1.000 10.28544 108 THR H N 1
ATOM 4681 C CA . THR B 2 108 ? -24.88300 -2.45700 14.65300 1.000 10.54863 108 THR H CA 1
ATOM 4682 C C . THR B 2 108 ? -23.70400 -3.12000 15.33200 1.000 11.22503 108 THR H C 1
ATOM 4683 O O . THR B 2 108 ? -23.42600 -4.29100 15.06600 1.000 11.48559 108 THR H O 1
ATOM 4694 N N . VAL B 2 109 ? -23.04400 -2.41200 16.23200 1.000 11.64087 109 VAL H N 1
ATOM 4695 C CA . VAL B 2 109 ? -21.89900 -2.97000 16.93900 1.000 12.45149 109 VAL H CA 1
ATOM 4696 C C . VAL B 2 109 ? -22.40300 -3.51200 18.27000 1.000 13.10683 109 VAL H C 1
ATOM 4697 O O . VAL B 2 109 ? -22.75300 -2.74300 19.17000 1.000 13.33318 109 VAL H O 1
ATOM 4710 N N . SER B 2 110 ? -22.42600 -4.83800 18.40500 1.000 13.50688 110 SER H N 1
ATOM 4711 C CA . SER B 2 110 ? -23.01000 -5.50700 19.55900 1.000 14.11748 110 SER H CA 1
ATOM 4712 C C . SER B 2 110 ? -22.42700 -6.90200 19.65300 1.000 16.05456 110 SER H C 1
ATOM 4713 O O . SER B 2 110 ? -22.12400 -7.51400 18.62900 1.000 16.07298 110 SER H O 1
ATOM 4721 N N . SER B 2 111 ? -22.32400 -7.41700 20.88200 1.000 16.34406 111 SER H N 1
ATOM 4722 C CA . SER B 2 111 ? -21.87400 -8.78300 21.12200 1.000 16.61252 111 SER H CA 1
ATOM 4723 C C . SER B 2 111 ? -22.95800 -9.82100 20.86200 1.000 24.80824 111 SER H C 1
ATOM 4724 O O . SER B 2 111 ? -22.65700 -11.01700 20.78900 1.000 25.14249 111 SER H O 1
ATOM 4732 N N . GLY B 2 112 ? -24.20600 -9.40700 20.71800 1.000 17.71002 112 GLY H N 1
ATOM 4733 C CA . GLY B 2 112 ? -25.27100 -10.37400 20.54400 1.000 23.24226 112 GLY H CA 1
ATOM 4734 C C . GLY B 2 112 ? -25.20900 -11.07800 19.20000 1.000 28.14022 112 GLY H C 1
ATOM 4735 O O . GLY B 2 112 ? -24.79500 -10.50700 18.19500 1.000 26.49791 112 GLY H O 1
ATOM 4739 N N . GLN B 2 113 ? -25.63100 -12.35200 19.18600 1.000 24.85035 113 GLN H N 1
ATOM 4740 C CA . GLN B 2 113 ? -25.87100 -13.07100 17.93400 1.000 25.59517 113 GLN H CA 1
ATOM 4741 C C . GLN B 2 113 ? -27.16600 -12.56700 17.29100 1.000 14.82020 113 GLN H C 1
ATOM 4742 O O . GLN B 2 113 ? -28.04500 -12.05900 17.99000 1.000 19.12071 113 GLN H O 1
ATOM 4756 N N . PRO B 2 114 ? -27.32400 -12.69500 15.96600 1.000 15.25709 114 PRO H N 1
ATOM 4757 C CA . PRO B 2 114 ? -28.61200 -12.32600 15.36400 1.000 12.63309 114 PRO H CA 1
ATOM 4758 C C . PRO B 2 114 ? -29.74500 -13.08300 16.04000 1.000 12.75942 114 PRO H C 1
ATOM 4759 O O . PRO B 2 114 ? -29.61100 -14.25900 16.38000 1.000 15.62293 114 PRO H O 1
ATOM 4770 N N . LYS B 2 115 ? -30.86500 -12.39600 16.24300 1.000 12.52782 115 LYS H N 1
ATOM 4771 C CA . LYS B 2 115 ? -32.00000 -12.97900 16.95500 1.000 12.36201 115 LYS H CA 1
ATOM 4772 C C . LYS B 2 115 ? -33.26400 -12.58100 16.21800 1.000 11.74088 115 LYS H C 1
ATOM 4773 O O . LYS B 2 115 ? -33.52000 -11.38700 16.02900 1.000 11.31978 115 LYS H O 1
ATOM 4792 N N . ALA B 2 116 ? -34.02700 -13.58000 15.77400 1.000 11.78036 116 ALA H N 1
ATOM 4793 C CA . ALA B 2 116 ? -35.24400 -13.31700 15.03500 1.000 11.33820 116 ALA H CA 1
ATOM 4794 C C . ALA B 2 116 ? -36.32200 -12.77500 15.96400 1.000 11.23819 116 ALA H C 1
ATOM 4795 O O . ALA B 2 116 ? -36.37800 -13.14200 17.14400 1.000 13.26475 116 ALA H O 1
ATOM 4802 N N . PRO B 2 117 ? -37.22300 -11.94600 15.44600 1.000 10.86183 117 PRO H N 1
ATOM 4803 C CA . PRO B 2 117 ? -38.28500 -11.41100 16.29700 1.000 12.01460 117 PRO 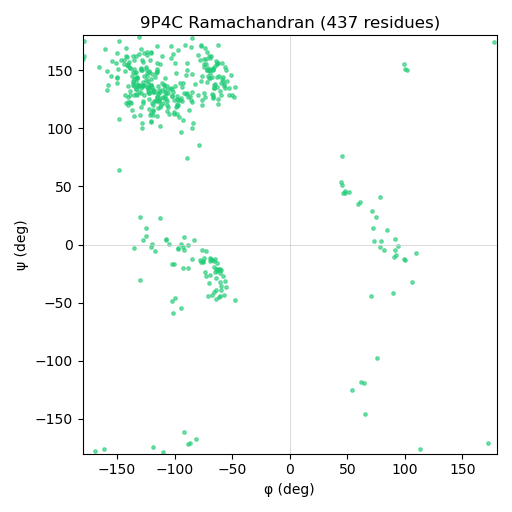H CA 1
ATOM 4804 C C . PRO B 2 117 ? -39.31800 -12.45600 16.66200 1.000 11.50927 117 PRO H C 1
ATOM 4805 O O . PRO B 2 117 ? -39.60500 -13.38200 15.90200 1.000 12.64099 117 PRO H O 1
ATOM 4816 N N . SER B 2 118 ? -39.90300 -12.26800 17.83800 1.000 12.35938 118 SER H N 1
ATOM 4817 C CA . SER B 2 118 ? -41.12900 -12.94800 18.21200 1.000 12.89102 118 SER H CA 1
ATOM 4818 C C . SER B 2 118 ? -42.30400 -12.06900 17.82400 1.000 14.86231 118 SER H C 1
ATOM 4819 O O . SER B 2 118 ? -42.31800 -10.87600 18.13800 1.000 17.73371 118 SER H O 1
ATOM 4827 N N . VAL B 2 119 ? -43.27800 -12.64400 17.13200 1.000 10.41177 119 VAL H N 1
ATOM 4828 C CA . VAL B 2 119 ? -44.37900 -11.86900 16.58300 1.000 9.76170 119 VAL H CA 1
ATOM 4829 C C . VAL B 2 119 ? -45.65900 -12.27900 17.29300 1.000 9.72222 119 VAL H C 1
ATOM 4830 O O . VAL B 2 119 ? -46.01600 -13.46100 17.31200 1.000 12.13830 119 VAL H O 1
ATOM 4843 N N . PHE B 2 120 ? -46.34300 -11.29500 17.87000 1.000 10.70391 120 PHE H N 1
ATOM 4844 C CA . PHE B 2 120 ? -47.57400 -11.56400 18.59600 1.000 10.39072 120 PHE H CA 1
ATOM 4845 C C . PHE B 2 120 ? -48.70300 -10.68900 18.06700 1.000 11.62245 120 PHE H C 1
ATOM 4846 O O . PHE B 2 120 ? -48.50500 -9.50400 17.78500 1.000 12.46465 120 PHE H O 1
ATOM 4863 N N . PRO B 2 121 ? -49.89000 -11.25700 17.90300 1.000 11.07501 121 PRO H N 1
ATOM 4864 C CA . PRO B 2 121 ? -51.02500 -10.45600 17.43800 1.000 11.91459 121 PRO H CA 1
ATOM 4865 C C . PRO B 2 121 ? -51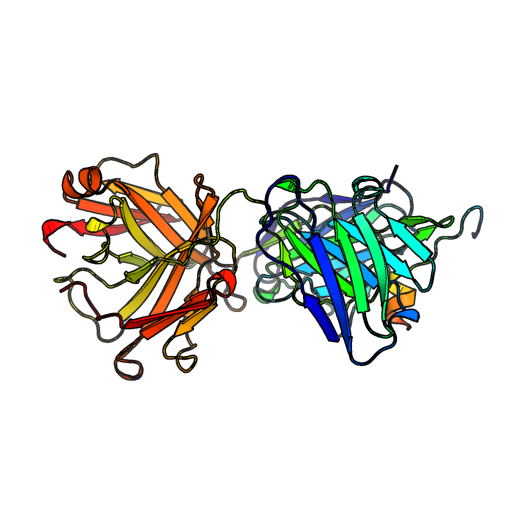.47200 -9.45400 18.48300 1.000 11.43032 121 PRO H C 1
ATOM 4866 O O . PRO B 2 121 ? -51.36600 -9.69400 19.69000 1.000 12.88312 121 PRO H O 1
ATOM 4877 N N . LEU B 2 122 ? -52.01800 -8.33700 18.00200 1.000 10.99869 122 LEU H N 1
ATOM 4878 C CA . LEU B 2 122 ? -52.63800 -7.30900 18.83400 1.000 10.93552 122 LEU H CA 1
ATOM 4879 C C . LEU B 2 122 ? -54.09900 -7.20000 18.43200 1.000 11.95670 122 LEU H C 1
ATOM 4880 O O . LEU B 2 122 ? -54.40200 -6.89400 17.27500 1.000 11.95670 122 LEU H O 1
ATOM 4896 N N . ALA B 2 123 ? -55.00700 -7.44500 19.37700 1.000 13.11736 123 ALA H N 1
ATOM 4897 C CA . ALA B 2 123 ? -56.42800 -7.38100 19.09000 1.000 14.53595 123 ALA H CA 1
ATOM 4898 C C . ALA B 2 123 ? -57.15700 -6.97900 20.35900 1.000 15.99665 123 ALA H C 1
ATOM 4899 O O . ALA B 2 123 ? -56.64000 -7.17800 21.46500 1.000 17.07047 123 ALA H O 1
ATOM 4906 N N . PRO B 2 124 ? -58.35000 -6.41000 20.23900 1.000 17.55210 124 PRO H N 1
ATOM 4907 C CA . PRO B 2 124 ? -59.08000 -6.00300 21.44600 1.000 19.37338 124 PRO H CA 1
ATOM 4908 C C . PRO B 2 124 ? -59.47200 -7.18200 22.32000 1.000 20.49983 124 PRO H C 1
ATOM 4909 O O . PRO B 2 124 ? -59.66100 -8.30900 21.85500 1.000 21.97106 124 PRO H O 1
ATOM 4920 N N . CYS B 2 125 ? -59.62300 -6.89400 23.60500 1.000 21.78682 125 CYS H N 1
ATOM 4921 C CA . CYS B 2 125 ? -60.04900 -7.91100 24.54900 1.000 23.32648 125 CYS H CA 1
ATOM 4922 C C . CYS B 2 125 ? -61.37500 -8.54700 24.14600 1.000 31.59063 125 CYS H C 1
ATOM 4923 O O . CYS B 2 125 ? -62.32100 -7.85400 23.74800 1.000 29.62724 125 CYS H O 1
ATOM 4930 N N . CYS B 2 126 ? -61.41000 -9.88200 24.24000 1.000 33.53297 126 CYS H N 1
ATOM 4931 C CA . CYS B 2 126 ? -62.64200 -10.65900 24.21800 1.000 35.82272 126 CYS H CA 1
ATOM 4932 C C . CYS B 2 126 ? -63.67500 -10.07900 25.17100 1.000 41.92082 126 CYS H C 1
ATOM 4933 O O . CYS B 2 126 ? -63.41000 -9.90200 26.36300 1.000 43.11570 126 CYS H O 1
ATOM 4940 N N . GLY B 2 127 ? -64.86700 -9.82800 24.65500 1.000 41.27600 127 GLY H N 1
ATOM 4941 C CA . GLY B 2 127 ? -65.92500 -9.33100 25.50000 1.000 38.55462 127 GLY H CA 1
ATOM 4942 C C . GLY B 2 127 ? -66.07700 -7.82900 25.52700 1.000 44.64483 127 GLY H C 1
ATOM 4943 O O . GLY B 2 127 ? -66.95500 -7.32700 26.24300 1.000 43.64471 127 GLY H O 1
ATOM 4947 N N . ASP B 2 128 ? -65.23600 -7.08800 24.80400 1.000 45.81076 128 ASP H N 1
ATOM 4948 C CA . ASP B 2 128 ? -65.58900 -5.72500 24.42600 1.000 52.41681 128 ASP H CA 1
ATOM 4949 C C . ASP B 2 128 ? -66.60000 -5.79800 23.28500 1.000 48.18209 128 ASP H C 1
ATOM 4950 O O . ASP B 2 128 ? -66.51600 -6.68600 22.43100 1.000 44.02107 128 ASP H O 1
ATOM 4959 N N . THR B 2 129 ? -67.55000 -4.86700 23.25900 1.000 43.32625 129 THR H N 1
ATOM 4960 C CA . THR B 2 129 ? -68.48400 -4.81200 22.14100 1.000 52.89318 129 THR H CA 1
ATOM 4961 C C . THR B 2 129 ? -67.70600 -4.82900 20.82200 1.000 48.37159 129 THR H C 1
ATOM 4962 O O . THR B 2 129 ? -66.78200 -4.02000 20.64600 1.000 48.71110 129 THR H O 1
ATOM 4973 N N . PRO B 2 130 ? -68.03700 -5.72000 19.88300 1.000 50.80872 130 PRO H N 1
ATOM 4974 C CA . PRO B 2 130 ? -67.30900 -5.73900 18.60700 1.000 48.91639 130 PRO H CA 1
ATOM 4975 C C . PRO B 2 130 ? -67.67400 -4.55300 17.72500 1.000 44.02370 130 PRO H C 1
ATOM 4976 O O . PRO B 2 130 ? -68.72800 -3.93000 17.87000 1.000 49.83229 130 PRO H O 1
ATOM 4987 N N . SER B 2 131 ? -66.77900 -4.26200 16.77800 1.000 41.76817 131 SER H N 1
ATOM 4988 C CA . SER B 2 131 ? -66.96400 -3.17800 15.82100 1.000 44.44217 131 SER H CA 1
ATOM 4989 C C . SER B 2 131 ? -66.58200 -3.65900 14.42700 1.000 33.71194 131 SER H C 1
ATOM 4990 O O . SER B 2 131 ? -65.60300 -4.39300 14.25800 1.000 36.68071 131 SER H O 1
ATOM 4998 N N . SER B 2 132 ? -67.36400 -3.23200 13.43100 1.000 33.28557 132 SER H N 1
ATOM 4999 C CA . SER B 2 132 ? -67.12200 -3.64700 12.05100 1.000 34.00671 132 SER H CA 1
ATOM 5000 C C . SER B 2 132 ? -65.78100 -3.12800 11.54800 1.000 29.87990 132 SER H C 1
ATOM 5001 O O . SER B 2 132 ? -65.06800 -3.82900 10.82000 1.000 30.18520 132 SER H O 1
ATOM 5009 N N . THR B 2 133 ? -65.42100 -1.90500 11.91700 1.000 29.33773 133 THR H N 1
ATOM 5010 C CA . THR B 2 133 ? -64.07100 -1.39700 11.72000 1.000 26.79532 133 THR H CA 1
ATOM 5011 C C . THR B 2 133 ? -63.31500 -1.55600 13.03200 1.000 25.12670 133 THR H C 1
ATOM 5012 O O . THR B 2 133 ? -63.76400 -1.07500 14.08000 1.000 26.17419 133 THR H O 1
ATOM 5023 N N . VAL B 2 134 ? -62.17800 -2.23500 12.96500 1.000 15.73083 134 VAL H N 1
ATOM 5024 C CA . VAL B 2 134 ? -61.38500 -2.58900 14.12900 1.000 14.90968 134 VAL H CA 1
ATOM 5025 C C . VAL B 2 134 ? -59.92200 -2.33900 13.81300 1.000 14.82809 134 VAL H C 1
ATOM 5026 O O . VAL B 2 134 ? -59.46100 -2.54700 12.68700 1.000 15.99929 134 VAL H O 1
ATOM 5039 N N . THR B 2 135 ? -59.17800 -1.90400 14.82200 1.000 15.42553 135 THR H N 1
ATOM 5040 C CA . THR B 2 135 ? -57.74100 -1.73300 14.69400 1.000 13.08315 135 THR H CA 1
ATOM 5041 C C . THR B 2 135 ? -57.06200 -2.96700 15.26800 1.000 13.29107 135 THR H C 1
ATOM 5042 O O . THR B 2 135 ? -57.28700 -3.33200 16.42900 1.000 16.30459 135 THR H O 1
ATOM 5053 N N . LEU B 2 136 ? -56.29200 -3.63700 14.42900 1.000 11.94880 136 LEU H N 1
ATOM 5054 C CA . LEU B 2 136 ? -55.54800 -4.83100 14.77200 1.000 12.25410 136 LEU H CA 1
ATOM 5055 C C . LEU B 2 136 ? -54.07400 -4.54500 14.53900 1.000 13.25422 136 LEU H C 1
ATOM 5056 O O . LEU B 2 136 ? -53.71000 -3.57300 13.87400 1.000 13.56478 136 LEU H O 1
ATOM 5072 N N . GLY B 2 137 ? -53.21500 -5.39400 15.08300 1.000 11.50927 137 GLY H N 1
ATOM 5073 C CA . GLY B 2 137 ? -51.80300 -5.14000 14.90200 1.000 11.09080 137 GLY H CA 1
ATOM 5074 C C . GLY B 2 137 ? -50.94200 -6.35300 15.16300 1.000 9.65116 137 GLY H C 1
ATOM 5075 O O . GLY B 2 137 ? -51.42500 -7.45900 15.42100 1.000 11.66719 137 GLY H O 1
ATOM 5079 N N . CYS B 2 138 ? -49.63500 -6.11300 15.07900 1.000 9.66432 138 CYS H N 1
ATOM 5080 C CA . CYS B 2 138 ? -48.64000 -7.09400 15.46800 1.000 12.10145 138 CYS H CA 1
ATOM 5081 C C . CYS B 2 138 ? -47.54900 -6.40600 16.27300 1.000 10.01173 138 CYS H C 1
ATOM 5082 O O . CYS B 2 138 ? -47.09000 -5.31500 15.92500 1.000 12.97524 138 CYS H O 1
ATOM 5089 N N . LEU B 2 139 ? -47.15600 -7.07900 17.34700 1.000 9.88013 139 LEU H N 1
ATOM 5090 C CA . LEU B 2 139 ? -46.01200 -6.73100 18.17200 1.000 9.33007 139 LEU H CA 1
ATOM 5091 C C . LEU B 2 139 ? -44.83200 -7.56200 17.68200 1.000 9.96698 139 LEU H C 1
ATOM 5092 O O . LEU B 2 139 ? -44.91000 -8.79400 17.63200 1.000 11.65929 139 LEU H O 1
ATOM 5108 N N . VAL B 2 140 ? -43.74900 -6.88700 17.33700 1.000 9.39060 140 VAL H N 1
ATOM 5109 C CA . VAL B 2 140 ? -42.54500 -7.50700 16.79800 1.000 8.55103 140 VAL H CA 1
ATOM 5110 C C . VAL B 2 140 ? -41.46400 -7.32300 17.85300 1.000 9.61694 140 VAL H C 1
ATOM 5111 O O . VAL B 2 140 ? -40.86900 -6.24900 17.94500 1.000 12.48044 140 VAL H O 1
ATOM 5124 N N . LYS B 2 141 ? -41.16500 -8.37000 18.62100 1.000 11.19082 141 LYS H N 1
ATOM 5125 C CA . LYS B 2 141 ? -40.44800 -8.22200 19.87900 1.000 13.33844 141 LYS H CA 1
ATOM 5126 C C . LYS B 2 141 ? -39.12400 -8.96900 19.90200 1.000 13.73586 141 LYS H C 1
ATOM 5127 O O . LYS B 2 141 ? -39.02800 -10.11900 19.47400 1.000 15.07549 141 LYS H O 1
ATOM 5146 N N . GLY B 2 142 ? -38.09600 -8.29600 20.40200 1.000 11.26451 142 GLY H N 1
ATOM 5147 C CA . GLY B 2 142 ? -36.89700 -8.98800 20.81600 1.000 15.10444 142 GLY H CA 1
ATOM 5148 C C . GLY B 2 142 ? -35.95200 -9.40300 19.71800 1.000 13.48056 142 GLY H C 1
ATOM 5149 O O . GLY B 2 142 ? -35.39000 -10.49400 19.78900 1.000 16.28616 142 GLY H O 1
ATOM 5153 N N . TYR B 2 143 ? -35.72900 -8.55100 18.72200 1.000 9.36165 143 TYR H N 1
ATOM 5154 C CA . TYR B 2 143 ? -34.88100 -8.90700 17.59100 1.000 8.05097 143 TYR H CA 1
ATOM 5155 C C . TYR B 2 143 ? -33.58100 -8.11400 17.59500 1.000 9.55904 143 TYR H C 1
ATOM 5156 O O . TYR B 2 143 ? -33.43900 -7.08600 18.26700 1.000 10.98816 143 TYR H O 1
ATOM 5174 N N . LEU B 2 144 ? -32.61200 -8.63600 16.83900 1.000 9.52746 144 LEU H N 1
ATOM 5175 C CA . LEU B 2 144 ? -31.30300 -8.01600 16.70400 1.000 9.26427 144 LEU H CA 1
ATOM 5176 C C . LEU B 2 144 ? -30.65900 -8.53500 15.43200 1.000 9.50114 144 LEU H C 1
ATOM 5177 O O . LEU B 2 144 ? -30.66400 -9.74900 15.21400 1.000 10.07226 144 LEU H O 1
ATOM 5193 N N . PRO B 2 145 ? -30.08500 -7.69200 14.57500 1.000 9.96172 145 PRO H N 1
ATOM 5194 C CA . PRO B 2 145 ? -30.13000 -6.23400 14.54200 1.000 10.79603 145 PRO H CA 1
ATOM 5195 C C . PRO B 2 145 ? -31.36400 -5.71900 13.81500 1.000 12.95418 145 PRO H C 1
ATOM 5196 O O . PRO B 2 145 ? -32.16000 -6.49300 13.27800 1.000 11.77510 145 PRO H O 1
ATOM 5207 N N . GLU B 2 146 ? -31.51500 -4.38800 13.78000 1.000 12.09619 146 GLU H N 1
ATOM 5208 C CA . GLU B 2 146 ? -32.35700 -3.74600 12.77900 1.000 12.79364 146 GLU H CA 1
ATOM 5209 C C . GLU B 2 146 ? -31.77700 -4.02600 11.39700 1.000 10.91710 146 GLU H C 1
ATOM 5210 O O . GLU B 2 146 ? -30.57800 -4.25200 11.27200 1.000 13.00419 146 GLU H O 1
ATOM 5222 N N . PRO B 2 147 ? -32.59900 -3.98700 10.33400 1.000 10.28808 147 PRO H N 1
ATOM 5223 C CA . PRO B 2 147 ? -34.03400 -3.73900 10.29200 1.000 12.05408 147 PRO H CA 1
ATOM 5224 C C . PRO B 2 147 ? -34.87300 -5.00800 10.23500 1.000 12.85154 147 PRO H C 1
ATOM 5225 O O . PRO B 2 147 ? -34.39100 -6.12400 10.03100 1.000 12.59362 147 PRO H O 1
ATOM 5236 N N . VAL B 2 148 ? -36.16600 -4.81000 10.47000 1.000 11.07238 148 VAL H N 1
ATOM 5237 C CA . VAL B 2 148 ? -37.21500 -5.72900 10.07000 1.000 11.55928 148 VAL H CA 1
ATOM 5238 C C . VAL B 2 148 ? -38.08400 -5.00900 9.05100 1.000 12.83049 148 VAL H C 1
ATOM 5239 O O . VAL B 2 148 ? -38.13700 -3.77500 8.99900 1.000 15.59134 148 VAL H O 1
ATOM 5252 N N . THR B 2 149 ? -38.76900 -5.79300 8.22900 1.000 11.13028 149 THR H N 1
ATOM 5253 C CA . THR B 2 149 ? -39.77300 -5.27800 7.31200 1.000 11.95406 149 THR H CA 1
ATOM 5254 C C . THR B 2 149 ? -41.11700 -5.85100 7.73100 1.000 12.94366 149 THR H C 1
ATOM 5255 O O . THR B 2 149 ? -41.24100 -7.06700 7.91800 1.000 15.20972 149 THR H O 1
ATOM 5266 N N . VAL B 2 150 ? -42.10100 -4.97400 7.92900 1.000 11.44085 150 VAL H N 1
ATOM 5267 C CA . VAL B 2 150 ? -43.46100 -5.36800 8.26600 1.000 11.13291 150 VAL H CA 1
ATOM 5268 C C . VAL B 2 150 ? -44.37900 -4.94300 7.13300 1.000 11.58560 150 VAL H C 1
ATOM 5269 O O . VAL B 2 150 ? -44.41400 -3.75900 6.75900 1.000 12.56730 150 VAL H O 1
ATOM 5282 N N . THR B 2 151 ? -45.10200 -5.90800 6.57600 1.000 10.93552 151 THR H N 1
ATOM 5283 C CA . THR B 2 151 ? -46.15200 -5.65600 5.60700 1.000 11.35399 151 THR H CA 1
ATOM 5284 C C . THR B 2 151 ? -47.44900 -6.26800 6.11800 1.000 10.48547 151 THR H C 1
ATOM 5285 O O . THR B 2 151 ? -47.46000 -7.08900 7.04300 1.000 11.06712 151 THR H O 1
ATOM 5296 N N . TRP B 2 152 ? -48.54600 -5.86800 5.48800 1.000 11.09607 152 TRP H N 1
ATOM 5297 C CA . TRP B 2 152 ? -49.87400 -6.37300 5.80300 1.000 10.17754 152 TRP H CA 1
ATOM 5298 C C . TRP B 2 152 ? -50.49400 -6.98000 4.55400 1.000 10.05647 152 TRP H C 1
ATOM 5299 O O . TRP B 2 152 ? -50.48600 -6.36500 3.48100 1.000 10.56706 152 TRP H O 1
ATOM 5320 N N . ASN B 2 153 ? -51.01700 -8.19000 4.69200 1.000 9.46956 153 ASN H N 1
ATOM 5321 C CA . ASN B 2 153 ? -51.59900 -8.91100 3.56600 1.000 9.65905 153 ASN H CA 1
ATOM 5322 C C . ASN B 2 153 ? -50.67900 -8.85000 2.34700 1.000 10.21701 153 ASN H C 1
ATOM 5323 O O . ASN B 2 153 ? -51.11700 -8.62800 1.21700 1.000 11.72246 153 ASN H O 1
ATOM 5334 N N . SER B 2 154 ? -49.38800 -9.06900 2.60400 1.000 10.33545 154 SER H N 1
ATOM 5335 C CA . SER B 2 154 ? -48.36300 -9.21800 1.57400 1.000 10.24333 154 SER H CA 1
ATOM 5336 C C . SER B 2 154 ? -48.27700 -7.97200 0.70300 1.000 10.80656 154 SER H C 1
ATOM 5337 O O . SER B 2 154 ? -47.99100 -8.04900 -0.48900 1.000 12.43570 154 SER H O 1
ATOM 5345 N N . GLY B 2 155 ? -48.49800 -6.81000 1.31300 1.000 11.85932 155 GLY H N 1
ATOM 5346 C CA . GLY B 2 155 ? -48.37500 -5.55000 0.62800 1.000 12.73047 155 GLY H CA 1
ATOM 5347 C C . GLY B 2 155 ? -49.65400 -5.05700 -0.00200 1.000 12.00407 155 GLY H C 1
ATOM 5348 O O . GLY B 2 155 ? -49.65500 -3.96800 -0.59200 1.000 14.49647 155 GLY H O 1
ATOM 5352 N N . THR B 2 156 ? -50.72600 -5.85300 0.04800 1.000 12.47255 156 THR H N 1
ATOM 5353 C CA . THR B 2 156 ? -51.98000 -5.46000 -0.57200 1.000 13.71217 156 THR H CA 1
ATOM 5354 C C . THR B 2 156 ? -52.81700 -4.57900 0.34400 1.000 12.37254 156 THR H C 1
ATOM 5355 O O . THR B 2 156 ? -53.80000 -3.98700 -0.11900 1.000 14.78598 156 THR H O 1
ATOM 5366 N N . LEU B 2 157 ? -52.45200 -4.49100 1.62400 1.000 13.43845 157 LEU H N 1
ATOM 5367 C CA . LEU B 2 157 ? -53.10500 -3.60900 2.59000 1.000 14.61228 157 LEU H CA 1
ATOM 5368 C C . LEU B 2 157 ? -52.09700 -2.56300 3.04400 1.000 11.79615 157 LEU H C 1
ATOM 5369 O O . LEU B 2 157 ? -51.12900 -2.89100 3.73600 1.000 12.48308 157 LEU H O 1
ATOM 5385 N N . THR B 2 158 ? -52.31300 -1.30500 2.64200 1.000 14.13854 158 THR H N 1
ATOM 5386 C CA . THR B 2 158 ? -51.34800 -0.25500 2.94000 1.000 14.40699 158 THR H CA 1
ATOM 5387 C C . THR B 2 158 ? -51.99700 0.97500 3.56700 1.000 16.01771 158 THR H C 1
ATOM 5388 O O . THR B 2 158 ? -51.35900 1.68100 4.35500 1.000 21.34993 158 THR H O 1
ATOM 5399 N N . ASN B 2 159 ? -53.25300 1.24700 3.21600 1.000 17.82582 159 ASN H N 1
ATOM 5400 C CA . ASN B 2 159 ? -53.92800 2.43800 3.71700 1.000 20.21032 159 ASN H CA 1
ATOM 5401 C C . ASN B 2 159 ? -54.16500 2.30700 5.21500 1.000 21.98158 159 ASN H C 1
ATOM 5402 O O . ASN B 2 159 ? -54.69500 1.29400 5.68300 1.000 25.31356 159 ASN H O 1
ATOM 5413 N N . GLY B 2 160 ? -53.77000 3.32800 5.96700 1.000 25.83731 160 GLY H N 1
ATOM 5414 C CA . GLY B 2 160 ? -54.02400 3.33600 7.39100 1.000 31.49325 160 GLY H CA 1
ATOM 5415 C C . GLY B 2 160 ? -53.14100 2.41600 8.19600 1.000 27.58225 160 GLY H C 1
ATOM 5416 O O . GLY B 2 160 ? -53.54700 1.98100 9.28100 1.000 35.85430 160 GLY H O 1
ATOM 5420 N N . VAL B 2 161 ? -51.96400 2.07300 7.68400 1.000 20.84724 161 VAL H N 1
ATOM 5421 C CA . VAL B 2 161 ? -50.98400 1.29900 8.43400 1.000 19.47602 161 VAL H CA 1
ATOM 5422 C C . VAL B 2 161 ? -50.10500 2.27600 9.19600 1.000 18.30219 161 VAL H C 1
ATOM 5423 O O . VAL B 2 161 ? -49.60800 3.25700 8.62600 1.000 23.54493 161 VAL H O 1
ATOM 5436 N N . ARG B 2 162 ? -49.93300 2.02100 10.48700 1.000 16.33880 162 ARG H N 1
ATOM 5437 C CA . ARG B 2 162 ? -49.04900 2.79300 11.35100 1.000 13.74902 162 ARG H CA 1
ATOM 5438 C C . ARG B 2 162 ? -48.01900 1.82900 11.91300 1.000 16.05719 162 ARG H C 1
ATOM 5439 O O . ARG B 2 162 ? -48.33900 1.00600 12.77900 1.000 14.20960 162 ARG H O 1
ATOM 5460 N N . THR B 2 163 ? -46.79800 1.89500 11.39800 1.000 15.37290 163 THR H N 1
ATOM 5461 C CA . THR B 2 163 ? -45.69900 1.10800 11.93800 1.000 11.91195 163 THR H CA 1
ATOM 5462 C C . THR B 2 163 ? -44.80900 2.05200 12.72500 1.000 15.58871 163 THR H C 1
ATOM 5463 O O . THR B 2 163 ? -44.16200 2.93600 12.15800 1.000 17.18890 163 THR H O 1
ATOM 5474 N N . PHE B 2 164 ? -44.78700 1.86600 14.00000 1.000 12.26726 164 PHE H N 1
ATOM 5475 C CA . PHE B 2 164 ? -44.11600 2.77800 14.90000 1.000 13.13052 164 PHE H CA 1
ATOM 5476 C C . PHE B 2 164 ? -42.60700 2.60200 14.82000 1.000 11.78036 164 PHE H C 1
ATOM 5477 O O . PHE B 2 164 ? -42.12400 1.51600 14.49000 1.000 12.71731 164 PHE H O 1
ATOM 5494 N N . PRO B 2 165 ? -41.84600 3.65600 15.10900 1.000 12.85680 165 PRO H N 1
ATOM 5495 C CA . PRO B 2 165 ? -40.39000 3.50000 15.13800 1.000 14.56490 165 PRO H CA 1
ATOM 5496 C C . PRO B 2 165 ? -39.98300 2.44600 16.14800 1.000 16.56514 165 PRO H C 1
ATOM 5497 O O . PRO B 2 165 ? -40.56400 2.34400 17.23100 1.000 15.24130 165 PRO H O 1
ATOM 5508 N N . SER B 2 166 ? -38.96000 1.67700 15.80100 1.000 13.01735 166 SER H N 1
ATOM 5509 C CA . SER B 2 166 ? -38.43900 0.70300 16.73700 1.000 13.00682 166 SER H CA 1
ATOM 5510 C C . SER B 2 166 ? -37.87100 1.41200 17.96300 1.000 15.39658 166 SER H C 1
ATOM 5511 O O . SER B 2 166 ? -37.48300 2.58600 17.92500 1.000 19.39969 166 SER H O 1
ATOM 5519 N N . VAL B 2 167 ? -37.82100 0.67400 19.06100 1.000 16.87044 167 VAL H N 1
ATOM 5520 C CA . VAL B 2 167 ? -37.21800 1.13300 20.30100 1.000 16.35722 167 VAL H CA 1
ATOM 5521 C C . VAL B 2 167 ? -36.24300 0.05600 20.73700 1.000 13.68848 167 VAL H C 1
ATOM 5522 O O . VAL B 2 167 ? -36.56000 -1.13600 20.66700 1.000 13.25422 167 VAL H O 1
ATOM 5535 N N . ARG B 2 168 ? -35.07200 0.46100 21.19800 1.000 15.68609 168 ARG H N 1
ATOM 5536 C CA . ARG B 2 168 ? -34.07600 -0.48600 21.67000 1.000 13.45688 168 ARG H CA 1
ATOM 5537 C C . ARG B 2 168 ? -34.18700 -0.59500 23.18500 1.000 11.77246 168 ARG H C 1
ATOM 5538 O O . ARG B 2 168 ? -34.05900 0.40600 23.90000 1.000 17.63896 168 ARG H O 1
ATOM 5559 N N . GLN B 2 169 ? -34.46200 -1.80800 23.65900 1.000 14.23855 169 GLN H N 1
ATOM 5560 C CA . GLN B 2 169 ? -34.56200 -2.09700 25.08200 1.000 15.33079 169 GLN H CA 1
ATOM 5561 C C . GLN B 2 169 ? -33.18800 -1.96800 25.73900 1.000 13.64900 169 GLN H C 1
ATOM 5562 O O . GLN B 2 169 ? -32.15700 -2.02700 25.07400 1.000 13.47530 169 GLN H O 1
ATOM 5576 N N . SER B 2 170 ? -33.16700 -1.83600 27.07100 1.000 15.64398 170 SER H N 1
ATOM 5577 C CA . SER B 2 170 ? -31.87000 -1.79600 27.74800 1.000 14.40173 170 SER H CA 1
ATOM 5578 C C . SER B 2 170 ? -31.10000 -3.10500 27.56900 1.000 14.99653 170 SER H C 1
ATOM 5579 O O . SER B 2 170 ? -29.87200 -3.10700 27.69100 1.000 14.97285 170 SER H O 1
ATOM 5587 N N . SER B 2 171 ? -31.78500 -4.21300 27.28000 1.000 13.34634 171 SER H N 1
ATOM 5588 C CA . SER B 2 171 ? -31.08200 -5.45300 26.96800 1.000 13.08315 171 SER H CA 1
ATOM 5589 C C . SER B 2 171 ? -30.27700 -5.36600 25.67700 1.000 13.81745 171 SER H C 1
ATOM 5590 O O . SER B 2 171 ? -29.42100 -6.22700 25.42700 1.000 17.14679 171 SER H O 1
ATOM 5598 N N . GLY B 2 172 ? -30.59200 -4.39800 24.82000 1.000 11.88564 172 GLY H N 1
ATOM 5599 C CA . GLY B 2 172 ? -29.98900 -4.27900 23.50800 1.000 11.43032 172 GLY H CA 1
ATOM 5600 C C . GLY B 2 172 ? -30.82800 -4.82200 22.36600 1.000 12.41728 172 GLY H C 1
ATOM 5601 O O . GLY B 2 172 ? -30.49700 -4.57100 21.19400 1.000 13.96746 172 GLY H O 1
ATOM 5605 N N . LEU B 2 173 ? -31.88100 -5.57300 22.66000 1.000 12.86996 173 LEU H N 1
ATOM 5606 C CA . LEU B 2 173 ? -32.79700 -6.02400 21.62800 1.000 11.34083 173 LEU H CA 1
ATOM 5607 C C . LEU B 2 173 ? -33.76800 -4.91600 21.24300 1.000 12.01197 173 LEU H C 1
ATOM 5608 O O . LEU B 2 173 ? -33.96700 -3.94700 21.97900 1.000 16.65726 173 LEU H O 1
ATOM 5624 N N . TYR B 2 174 ? -34.40400 -5.09000 20.08600 1.000 10.34598 174 TYR H N 1
ATOM 5625 C CA . TYR B 2 174 ? -35.32800 -4.12100 19.52700 1.000 12.09356 174 TYR H CA 1
ATOM 5626 C C . TYR B 2 174 ? -36.75000 -4.65600 19.51200 1.000 11.46716 174 TYR H C 1
ATOM 5627 O O . TYR B 2 174 ? -36.97700 -5.86800 19.49400 1.000 13.12526 174 TYR H O 1
ATOM 5645 N N . SER B 2 175 ? -37.70800 -3.72200 19.51100 1.000 11.19082 175 SER H N 1
ATOM 5646 C CA . SER B 2 175 ? -39.11300 -4.05400 19.36100 1.000 12.08303 175 SER H CA 1
ATOM 5647 C C . SER B 2 175 ? -39.83100 -2.91300 18.65200 1.000 11.15397 175 SER H C 1
ATOM 5648 O O . SER B 2 175 ? -39.47500 -1.73600 18.80300 1.000 14.00694 175 SER H O 1
ATOM 5656 N N . LEU B 2 176 ? -40.88600 -3.27000 17.92800 1.000 10.34071 176 LEU H N 1
ATOM 5657 C CA . LEU B 2 176 ? -41.80000 -2.29400 17.36900 1.000 13.66480 176 LEU H CA 1
ATOM 5658 C C . LEU B 2 176 ? -43.17700 -2.92600 17.27900 1.000 13.44898 176 LEU H C 1
ATOM 5659 O O . LEU B 2 176 ? -43.34300 -4.14100 17.40800 1.000 13.65427 176 LEU H O 1
ATOM 5675 N N . SER B 2 177 ? -44.16600 -2.07400 17.08600 1.000 14.98864 177 SER H N 1
ATOM 5676 C CA . SER B 2 177 ? -45.52400 -2.50500 16.81800 1.000 16.14141 177 SER H CA 1
ATOM 5677 C C . SER B 2 177 ? -45.99700 -1.87300 15.52000 1.000 12.63309 177 SER H C 1
ATOM 5678 O O . SER B 2 177 ? -45.55200 -0.78600 15.13800 1.000 11.63297 177 SER H O 1
ATOM 5686 N N . SER B 2 178 ? -46.90200 -2.57900 14.84700 1.000 11.70667 178 SER H N 1
ATOM 5687 C CA . SER B 2 178 ? -47.55700 -2.10900 13.63800 1.000 10.36177 178 SER H CA 1
ATOM 5688 C C . SER B 2 178 ? -49.04400 -2.34300 13.83300 1.000 10.86446 178 SER H C 1
ATOM 5689 O O . SER B 2 178 ? -49.44500 -3.43600 14.25400 1.000 11.03817 178 SER H O 1
ATOM 5697 N N . VAL B 2 179 ? -49.85300 -1.31800 13.56800 1.000 11.89880 179 VAL H N 1
ATOM 5698 C CA . VAL B 2 179 ? -51.29900 -1.46100 13.63600 1.000 13.15421 179 VAL H CA 1
ATOM 5699 C C . VAL B 2 179 ? -51.94400 -0.97900 12.34300 1.000 13.11736 179 VAL H C 1
ATOM 5700 O O . VAL B 2 179 ? -51.40200 -0.14400 11.61200 1.000 15.92033 179 VAL H O 1
ATOM 5713 N N . VAL B 2 180 ? -53.15000 -1.48700 12.09400 1.000 12.95682 180 VAL H N 1
ATOM 5714 C CA . VAL B 2 180 ? -53.90700 -1.13200 10.89900 1.000 13.37002 180 VAL H CA 1
ATOM 5715 C C . VAL B 2 180 ? -55.40000 -1.20400 11.20000 1.000 14.11748 180 VAL H C 1
ATOM 5716 O O . VAL B 2 180 ? -55.86800 -2.08000 11.93400 1.000 14.53332 180 VAL H O 1
ATOM 5729 N N . SER B 2 181 ? -56.14800 -0.27800 10.60600 1.000 14.02800 181 SER H N 1
ATOM 5730 C CA . SER B 2 181 ? -57.59500 -0.22100 10.75800 1.000 12.97524 181 SER H CA 1
ATOM 5731 C C . SER B 2 181 ? -58.21600 -0.99400 9.61000 1.000 19.17335 181 SER H C 1
ATOM 5732 O O . SER B 2 181 ? -57.91400 -0.71800 8.44200 1.000 22.95012 181 SER H O 1
ATOM 5740 N N . VAL B 2 182 ? -59.04100 -1.98900 9.93200 1.000 16.50198 182 VAL H N 1
ATOM 5741 C CA . VAL B 2 182 ? -59.56000 -2.85100 8.88800 1.000 17.12047 182 VAL H CA 1
ATOM 5742 C C . VAL B 2 182 ? -61.04700 -3.10600 9.03800 1.000 19.16809 182 VAL H C 1
ATOM 5743 O O . VAL B 2 182 ? -61.61400 -3.07500 10.13600 1.000 17.51789 182 VAL H O 1
ATOM 5756 N N . THR B 2 183 ? -61.67600 -3.33200 7.89300 1.000 22.07107 183 THR H N 1
ATOM 5757 C CA . THR B 2 183 ? -63.02900 -3.82400 7.77600 1.000 20.31296 183 THR H CA 1
ATOM 5758 C C . THR B 2 183 ? -62.95300 -5.24300 7.23100 1.000 19.64183 183 THR H C 1
ATOM 5759 O O . THR B 2 183 ? -61.86900 -5.74900 6.90800 1.000 18.03111 183 THR H O 1
ATOM 5770 N N . SER B 2 184 ? -64.12000 -5.85100 7.02700 1.000 21.40783 184 SER H N 1
ATOM 5771 C CA . SER B 2 184 ? -64.13600 -7.20700 6.49500 1.000 26.05049 184 SER H CA 1
ATOM 5772 C C . SER B 2 184 ? -63.46300 -7.31500 5.12900 1.000 23.46860 184 SER H C 1
ATOM 5773 O O . SER B 2 184 ? -63.04400 -8.41500 4.75600 1.000 25.09248 184 SER H O 1
ATOM 5781 N N . SER B 2 185 ? -63.35700 -6.20700 4.37800 1.000 20.73670 185 SER H N 1
ATOM 5782 C CA . SER B 2 185 ? -62.76200 -6.22800 3.04200 1.000 27.55330 185 SER H CA 1
ATOM 5783 C C . SER B 2 185 ? -61.29000 -6.61100 3.07000 1.000 24.03183 185 SER H C 1
ATOM 5784 O O . SER B 2 185 ? -60.75400 -7.06200 2.04900 1.000 26.04786 185 SER H O 1
ATOM 5792 N N . SER B 2 186 ? -60.63300 -6.45800 4.21700 1.000 16.90729 186 SER H N 1
ATOM 5793 C CA . SER B 2 186 ? -59.24300 -6.83700 4.38100 1.000 18.03374 186 SER H CA 1
ATOM 5794 C C . SER B 2 186 ? -59.08000 -8.11500 5.17900 1.000 16.79938 186 SER H C 1
ATOM 5795 O O . SER B 2 186 ? -57.94400 -8.52700 5.44000 1.000 17.43104 186 SER H O 1
ATOM 5803 N N . GLN B 2 187 ? -60.14600 -8.70500 5.60200 1.000 18.66276 187 GLN H N 1
ATOM 5804 C CA . GLN B 2 187 ? -60.05500 -9.88700 6.43600 1.000 16.20194 187 GLN H CA 1
ATOM 5805 C C . GLN B 2 187 ? -60.02200 -11.15100 5.58900 1.000 13.32791 187 GLN H C 1
ATOM 5806 O O . GLN B 2 187 ? -60.65600 -11.22200 4.53400 1.000 17.68896 187 GLN H O 1
ATOM 5820 N N . PRO B 2 188 ? -59.29500 -12.16800 6.01800 1.000 13.43319 188 PRO H N 1
ATOM 5821 C CA . PRO B 2 188 ? -58.43000 -12.21900 7.20100 1.000 13.38582 188 PRO H CA 1
ATOM 5822 C C . PRO B 2 188 ? -57.19600 -11.34800 7.02400 1.000 16.01245 188 PRO H C 1
ATOM 5823 O O . PRO B 2 188 ? -56.63600 -11.24700 5.93000 1.000 13.81481 188 PRO H O 1
ATOM 5834 N N . VAL B 2 189 ? -56.75500 -10.70400 8.08000 1.000 12.84891 189 VAL H N 1
ATOM 5835 C CA . VAL B 2 189 ? -55.61300 -9.80600 8.02200 1.000 9.80381 189 VAL H CA 1
ATOM 5836 C C . VAL B 2 189 ? -54.39500 -10.50200 8.60800 1.000 13.43582 189 VAL H C 1
ATOM 5837 O O . VAL B 2 189 ? -54.46300 -11.12100 9.67700 1.000 14.00957 189 VAL H O 1
ATOM 5850 N N . THR B 2 190 ? -53.26900 -10.38600 7.90700 1.000 11.09080 190 THR H N 1
ATOM 5851 C CA . THR B 2 190 ? -52.04100 -11.09200 8.24900 1.000 9.93014 190 THR H CA 1
ATOM 5852 C C . THR B 2 190 ? -50.89500 -10.09800 8.20900 1.000 10.04068 190 THR H C 1
ATOM 5853 O O . THR B 2 190 ? -50.71500 -9.40800 7.20200 1.000 11.31451 190 THR H O 1
ATOM 5864 N N . CYS B 2 191 ? -50.10400 -10.03800 9.26600 1.000 8.54313 191 CYS H N 1
ATOM 5865 C CA . CYS B 2 191 ? -48.87600 -9.25800 9.20800 1.000 10.33808 191 CYS H CA 1
ATOM 5866 C C . CYS B 2 191 ? -47.74700 -10.19000 8.78500 1.000 9.65905 191 CYS H C 1
ATOM 5867 O O . CYS B 2 191 ? -47.69200 -11.34700 9.20200 1.000 11.81721 191 CYS H O 1
ATOM 5874 N N . ASN B 2 192 ? -46.88000 -9.69200 7.91100 1.000 8.95371 192 ASN H N 1
ATOM 5875 C CA . ASN B 2 192 ? -45.74500 -10.44300 7.39000 1.000 8.05097 192 ASN H CA 1
ATOM 5876 C C . ASN B 2 192 ? -44.48900 -9.74900 7.88700 1.000 10.09595 192 ASN H C 1
ATOM 5877 O O . ASN B 2 192 ? -44.27000 -8.57600 7.57600 1.000 12.41201 192 ASN H O 1
ATOM 5888 N N . VAL B 2 193 ? -43.69100 -10.45300 8.67900 1.000 9.21426 193 VAL H N 1
ATOM 5889 C CA . VAL B 2 193 ? -42.55000 -9.86400 9.36100 1.000 9.26164 193 VAL H CA 1
ATOM 5890 C C . VAL B 2 193 ? -41.28700 -10.55500 8.87900 1.000 9.09320 193 VAL H C 1
ATOM 5891 O O . VAL B 2 193 ? -41.05800 -11.74200 9.16300 1.000 9.61957 193 VAL H O 1
ATOM 5904 N N . ALA B 2 194 ? -40.47500 -9.81400 8.14200 1.000 10.00120 194 ALA H N 1
ATOM 5905 C CA . ALA B 2 194 ? -39.25200 -10.33100 7.56500 1.000 10.42757 194 ALA H CA 1
ATOM 5906 C C . ALA B 2 194 ? -38.06100 -9.73400 8.28600 1.000 9.79591 194 ALA H C 1
ATOM 5907 O O . ALA B 2 194 ? -38.01600 -8.52600 8.55000 1.000 12.86207 194 ALA H O 1
ATOM 5914 N N . HIS B 2 195 ? -37.08200 -10.57500 8.56800 1.000 8.79842 195 HIS H N 1
ATOM 5915 C CA . HIS B 2 195 ? -35.87500 -10.14700 9.26800 1.000 10.67496 195 HIS H CA 1
ATOM 5916 C C . HIS B 2 195 ? -34.68100 -10.60700 8.45300 1.000 10.49600 195 HIS H C 1
ATOM 5917 O O . HIS B 2 195 ? -34.28800 -11.78100 8.53800 1.000 11.34610 195 HIS H O 1
ATOM 5931 N N . PRO B 2 196 ? -34.07300 -9.72000 7.67200 1.000 11.68561 196 PRO H N 1
ATOM 5932 C CA . PRO B 2 196 ? -32.97300 -10.16200 6.79700 1.000 13.19632 196 PRO H CA 1
ATOM 5933 C C . PRO B 2 196 ? -31.83800 -10.86700 7.52300 1.000 11.80931 196 PRO H C 1
ATOM 5934 O O . PRO B 2 196 ? -31.27200 -11.83800 7.00200 1.000 13.58058 196 PRO H O 1
ATOM 5945 N N . ALA B 2 197 ? -31.50200 -10.42900 8.72900 1.000 11.08291 197 ALA H N 1
ATOM 5946 C CA . ALA B 2 197 ? -30.29500 -10.95200 9.34700 1.000 12.48571 197 ALA H CA 1
ATOM 5947 C C . ALA B 2 197 ? -30.42800 -12.41300 9.74800 1.000 12.48834 197 ALA H C 1
ATOM 5948 O O . ALA B 2 197 ? -29.41200 -13.10700 9.85700 1.000 15.97297 197 ALA H O 1
ATOM 5955 N N . THR B 2 198 ? -31.64600 -12.89100 10.00400 1.000 11.81984 198 THR H N 1
ATOM 5956 C CA . THR B 2 198 ? -31.86800 -14.30000 10.31400 1.000 11.49085 198 THR H CA 1
ATOM 5957 C C . THR B 2 198 ? -32.53600 -15.06500 9.17400 1.000 10.99342 198 THR H C 1
ATOM 5958 O O . THR B 2 198 ? -32.86500 -16.24300 9.35000 1.000 13.20948 198 THR H O 1
ATOM 5969 N N . ASN B 2 199 ? -32.76800 -14.42600 8.02700 1.000 13.06999 199 ASN H N 1
ATOM 5970 C CA . ASN B 2 199 ? -33.45500 -15.05200 6.89700 1.000 13.35160 199 ASN H CA 1
ATOM 5971 C C . ASN B 2 199 ? -34.77200 -15.67400 7.34500 1.000 12.90681 199 ASN H C 1
ATOM 5972 O O . ASN B 2 199 ? -35.10000 -16.81000 6.99900 1.000 13.82534 199 ASN H O 1
ATOM 5983 N N . THR B 2 200 ? -35.52600 -14.91600 8.14200 1.000 12.01460 200 THR H N 1
ATOM 5984 C CA . THR B 2 200 ? -36.81500 -15.37700 8.63400 1.000 11.75930 200 THR H CA 1
ATOM 5985 C C . THR B 2 200 ? -37.94100 -14.50900 8.08200 1.000 11.19871 200 THR H C 1
ATOM 5986 O O . THR B 2 200 ? -37.76900 -13.31400 7.81700 1.000 10.93289 200 THR H O 1
ATOM 5997 N N . LYS B 2 201 ? -39.09300 -15.15200 7.89200 1.000 12.30147 201 LYS H N 1
ATOM 5998 C CA . LYS B 2 201 ? -40.34500 -14.49500 7.53500 1.000 11.10133 201 LYS H CA 1
ATOM 5999 C C . LYS B 2 201 ? -41.46100 -15.17900 8.30600 1.000 11.77510 201 LYS H C 1
ATOM 6000 O O . LYS B 2 201 ? -41.66500 -16.39000 8.16700 1.000 15.99139 201 LYS H O 1
ATOM 6019 N N . VAL B 2 202 ? -42.16100 -14.40600 9.13100 1.000 12.38306 202 VAL H N 1
ATOM 6020 C CA . VAL B 2 202 ? -43.25900 -14.88800 9.95800 1.000 12.80153 202 VAL H CA 1
ATOM 6021 C C . VAL B 2 202 ? -44.53500 -14.22900 9.47000 1.000 10.91710 202 VAL H C 1
ATOM 6022 O O . VAL B 2 202 ? -44.59600 -13.00000 9.33100 1.000 12.24621 202 VAL H O 1
ATOM 6035 N N . ASP B 2 203 ? -45.56200 -15.04200 9.24900 1.000 11.73562 203 ASP H N 1
ATOM 6036 C CA . ASP B 2 203 ? -46.88400 -14.56200 8.87400 1.000 12.53835 203 ASP H CA 1
ATOM 6037 C C . ASP B 2 203 ? -47.82200 -14.83700 10.03700 1.000 15.08602 203 ASP H C 1
ATOM 6038 O O . ASP B 2 203 ? -48.00800 -15.99200 10.42300 1.000 18.18902 203 ASP H O 1
ATOM 6047 N N . LYS B 2 204 ? -48.42000 -13.79100 10.58600 1.000 12.01197 204 LYS H N 1
ATOM 6048 C CA . LYS B 2 204 ? -49.31700 -13.93100 11.72600 1.000 14.60175 204 LYS H CA 1
ATOM 6049 C C . LYS B 2 204 ? -50.67900 -13.39700 11.32400 1.000 13.08578 204 LYS H C 1
ATOM 6050 O O . LYS B 2 204 ? -50.82400 -12.19600 11.07900 1.000 12.53835 204 LYS H O 1
ATOM 6069 N N . THR B 2 205 ? -51.66800 -14.28500 11.25100 1.000 14.32014 205 THR H N 1
ATOM 6070 C CA . THR B 2 205 ? -53.03000 -13.87400 10.96100 1.000 14.97285 205 THR H CA 1
ATOM 6071 C C . THR B 2 205 ? -53.69700 -13.48100 12.27000 1.000 15.50186 205 THR H C 1
ATOM 6072 O O . THR B 2 205 ? -53.74300 -14.27700 13.21300 1.000 19.57603 205 THR H O 1
ATOM 6083 N N . VAL B 2 206 ? -54.21900 -12.26100 12.31400 1.000 15.20182 206 VAL H N 1
ATOM 6084 C CA . VAL B 2 206 ? -54.65700 -11.62600 13.55000 1.000 15.73873 206 VAL H CA 1
ATOM 6085 C C . VAL B 2 206 ? -56.16900 -11.75800 13.63300 1.000 18.02058 206 VAL H C 1
ATOM 6086 O O . VAL B 2 206 ? -56.89800 -11.16200 12.83300 1.000 18.63645 206 VAL H O 1
ATOM 6099 N N . ALA B 2 207 ? -56.63900 -12.54600 14.59700 1.000 18.62329 207 ALA H N 1
ATOM 6100 C CA . ALA B 2 207 ? -58.06400 -12.66700 14.83900 1.000 20.33402 207 ALA H CA 1
ATOM 6101 C C . ALA B 2 207 ? -58.57000 -11.35700 15.43200 1.000 25.85573 207 ALA H C 1
ATOM 6102 O O . ALA B 2 207 ? -57.81500 -10.64600 16.10300 1.000 25.31883 207 ALA H O 1
ATOM 6109 N N . PRO B 2 208 ? -59.83400 -11.00100 15.17800 1.000 21.77366 208 PRO H N 1
ATOM 6110 C CA . PRO B 2 208 ? -60.30700 -9.65400 15.54800 1.000 22.68693 208 PRO H CA 1
ATOM 6111 C C . PRO B 2 208 ? -60.50300 -9.43200 17.04500 1.000 24.60821 208 PRO H C 1
ATOM 6112 O O . PRO B 2 208 ? -60.79300 -8.29500 17.44400 1.000 27.56383 208 PRO H O 1
ATOM 6123 N N . SER B 2 209 ? -60.35600 -10.45800 17.87900 1.000 24.37134 209 SER H N 1
ATOM 6124 C CA . SER B 2 209 ? -60.37500 -10.29400 19.32600 1.000 26.13998 209 SER H CA 1
ATOM 6125 C C . SER B 2 209 ? -59.45700 -11.34900 19.93400 1.000 29.32457 209 SER H C 1
ATOM 6126 O O . SER B 2 209 ? -58.91700 -12.20800 19.23100 1.000 26.76374 209 SER H O 1
ATOM 6134 N N . THR B 2 210 ? -59.27800 -11.28700 21.25100 1.000 28.45868 210 THR H N 1
ATOM 6135 C CA . THR B 2 210 ? -58.49800 -12.30500 21.94600 1.000 39.99690 210 THR H CA 1
ATOM 6136 C C . THR B 2 210 ? -59.30800 -13.55900 22.29000 1.000 41.57077 210 THR H C 1
ATOM 6137 O O . THR B 2 210 ? -58.76700 -14.45900 22.94200 1.000 47.64519 210 THR H O 1
ATOM 6148 N N . CYS B 2 211 ? -60.57300 -13.65500 21.87500 1.000 36.87021 211 CYS H N 1
ATOM 6149 C CA . CYS B 2 211 ? -61.40600 -14.80900 22.23200 1.000 37.95192 211 CYS H CA 1
ATOM 6150 C C . CYS B 2 211 ? -60.81600 -16.11100 21.68300 1.000 40.31010 211 CYS H C 1
ATOM 6151 O O . CYS B 2 211 ? -60.19400 -16.11500 20.61700 1.000 45.38176 211 CYS H O 1
ATOM 6158 N N . ILE C 3 1 ? -11.91400 40.42500 -0.97000 1.000 29.91148 582 ILE M N 1
ATOM 6159 C CA . ILE C 3 1 ? -11.01300 40.31000 -2.12400 1.000 27.06114 582 ILE M CA 1
ATOM 6160 C C . ILE C 3 1 ? -10.21400 39.03200 -1.93500 1.000 24.82403 582 ILE M C 1
ATOM 6161 O O . ILE C 3 1 ? -9.71900 38.80600 -0.83600 1.000 20.66564 582 ILE M O 1
ATOM 6176 N N . PRO C 3 2 ? -10.04900 38.20900 -2.97400 1.000 21.11306 583 PRO M N 1
ATOM 6177 C CA . PRO C 3 2 ? -9.25600 36.98300 -2.79200 1.000 19.05755 583 PRO M CA 1
ATOM 6178 C C . PRO C 3 2 ? -7.87800 37.25800 -2.19700 1.000 17.43104 583 PRO M C 1
ATOM 6179 O O . PRO C 3 2 ? -7.11200 38.10500 -2.68200 1.000 19.15230 583 PRO M O 1
ATOM 6190 N N . ASN C 3 3 ? -7.56500 36.52600 -1.12800 1.000 16.61778 584 ASN M N 1
ATOM 6191 C CA . ASN C 3 3 ? -6.27900 36.60600 -0.44900 1.000 17.60211 584 ASN M CA 1
ATOM 6192 C C . ASN C 3 3 ? -6.15000 35.39800 0.46900 1.000 17.06520 584 ASN M C 1
ATOM 6193 O O . ASN C 3 3 ? -7.15300 34.85100 0.94000 1.000 16.08877 584 ASN M O 1
ATOM 6204 N N . GLY C 3 4 ? -4.90500 34.98700 0.71700 1.000 20.35244 585 GLY M N 1
ATOM 6205 C CA . GLY C 3 4 ? -4.71100 33.79700 1.51900 1.000 21.98158 585 GLY M CA 1
ATOM 6206 C C . GLY C 3 4 ? -5.26400 32.58300 0.78800 1.000 25.22145 585 GLY M C 1
ATOM 6207 O O . GLY C 3 4 ? -5.20900 32.48800 -0.44000 1.000 20.38402 585 GLY M O 1
ATOM 6211 N N . TYR C 3 5 ? -5.80100 31.63600 1.55400 1.000 18.76804 586 TYR M N 1
ATOM 6212 C CA . TYR C 3 5 ? -6.44600 30.48500 0.94300 1.000 19.37601 586 TYR M CA 1
ATOM 6213 C C . TYR C 3 5 ? -7.81100 30.89100 0.40500 1.000 24.76613 586 TYR M C 1
ATOM 6214 O O . TYR C 3 5 ? -8.65600 31.40600 1.14600 1.000 22.46585 586 TYR M O 1
ATOM 6232 N N . LEU C 3 6 ? -8.03300 30.65400 -0.88200 1.000 17.03889 587 LEU M N 1
ATOM 6233 C CA . LEU C 3 6 ? -9.36300 30.85900 -1.43800 1.000 18.21797 587 LEU M CA 1
ATOM 6234 C C . LEU C 3 6 ? -10.31000 29.78100 -0.92400 1.000 16.61778 587 LEU M C 1
ATOM 6235 O O . LEU C 3 6 ? -9.89100 28.67400 -0.59000 1.000 15.60450 587 LEU M O 1
ATOM 6251 N N . VAL C 3 7 ? -11.59300 30.11800 -0.85100 1.000 12.62257 588 VAL M N 1
ATOM 6252 C CA . VAL C 3 7 ? -12.63700 29.16800 -0.46800 1.000 12.92523 588 VAL M CA 1
ATOM 6253 C C . VAL C 3 7 ? -13.29300 28.67300 -1.74500 1.000 11.81721 588 VAL M C 1
ATOM 6254 O O . VAL C 3 7 ? -13.86600 29.47200 -2.49400 1.000 12.71995 588 VAL M O 1
ATOM 6267 N N . LEU C 3 8 ? -13.20800 27.37200 -2.00700 1.000 12.95155 589 LEU M N 1
ATOM 6268 C CA . LEU C 3 8 ? -13.94200 26.75700 -3.10700 1.000 13.36739 589 LEU M CA 1
ATOM 6269 C C . LEU C 3 8 ? -15.21600 26.13500 -2.54400 1.000 12.76469 589 LEU M C 1
ATOM 6270 O O . LEU C 3 8 ? -15.16500 25.37300 -1.57400 1.000 13.95694 589 LEU M O 1
ATOM 6286 N N . ASP C 3 9 ? -16.35200 26.48000 -3.13800 1.000 12.31200 590 ASP M N 1
ATOM 6287 C CA . ASP C 3 9 ? -17.64500 25.95100 -2.71500 1.000 13.97799 590 ASP M CA 1
ATOM 6288 C C . ASP C 3 9 ? -17.88300 24.59700 -3.37900 1.000 14.62017 590 ASP M C 1
ATOM 6289 O O . ASP C 3 9 ? -18.18700 24.52600 -4.57500 1.000 14.14380 590 ASP M O 1
ATOM 6298 N N . LEU C 3 10 ? -17.73900 23.52200 -2.60500 1.000 10.22754 591 LEU M N 1
ATOM 6299 C CA . LEU C 3 10 ? -17.92100 22.17800 -3.14800 1.000 10.93289 591 LEU M CA 1
ATOM 6300 C C . LEU C 3 10 ? -19.38500 21.86100 -3.39300 1.000 12.27516 591 LEU M C 1
ATOM 6301 O O . LEU C 3 10 ? -19.69800 20.99400 -4.22100 1.000 11.16450 591 LEU M O 1
ATOM 6317 N N . SER C 3 11 ? -20.29700 22.53900 -2.69200 1.000 10.86709 592 SER M N 1
ATOM 6318 C CA . SER C 3 11 ? -21.71100 22.30500 -2.96200 1.000 11.95406 592 SER M CA 1
ATOM 6319 C C . SER C 3 11 ? -22.08200 22.86600 -4.32700 1.000 12.13303 592 SER M C 1
ATOM 6320 O O . SER C 3 11 ? -22.90800 22.28200 -5.03900 1.000 13.58584 592 SER M O 1
ATOM 6328 N N . MET C 3 12 ? -21.43400 23.96500 -4.72300 1.000 12.03039 593 MET M N 1
ATOM 6329 C CA . MET C 3 12 ? -21.60100 24.51200 -6.06100 1.000 13.10157 593 MET M CA 1
ATOM 6330 C C . MET C 3 12 ? -20.94200 23.61300 -7.08500 1.000 14.75703 593 MET M C 1
ATOM 6331 O O . MET C 3 12 ? -21.50600 23.35300 -8.15400 1.000 14.97548 593 MET M O 1
ATOM 6345 N N . GLN C 3 13 ? -19.73400 23.14200 -6.78600 1.000 12.86470 594 GLN M N 1
ATOM 6346 C CA . GLN C 3 13 ? -19.08000 22.25800 -7.73500 1.000 14.24644 594 GLN M CA 1
ATOM 6347 C C . GLN C 3 13 ? -19.95900 21.05300 -8.02000 1.000 14.42541 594 GLN M C 1
ATOM 6348 O O . GLN C 3 13 ? -20.12100 20.64700 -9.17600 1.000 16.34143 594 GLN M O 1
ATOM 6362 N N . GLU C 3 14 ? -20.55500 20.48000 -6.97200 1.000 12.98050 595 GLU M N 1
ATOM 6363 C CA . GLU C 3 14 ? -21.45200 19.34800 -7.16500 1.000 13.50688 595 GLU M CA 1
ATOM 6364 C C . GLU C 3 14 ? -22.68300 19.74200 -7.97700 1.000 14.39383 595 GLU M C 1
ATOM 6365 O O . GLU C 3 14 ? -23.07900 19.02700 -8.90400 1.000 17.61001 595 GLU M O 1
ATOM 6377 N N . ALA C 3 15 ? -23.32000 20.86900 -7.63300 1.000 13.84640 596 ALA M N 1
ATOM 6378 C CA . ALA C 3 15 ? -24.55600 21.24500 -8.31800 1.000 15.14655 596 ALA M CA 1
ATOM 6379 C C . ALA C 3 15 ? -24.35100 21.44800 -9.81400 1.000 18.54433 596 ALA M C 1
ATOM 6380 O O . ALA C 3 15 ? -25.26900 21.20400 -10.61000 1.000 22.12107 596 ALA M O 1
ATOM 6387 N N . LEU C 3 16 ? -23.17000 21.91800 -10.20800 1.000 17.54421 597 LEU M N 1
ATOM 6388 C CA . LEU C 3 16 ? -22.84200 22.25600 -11.58200 1.000 21.50258 597 LEU M CA 1
ATOM 6389 C C . LEU C 3 16 ? -22.16800 21.11200 -12.32700 1.000 22.17371 597 LEU M C 1
ATOM 6390 O O . LEU C 3 16 ? -21.85400 21.26100 -13.51100 1.000 25.67150 597 LEU M O 1
ATOM 6406 N N . SER C 3 17 ? -21.96600 19.97000 -11.68500 1.000 22.98170 598 SER M N 1
ATOM 6407 C CA . SER C 3 17 ? -21.25700 18.87500 -12.33400 1.000 27.31380 598 SER M CA 1
ATOM 6408 C C . SER C 3 17 ? -22.08200 18.18700 -13.41600 1.000 42.44983 598 SER M C 1
ATOM 6409 O O . SER C 3 17 ? -21.63900 18.06300 -14.56200 1.000 49.58226 598 SER M O 1
#

Radius of gyration: 24.1 Å; Cα contacts (8 Å, |Δi|>4): 1204; chains: 3; bounding box: 64×59×55 Å

Solvent-accessible surface area: 19242 Å² total

Sequence (443 aa):
ADVVMTQTPSSVSAAVGGTVTMKCQASQSISTALVWYQQKPGQPPKLLIRSTSTLASGVPSRFKGSGSGTQFTLTISDLECADAATYYCQSAALIGGVVFGAFGGGTEVVVRGDPVAPTVLIFPPAADQVATGTVTIVCVANKYFPDVTVTWEVDGTTQTTGIENSKTPQNSADCTYNLSSTLTLTSTQYNSHKEYTCKVTQGTTSVVQSFNRGDCSLEESGGGLVTPGGILTLTCTASGFDISRHYMTWVRQAPGEGLEWIGSIYGGSTYYASWAKGRFTISKTSSTTVDLKMTSLTTEDTATYFCVRGVGGGLWGPGTLVTVSSGQPKAPSVFPLAPCCGDTPSSTVTLGCLVKGYLPEPVTVTWNSGTLTNGVRTFPSVRQSSGLYSLSSVVSVTSSSQPVTCNVAHPATNTKVDKTVAPSTCIPNGYLVLDLSMQEALS

B-factor: mean 20.9, std 9.9, range [7.37, 107.59]

Secondary structure (DSSP, 8-state):
-EEEE---EE-TT--EEEEEEE-SS-GGGS-EEEEEE-TTS-EEEEEEEETTEEEE-TTTTTTEEEEEEETTEEEEEE-S--GGG-EEEEEEESTT-SEE---EEEEE-SSPPBPPEEEEE-PPTTSPP-SSEEEEEEEEEEBSS--EEEEGGGTB-TTEEEPPPEE-TTS-EEEEEEEEE-GGGPSEEEEEEEGGGTEEEEEEE-SS--/----EEEE-SEEEEETT--EEEEEEESS--TT-EEEEEE-TTS--EEEEETTTEEPTT--TTEEEEEETTEEEEEE-S--GGG-EEEEEEE-EEETTEEE-PBP--EEEEEE---BPPEEEEEPPPTTSGGGTEEEEEEEEEEEBS--EEEEEETTEEP-SSEEEEEPPPPTTT--EEEEEEEEEEHHHHHT--EEEEEEEETTEEEEEEEEGGG-/---SSPEEEHHHHHHT-

Nearest PDB structures (foldseek):
  5v6l-assembly2_M  TM=9.732E-01  e=8.898E-43  Oryctolagus cuniculus
  6x1u-assembly2_B  TM=9.700E-01  e=1.610E-41  Oryctolagus cuniculus
  6i9i-assembly2_L  TM=9.770E-01  e=9.482E-41  Oryctolagus cuniculus
  6peh-assembly1_L  TM=9.828E-01  e=5.923E-40  Homo sapiens
  6t3f-assembly1_L  TM=9.695E-01  e=1.434E-40  Oryctolagus cuniculus

Foldseek 3Di:
DAKAWAKDDQEDEDEQQAKDKIKIFIPWFQFQQKWKWWDDPPDGTDTQDGSQAHGDPPHDPQWGWDDGTGMIMIMGGNDALLRFTKMKMFGAHQDPNDGRTDIYPIYGYQYFFDFDAWDKDKDFFDPPVQVVFKTKIKMKTPWGDDDKDKWKAFQRHTDDDQKDKDKHAQDRHGGTIMMMIMGMDTSVVLVVTFKIKMWIGDPHDIHMDMGTPVVD/DKAKDWAFEDEQQAKTKMKIFDDDDFLLQFFKWKWWAAVPGDIDTAWTDHNPDIGGDPVNPPQWDWDDDDRGMIMIIGGNDDQVPFTWMKIAGHDPHDDIHPTGTHGHHPDDFDFWDKDKAAAADPDPDDQKGKIKIKTDFGDDDDKDKDKPVPPDDPAKDKDDWDQDPVRGIITMIMGIDGCVRPQMWMWIADVSVRDIDIGRHDNYPD/DDDDDDDDDVVVVVVVD